Protein 3KHE (pdb70)

Structure (mmCIF, N/CA/C/O backbone):
data_3KHE
#
_entry.id   3KHE
#
_cell.length_a   45.838
_cell.length_b   101.015
_cell.length_c   107.870
_cell.angle_alpha   90.000
_cell.angle_beta   90.000
_cell.angle_gamma   90.000
#
_symmetry.space_group_name_H-M   'P 21 21 21'
#
loop_
_entity.id
_entity.type
_entity.pdbx_description
1 polymer 'Calmodulin-like domain protein kinase isoform 3'
2 non-polymer 'CALCIUM ION'
3 non-polymer 'MAGNESIUM ION'
4 non-polymer GLYCEROL
5 water water
#
loop_
_atom_site.group_PDB
_atom_site.id
_atom_site.type_symbol
_atom_site.label_atom_id
_atom_site.label_alt_id
_atom_site.label_comp_id
_atom_site.label_asym_id
_atom_site.label_entity_id
_atom_site.label_seq_id
_atom_site.pdbx_PDB_ins_code
_atom_site.Cartn_x
_atom_site.Cartn_y
_atom_site.Cartn_z
_atom_site.occupancy
_atom_site.B_iso_or_equiv
_atom_site.auth_seq_id
_atom_site.auth_comp_id
_atom_site.auth_asym_id
_atom_site.auth_atom_id
_atom_site.pdbx_PDB_model_num
ATOM 1 N N . HIS A 1 3 ? 9.623 24.689 16.592 1.00 41.64 3 HIS A N 1
ATOM 2 C CA . HIS A 1 3 ? 10.991 24.359 16.080 1.00 42.22 3 HIS A CA 1
ATOM 3 C C . HIS A 1 3 ? 11.158 22.892 15.694 1.00 41.49 3 HIS A C 1
ATOM 4 O O . HIS A 1 3 ? 11.710 22.584 14.641 1.00 41.59 3 HIS A O 1
ATOM 11 N N . ALA A 1 4 ? 10.728 21.988 16.578 1.00 40.71 4 ALA A N 1
ATOM 12 C CA . ALA A 1 4 ? 10.648 20.556 16.258 1.00 39.54 4 ALA A CA 1
ATOM 13 C C . ALA A 1 4 ? 9.733 20.368 15.058 1.00 38.59 4 ALA A C 1
ATOM 14 O O . ALA A 1 4 ? 10.045 19.595 14.154 1.00 38.07 4 ALA A O 1
ATOM 16 N N . LEU A 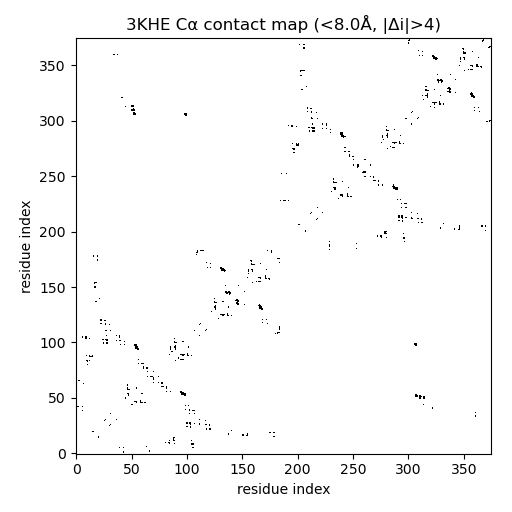1 5 ? 8.615 21.093 15.040 1.00 37.71 5 LEU A N 1
ATOM 17 C CA . LEU A 1 5 ? 7.692 21.019 13.921 1.00 37.51 5 LEU A CA 1
ATOM 18 C C . LEU A 1 5 ? 8.423 21.474 12.633 1.00 36.92 5 LEU A C 1
ATOM 19 O O . LEU A 1 5 ? 8.282 20.823 11.560 1.00 35.22 5 LEU A O 1
ATOM 24 N 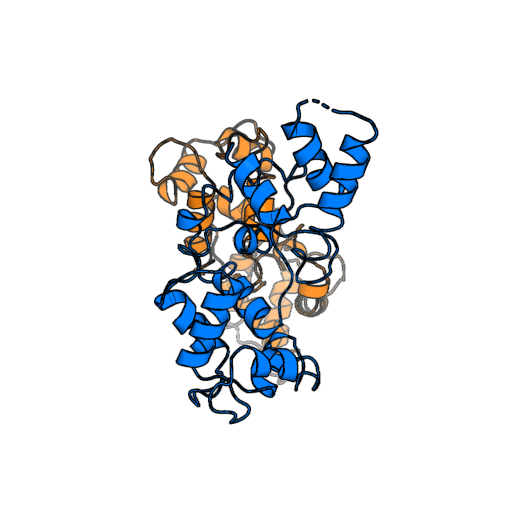N . THR A 1 6 ? 9.241 22.537 12.755 1.00 35.99 6 THR A N 1
ATOM 25 C CA . THR A 1 6 ? 10.068 23.019 11.646 1.00 35.37 6 THR A CA 1
ATOM 26 C C . THR A 1 6 ? 10.975 21.906 11.100 1.00 34.59 6 THR A C 1
ATOM 27 O O . THR A 1 6 ? 10.948 21.614 9.898 1.00 33.83 6 THR A O 1
ATOM 31 N N . GLY A 1 7 ? 11.749 21.280 11.989 1.00 33.81 7 GLY A N 1
ATOM 32 C CA . GLY A 1 7 ? 12.581 20.122 11.638 1.00 33.12 7 GLY A CA 1
ATOM 33 C C . GLY A 1 7 ? 11.837 18.997 10.902 1.00 32.78 7 GLY A C 1
ATOM 34 O O . GLY A 1 7 ? 12.305 18.544 9.860 1.00 31.93 7 GLY A O 1
ATOM 35 N N . ALA A 1 8 ? 10.681 18.542 11.405 1.00 32.12 8 ALA A N 1
ATOM 36 C CA . ALA A 1 8 ? 9.962 17.427 10.746 1.00 31.94 8 ALA A CA 1
ATOM 37 C C . ALA A 1 8 ? 9.349 17.816 9.411 1.00 31.18 8 ALA A C 1
ATOM 38 O O . ALA A 1 8 ? 9.325 17.001 8.483 1.00 31.30 8 ALA A O 1
ATOM 40 N N . LEU A 1 9 ? 8.824 19.028 9.315 1.00 30.09 9 LEU A N 1
ATOM 41 C CA . LEU A 1 9 ? 8.283 19.511 8.050 1.00 29.93 9 LEU A CA 1
ATOM 42 C C . LEU A 1 9 ? 9.437 19.668 7.039 1.00 29.08 9 LEU A C 1
ATOM 43 O O . LEU A 1 9 ? 9.317 19.257 5.903 1.00 26.97 9 LEU A O 1
ATOM 48 N N . GLY A 1 10 ? 10.559 20.199 7.508 1.00 28.66 10 GLY A N 1
ATOM 49 C CA . GLY A 1 10 ? 11.811 20.225 6.751 1.00 29.16 10 GLY A CA 1
ATOM 50 C C . GLY A 1 10 ? 12.208 18.868 6.194 1.00 29.48 10 GLY A C 1
ATOM 51 O O . GLY A 1 10 ? 12.354 18.709 4.973 1.00 28.07 10 GLY A O 1
ATOM 52 N N . ASN A 1 11 ? 12.331 17.871 7.061 1.00 29.54 11 ASN A N 1
ATOM 53 C CA . ASN A 1 11 ? 12.668 16.536 6.598 1.00 31.04 11 ASN A CA 1
ATOM 54 C C . ASN A 1 11 ? 11.659 15.887 5.637 1.00 31.62 11 ASN A C 1
ATOM 55 O O . ASN A 1 11 ? 12.066 15.158 4.717 1.00 31.22 11 ASN A O 1
ATOM 60 N N . MET A 1 12 ? 10.361 16.141 5.825 1.00 31.89 12 MET A N 1
ATOM 61 C CA . MET A 1 12 ? 9.353 15.658 4.846 1.00 32.60 12 MET A CA 1
ATOM 62 C C . MET A 1 12 ? 9.526 16.372 3.505 1.00 33.49 12 MET A C 1
ATOM 63 O O . MET A 1 12 ? 9.437 15.744 2.464 1.00 34.68 12 MET A O 1
ATOM 68 N N . LYS A 1 13 ? 9.829 17.669 3.515 1.00 34.51 13 LYS A N 1
ATOM 69 C CA . LYS A 1 13 ? 10.213 18.370 2.261 1.00 34.61 13 LYS A CA 1
ATOM 70 C C . LYS A 1 13 ? 11.365 17.709 1.485 1.00 34.34 13 LYS A C 1
ATOM 71 O O . LYS A 1 13 ? 11.245 17.457 0.297 1.00 34.60 13 LYS A O 1
ATOM 77 N N . LYS A 1 14 ? 12.493 17.510 2.164 1.00 33.47 14 LYS A N 1
ATOM 78 C CA . LYS A 1 14 ? 13.692 16.957 1.588 1.00 32.61 14 LYS A CA 1
ATOM 79 C C . LYS A 1 14 ? 13.470 15.555 1.058 1.00 30.99 14 LYS A C 1
ATOM 80 O O . LYS A 1 14 ? 14.129 15.181 0.120 1.00 31.33 14 LYS A O 1
ATOM 86 N N . PHE A 1 15 ? 12.555 14.782 1.650 1.00 29.45 15 PHE A N 1
ATOM 87 C CA . PHE A 1 15 ? 12.521 13.329 1.431 1.00 26.96 15 PHE A CA 1
ATOM 88 C C . PHE A 1 15 ? 12.144 12.937 0.005 1.00 26.50 15 PHE A C 1
ATOM 89 O O . PHE A 1 15 ? 11.132 13.412 -0.529 1.00 26.30 15 PHE A O 1
ATOM 97 N N . GLN A 1 16 ? 12.913 12.055 -0.613 1.00 24.38 16 GLN A N 1
ATOM 98 C CA . GLN A 1 16 ? 12.631 11.729 -2.000 1.00 24.31 16 GLN A CA 1
ATOM 99 C C . GLN A 1 16 ? 12.369 10.252 -2.090 1.00 23.91 16 GLN A C 1
ATOM 100 O O . GLN A 1 16 ? 12.928 9.451 -1.309 1.00 23.74 16 GLN A O 1
ATOM 106 N N . SER A 1 17 ? 11.550 9.836 -3.038 1.00 23.03 17 SER A N 1
ATOM 107 C CA . SER A 1 17 ? 11.278 8.379 -3.162 1.00 22.36 17 SER A CA 1
ATOM 108 C C . SER A 1 17 ? 12.522 7.558 -3.500 1.00 21.13 17 SER A C 1
ATOM 109 O O . SER A 1 17 ? 13.508 8.063 -4.044 1.00 22.36 17 SER A O 1
ATOM 112 N N A SER A 1 18 ? 12.465 6.273 -3.216 0.50 20.70 18 SER A N 1
ATOM 113 N N B SER A 1 18 ? 12.488 6.277 -3.187 0.50 20.07 18 SER A N 1
ATOM 114 C CA A SER A 1 18 ? 13.579 5.425 -3.574 0.50 20.78 18 SER A CA 1
ATOM 115 C CA B SER A 1 18 ? 13.601 5.422 -3.561 0.50 19.54 18 SER A CA 1
ATOM 116 C C A SER A 1 18 ? 13.112 4.071 -4.069 0.50 19.92 18 SER A C 1
ATOM 117 C C B SER A 1 18 ? 13.108 4.121 -4.167 0.50 19.31 18 SER A C 1
ATOM 118 O O A SER A 1 18 ? 11.921 3.724 -3.993 0.50 20.27 18 SER A O 1
ATOM 119 O O B SER A 1 18 ? 11.905 3.852 -4.246 0.50 19.76 18 SER A O 1
ATOM 124 N N . GLN A 1 19 ? 14.063 3.305 -4.585 1.00 18.11 19 GLN A N 1
ATOM 125 C CA . GLN A 1 19 ? 13.755 2.020 -5.028 1.00 17.06 19 GLN A CA 1
ATOM 126 C C . GLN A 1 19 ? 13.131 1.200 -3.837 1.00 15.40 19 GLN A C 1
ATOM 127 O O . GLN A 1 19 ? 13.152 1.540 -2.660 1.00 13.40 19 GLN A O 1
ATOM 133 N N . LYS A 1 20 ? 12.478 0.148 -4.223 1.00 15.17 20 LYS A N 1
ATOM 134 C CA . LYS A 1 20 ? 11.505 -0.489 -3.363 1.00 14.82 20 LYS A CA 1
ATOM 135 C C . LYS A 1 20 ? 12.148 -1.262 -2.234 1.00 12.96 20 LYS A C 1
ATOM 136 O O . LYS A 1 20 ? 11.567 -1.435 -1.195 1.00 10.49 20 LYS A O 1
ATOM 142 N N . LEU A 1 21 ? 13.349 -1.783 -2.435 1.00 14.45 21 LEU A N 1
ATOM 143 C CA . LEU A 1 21 ? 13.974 -2.553 -1.333 1.00 13.27 21 LEU A CA 1
ATOM 144 C C . LEU A 1 21 ? 14.342 -1.569 -0.202 1.00 13.35 21 LEU A C 1
ATOM 145 O O . LEU A 1 21 ? 14.052 -1.815 0.981 1.00 13.52 21 LEU A O 1
ATOM 150 N N . ALA A 1 22 ? 14.929 -0.436 -0.593 1.00 12.90 22 ALA A N 1
ATOM 151 C CA . ALA A 1 22 ? 15.229 0.613 0.364 1.00 13.24 22 ALA A CA 1
ATOM 152 C C . ALA A 1 22 ? 13.940 1.142 1.007 1.00 12.23 22 ALA A C 1
ATOM 153 O O . ALA A 1 22 ? 13.911 1.298 2.193 1.00 13.90 22 ALA A O 1
ATOM 155 N N . GLN A 1 23 ? 12.865 1.290 0.240 1.00 11.96 23 GLN A N 1
ATOM 156 C CA . GLN A 1 23 ? 11.602 1.702 0.722 1.00 11.68 23 GLN A CA 1
ATOM 157 C C . GLN A 1 23 ? 11.019 0.709 1.751 1.00 12.03 23 GLN A C 1
ATOM 158 O O . GLN A 1 23 ? 10.603 1.103 2.833 1.00 11.72 23 GLN A O 1
ATOM 164 N N . ALA A 1 24 ? 10.973 -0.579 1.399 1.00 12.12 24 ALA A N 1
ATOM 165 C CA . ALA A 1 24 ? 10.511 -1.586 2.317 1.00 10.18 24 ALA A CA 1
ATOM 166 C C . ALA A 1 24 ? 11.386 -1.639 3.589 1.00 10.50 24 ALA A C 1
ATOM 167 O O . ALA A 1 24 ? 10.884 -1.729 4.699 1.00 10.73 24 ALA A O 1
ATOM 169 N N . ALA A 1 25 ? 12.700 -1.465 3.458 1.00 11.85 25 ALA A N 1
ATOM 170 C CA . ALA A 1 25 ? 13.626 -1.479 4.615 1.00 10.42 25 ALA A CA 1
ATOM 171 C C . ALA A 1 25 ? 13.378 -0.373 5.578 1.00 11.29 25 ALA A C 1
ATOM 172 O O . ALA A 1 25 ? 13.271 -0.644 6.763 1.00 12.83 25 ALA A O 1
ATOM 174 N N . MET A 1 26 ? 13.245 0.869 5.088 1.00 12.26 26 MET A N 1
ATOM 175 C CA . MET A 1 26 ? 13.077 1.989 5.972 1.00 12.47 26 MET A CA 1
ATOM 176 C C . MET A 1 26 ? 11.813 1.903 6.672 1.00 11.78 26 MET A C 1
ATOM 177 O O . MET A 1 26 ? 11.766 2.250 7.859 1.00 9.50 26 MET A O 1
ATOM 182 N N . LEU A 1 27 ? 10.748 1.511 5.953 1.00 11.90 27 LEU A N 1
ATOM 183 C CA . LEU A 1 27 ? 9.415 1.551 6.548 1.00 10.67 27 LEU A CA 1
ATOM 184 C C . LEU A 1 27 ? 9.347 0.479 7.626 1.00 11.25 27 LEU A C 1
ATOM 185 O O . LEU A 1 27 ? 8.769 0.703 8.699 1.00 10.69 27 LEU A O 1
ATOM 190 N N . PHE A 1 28 ? 10.009 -0.654 7.409 1.00 11.71 28 PHE A N 1
ATOM 191 C CA . PHE A 1 28 ? 9.931 -1.782 8.343 1.00 11.43 28 PHE A CA 1
ATOM 192 C C . PHE A 1 28 ? 10.677 -1.408 9.586 1.00 11.56 28 PHE A C 1
ATOM 193 O O . PHE A 1 28 ? 10.201 -1.610 10.686 1.00 12.33 28 PHE A O 1
ATOM 201 N N . MET A 1 29 ? 11.842 -0.811 9.399 1.00 11.32 29 MET A N 1
ATOM 202 C CA . MET A 1 29 ? 12.621 -0.360 10.552 1.00 11.19 29 MET A CA 1
ATOM 203 C C . MET A 1 29 ? 11.850 0.694 11.300 1.00 11.86 29 MET A C 1
ATOM 204 O O . MET A 1 29 ? 11.826 0.646 12.505 1.00 12.52 29 MET A O 1
ATOM 209 N N . GLY A 1 30 ? 11.307 1.694 10.596 1.00 10.93 30 GLY A N 1
ATOM 210 C CA . GLY A 1 30 ? 10.636 2.776 11.281 1.00 12.62 30 GLY A CA 1
ATOM 211 C C . GLY A 1 30 ? 9.337 2.451 11.991 1.00 12.94 30 GLY A C 1
ATOM 212 O O . GLY A 1 30 ? 9.008 3.083 13.021 1.00 14.88 30 GLY A O 1
ATOM 213 N N A SER A 1 31 ? 8.599 1.489 11.430 0.50 12.33 31 SER A N 1
ATOM 214 N N B SER A 1 31 ? 8.618 1.470 11.457 0.50 12.71 31 SER A N 1
ATOM 215 C CA A SER A 1 31 ? 7.246 1.123 11.836 0.50 11.84 31 SER A CA 1
ATOM 216 C CA B SER A 1 31 ? 7.259 1.151 11.847 0.50 12.59 31 SER A CA 1
ATOM 217 C C A SER A 1 31 ? 7.254 0.032 12.906 0.50 12.15 31 SER A C 1
ATOM 218 C C B SER A 1 31 ? 7.222 0.008 12.871 0.50 12.47 31 SER A C 1
ATOM 219 O O A SER A 1 31 ? 6.417 0.054 13.815 0.50 11.22 31 SER A O 1
ATOM 220 O O B SER A 1 31 ? 6.337 -0.009 13.737 0.50 11.39 31 SER A O 1
ATOM 225 N N . LYS A 1 32 ? 8.175 -0.926 12.753 1.00 11.88 32 LYS A N 1
ATOM 226 C CA . LYS A 1 32 ? 8.241 -2.087 13.589 1.00 13.41 32 LYS A CA 1
ATOM 227 C C . LYS A 1 32 ? 9.422 -2.237 14.545 1.00 13.15 32 LYS A C 1
ATOM 228 O O . LYS A 1 32 ? 9.266 -2.921 15.504 1.00 14.28 32 LYS A O 1
ATOM 234 N N . LEU A 1 33 ? 10.586 -1.656 14.273 1.00 13.02 33 LEU A N 1
ATOM 235 C CA . LEU A 1 33 ? 11.788 -1.931 15.001 1.00 12.20 33 LEU A CA 1
ATOM 236 C C . LEU A 1 33 ? 12.184 -0.793 15.904 1.00 13.46 33 LEU A C 1
ATOM 237 O O . LEU A 1 33 ? 13.200 -0.893 16.613 1.00 16.33 33 LEU A O 1
ATOM 242 N N . THR A 1 34 ? 11.429 0.315 15.893 1.00 13.88 34 THR A N 1
ATOM 243 C CA . THR A 1 34 ? 11.752 1.462 16.725 1.00 12.98 34 THR A CA 1
ATOM 244 C C . THR A 1 34 ? 10.872 1.301 18.000 1.00 14.08 34 THR A C 1
ATOM 245 O O . THR A 1 34 ? 9.748 0.776 17.925 1.00 12.94 34 THR A O 1
ATOM 249 N N . THR A 1 35 ? 11.363 1.777 19.133 1.00 13.06 35 THR A N 1
ATOM 250 C CA . THR A 1 35 ? 10.564 1.785 20.332 1.00 14.81 35 THR A CA 1
ATOM 251 C C . THR A 1 35 ? 9.769 3.101 20.369 1.00 15.28 35 THR A C 1
ATOM 252 O O . THR A 1 35 ? 10.183 4.165 19.794 1.00 14.89 35 THR A O 1
ATOM 256 N N . LEU A 1 36 ? 8.624 3.063 21.049 1.00 15.74 36 LEU A N 1
ATOM 257 C CA . LEU A 1 36 ? 7.861 4.300 21.196 1.00 17.30 36 LEU A CA 1
ATOM 258 C C . LEU A 1 36 ? 8.648 5.315 22.035 1.00 17.34 36 LEU A C 1
ATOM 259 O O . LEU A 1 36 ? 8.558 6.534 21.831 1.00 17.13 36 LEU A O 1
ATOM 264 N N . GLU A 1 37 ? 9.466 4.815 22.949 1.00 17.69 37 GLU A N 1
ATOM 265 C CA . GLU A 1 37 ? 10.358 5.704 23.701 1.00 19.25 37 GLU A CA 1
ATOM 266 C C . GLU A 1 37 ? 11.284 6.530 22.788 1.00 19.14 37 GLU A C 1
ATOM 267 O O . GLU A 1 37 ? 11.347 7.746 22.923 1.00 18.96 37 GLU A O 1
ATOM 273 N N . GLU A 1 38 ? 11.988 5.855 21.869 1.00 19.44 38 GLU A N 1
ATOM 274 C CA . GLU A 1 38 ? 12.855 6.509 20.874 1.00 19.65 38 GLU A CA 1
ATOM 275 C C . GLU A 1 38 ? 12.126 7.501 20.012 1.00 18.58 38 GLU A C 1
ATOM 276 O O . GLU A 1 38 ? 12.738 8.409 19.518 1.00 19.21 38 GLU A O 1
ATOM 282 N N . THR A 1 39 ? 10.835 7.306 19.793 1.00 17.70 39 THR A N 1
ATOM 283 C CA . THR A 1 39 ? 10.094 8.136 18.869 1.00 17.69 39 THR A CA 1
ATOM 284 C C . THR A 1 39 ? 9.185 9.141 19.572 1.00 16.77 39 THR A C 1
ATOM 285 O O . THR A 1 39 ? 8.333 9.775 18.940 1.00 17.61 39 THR A O 1
ATOM 289 N N . LYS A 1 40 ? 9.351 9.319 20.876 1.00 15.55 40 LYS A N 1
ATOM 290 C CA . LYS A 1 40 ? 8.371 10.092 21.587 1.00 15.67 40 LYS A CA 1
ATOM 291 C C . LYS A 1 40 ? 8.277 11.535 21.161 1.00 15.20 40 LYS A C 1
ATOM 292 O O . LYS A 1 40 ? 7.197 12.096 21.182 1.00 14.98 40 LYS A O 1
ATOM 298 N N . GLU A 1 41 ? 9.371 12.167 20.757 1.00 14.76 41 GLU A N 1
ATOM 299 C CA A GLU A 1 41 ? 9.342 13.549 20.247 0.50 14.45 41 GLU A CA 1
ATOM 300 C CA B GLU A 1 41 ? 9.284 13.560 20.267 0.50 14.48 41 GLU A CA 1
ATOM 301 C C . GLU A 1 41 ? 8.541 13.659 18.920 1.00 14.16 41 GLU A C 1
ATOM 302 O O . GLU A 1 41 ? 7.747 14.606 18.661 1.00 14.13 41 GLU A O 1
ATOM 313 N N . LEU A 1 42 ? 8.759 12.701 18.058 1.00 12.23 42 LEU A N 1
ATOM 314 C CA . LEU A 1 42 ? 7.995 12.608 16.799 1.00 12.76 42 LEU A CA 1
ATOM 315 C C . LEU A 1 42 ? 6.506 12.373 17.074 1.00 11.86 42 LEU A C 1
ATOM 316 O O . LEU A 1 42 ? 5.665 12.962 16.437 1.00 11.31 42 LEU A O 1
ATOM 321 N N . THR A 1 43 ? 6.176 11.568 18.097 1.00 11.52 43 THR A N 1
ATOM 322 C CA . THR A 1 43 ? 4.761 11.373 18.453 1.00 11.30 43 THR A CA 1
ATOM 323 C C . THR A 1 43 ? 4.100 12.709 18.820 1.00 11.34 43 THR A C 1
ATOM 324 O O . THR A 1 43 ? 2.981 12.973 18.413 1.00 9.00 43 THR A O 1
ATOM 328 N N . GLN A 1 44 ? 4.802 13.524 19.593 1.00 12.00 44 GLN A N 1
ATOM 329 C CA A GLN A 1 44 ? 4.225 14.787 20.039 0.50 13.06 44 GLN A CA 1
ATOM 330 C CA B GLN A 1 44 ? 4.277 14.808 20.042 0.50 12.95 44 GLN A CA 1
ATOM 331 C C . GLN A 1 44 ? 3.989 15.697 18.884 1.00 13.23 44 GLN A C 1
ATOM 332 O O . GLN A 1 44 ? 2.969 16.319 18.853 1.00 13.45 44 GLN A O 1
ATOM 343 N N . ILE A 1 45 ? 4.923 15.730 17.917 1.00 14.49 45 ILE A N 1
ATOM 344 C CA . ILE A 1 45 ? 4.783 16.540 16.695 1.00 14.92 45 ILE A CA 1
ATOM 345 C C . ILE A 1 45 ? 3.642 16.057 15.844 1.00 14.55 45 ILE A C 1
ATOM 346 O O . ILE A 1 45 ? 2.852 16.883 15.367 1.00 14.16 45 ILE A O 1
ATOM 351 N N . PHE A 1 46 ? 3.593 14.740 15.623 1.00 12.15 46 PHE A N 1
ATOM 352 C CA . PHE A 1 46 ? 2.491 14.129 14.931 1.00 13.61 46 PHE A CA 1
ATOM 353 C C . PHE A 1 46 ? 1.086 14.491 15.509 1.00 13.85 46 PHE A C 1
ATOM 354 O O . PHE A 1 46 ? 0.141 14.841 14.741 1.00 13.82 46 PHE A O 1
ATOM 362 N N . ARG A 1 47 ? 0.978 14.415 16.825 1.00 13.07 47 ARG A N 1
ATOM 363 C CA . ARG A 1 47 ? -0.256 14.833 17.510 1.00 14.79 47 ARG A CA 1
ATOM 364 C C . ARG A 1 47 ? -0.586 16.310 17.252 1.00 15.90 47 ARG A C 1
ATOM 365 O O . ARG A 1 47 ? -1.734 16.642 17.185 1.00 15.60 47 ARG A O 1
ATOM 373 N N . GLN A 1 48 ? 0.403 17.196 17.115 1.00 17.67 48 GLN A N 1
ATOM 374 C CA A GLN A 1 48 ? 0.142 18.607 16.875 0.50 18.24 48 GLN A CA 1
ATOM 375 C CA B GLN A 1 48 ? 0.116 18.617 16.905 0.50 18.62 48 GLN A CA 1
ATOM 376 C C . GLN A 1 48 ? -0.432 18.784 15.470 1.00 18.79 48 GLN A C 1
ATOM 377 O O . GLN A 1 48 ? -1.343 19.619 15.244 1.00 19.04 48 GLN A O 1
ATOM 388 N N . LEU A 1 49 ? 0.031 17.941 14.528 1.00 18.12 49 LEU A N 1
ATOM 389 C CA . LEU A 1 49 ? -0.515 17.964 13.156 1.00 18.09 49 LEU A CA 1
ATOM 390 C C . LEU A 1 49 ? -1.894 17.308 13.027 1.00 17.99 49 LEU A C 1
ATOM 391 O O . LEU A 1 49 ? -2.709 17.744 12.213 1.00 16.69 49 LEU A O 1
ATOM 396 N N . ASP A 1 50 ? -2.140 16.249 13.807 1.00 19.12 50 ASP A N 1
ATOM 397 C CA . ASP A 1 50 ? -3.311 15.360 13.591 1.00 19.06 50 ASP A CA 1
ATOM 398 C C . ASP A 1 50 ? -4.542 16.010 14.252 1.00 20.00 50 ASP A C 1
ATOM 399 O O . ASP A 1 50 ? -4.967 15.662 15.356 1.00 18.34 50 ASP A O 1
ATOM 404 N N . ASN A 1 51 ? -5.100 16.993 13.543 1.00 20.93 51 ASN A N 1
ATOM 405 C CA . ASN A 1 51 ? -6.172 17.820 14.105 1.00 21.87 51 ASN A CA 1
ATOM 406 C C . ASN A 1 51 ? -7.356 16.980 14.573 1.00 20.83 51 ASN A C 1
ATOM 407 O O . ASN A 1 51 ? -7.928 17.226 15.651 1.00 22.47 51 ASN A O 1
ATOM 412 N N . ASN A 1 52 ? -7.754 16.023 13.753 1.00 19.29 52 ASN A N 1
ATOM 413 C CA . ASN A 1 52 ? -8.873 15.158 14.123 1.00 18.83 52 ASN A CA 1
ATOM 414 C C . ASN A 1 52 ? -8.494 13.918 14.925 1.00 16.38 52 ASN A C 1
ATOM 415 O O . ASN A 1 52 ? -9.305 13.121 15.166 1.00 15.83 52 ASN A O 1
ATOM 420 N N . GLY A 1 53 ? -7.262 13.773 15.335 1.00 17.04 53 GLY A N 1
ATOM 421 C CA . GLY A 1 53 ? -6.815 12.576 16.127 1.00 16.62 53 GLY A CA 1
ATOM 422 C C . GLY A 1 53 ? -7.117 11.142 15.643 1.00 17.65 53 GLY A C 1
ATOM 423 O O . GLY A 1 53 ? -7.415 10.291 16.448 1.00 18.48 53 GLY A O 1
ATOM 424 N N . ASP A 1 54 ? -6.985 10.834 14.366 1.00 16.92 54 ASP A N 1
ATOM 425 C CA . ASP A 1 54 ? -7.324 9.502 13.890 1.00 15.78 54 ASP A CA 1
ATOM 426 C C . ASP A 1 54 ? -6.151 8.659 13.433 1.00 15.42 54 ASP A C 1
ATOM 427 O O . ASP A 1 54 ? -6.366 7.598 12.817 1.00 16.95 54 ASP A O 1
ATOM 432 N N . GLY A 1 55 ? -4.908 9.070 13.666 1.00 15.85 55 GLY A N 1
ATOM 433 C CA . GLY A 1 55 ? -3.754 8.177 13.337 1.00 14.91 55 GLY A CA 1
ATOM 434 C C . GLY A 1 55 ? -3.026 8.405 12.011 1.00 15.64 55 GLY A C 1
ATOM 435 O O . GLY A 1 55 ? -2.027 7.646 11.674 1.00 15.55 55 GLY A O 1
ATOM 436 N N . GLN A 1 56 ? -3.551 9.385 11.238 1.00 15.55 56 GLN A N 1
ATOM 437 C CA . GLN A 1 56 ? -3.143 9.701 9.862 1.00 14.90 56 GLN A CA 1
ATOM 438 C C . GLN A 1 56 ? -3.333 11.235 9.549 1.00 14.80 56 GLN A C 1
ATOM 439 O O . GLN A 1 56 ? -4.227 11.861 10.110 1.00 14.52 56 GLN A O 1
ATOM 445 N N . LEU A 1 57 ? -2.435 11.819 8.733 1.00 13.29 57 LEU A N 1
ATOM 446 C CA . LEU A 1 57 ? -2.533 13.211 8.280 1.00 14.01 57 LEU A CA 1
ATOM 447 C C . LEU A 1 57 ? -3.109 13.249 6.851 1.00 14.43 57 LEU A C 1
ATOM 448 O O . LEU A 1 57 ? -2.606 12.674 5.958 1.00 14.75 57 LEU A O 1
ATOM 453 N N . ASP A 1 58 ? -4.170 13.978 6.649 1.00 16.88 58 ASP A N 1
ATOM 454 C CA . ASP A 1 58 ? -4.685 14.163 5.317 1.00 16.54 58 ASP A CA 1
ATOM 455 C C . ASP A 1 58 ? -4.198 15.525 4.886 1.00 17.20 58 ASP A C 1
ATOM 456 O O . ASP A 1 58 ? -3.479 16.237 5.646 1.00 12.58 58 ASP A O 1
ATOM 461 N N . ARG A 1 59 ? -4.595 15.837 3.655 1.00 17.82 59 ARG A N 1
ATOM 462 C CA . ARG A 1 59 ? -4.097 16.953 2.911 1.00 20.41 59 ARG A CA 1
ATOM 463 C C . ARG A 1 59 ? -4.318 18.278 3.681 1.00 20.55 59 ARG A C 1
ATOM 464 O O . ARG A 1 59 ? -3.401 19.087 3.801 1.00 19.72 59 ARG A O 1
ATOM 472 N N . LYS A 1 60 ? -5.513 18.469 4.238 1.00 21.14 60 LYS A N 1
ATOM 473 C CA . LYS A 1 60 ? -5.812 19.723 4.959 1.00 22.21 60 LYS A CA 1
ATOM 474 C C . LYS A 1 60 ? -4.925 19.877 6.199 1.00 21.47 60 LYS A C 1
ATOM 475 O O . LYS A 1 60 ? -4.408 20.978 6.498 1.00 20.29 60 LYS A O 1
ATOM 481 N N . GLU A 1 61 ? -4.709 18.751 6.879 1.00 21.13 61 GLU A N 1
ATOM 482 C CA . GLU A 1 61 ? -3.863 18.713 8.083 1.00 21.54 61 GLU A CA 1
ATOM 483 C C . GLU A 1 61 ? -2.446 19.163 7.708 1.00 22.50 61 GLU A C 1
ATOM 484 O O . GLU A 1 61 ? -1.857 19.990 8.381 1.00 22.80 61 GLU A O 1
ATOM 490 N N . LEU A 1 62 ? -1.931 18.688 6.593 1.00 23.24 62 LEU A N 1
ATOM 491 C CA . LEU A 1 62 ? -0.584 19.047 6.249 1.00 24.44 62 LEU A CA 1
ATOM 492 C C . LEU A 1 62 ? -0.513 20.504 5.817 1.00 26.14 62 LEU A C 1
ATOM 493 O O . LEU A 1 62 ? 0.436 21.224 6.207 1.00 25.39 62 LEU A O 1
ATOM 498 N N . ILE A 1 63 ? -1.495 20.944 5.025 1.00 26.90 63 ILE A N 1
ATOM 499 C CA . ILE A 1 63 ? -1.587 22.345 4.644 1.00 29.06 63 ILE A CA 1
ATOM 500 C C . ILE A 1 63 ? -1.625 23.212 5.900 1.00 30.21 63 ILE A C 1
ATOM 501 O O . ILE A 1 63 ? -0.849 24.113 6.016 1.00 29.60 63 ILE A O 1
ATOM 506 N N . GLU A 1 64 ? -2.515 22.911 6.844 1.00 32.47 64 GLU A N 1
ATOM 507 C CA . GLU A 1 64 ? -2.584 23.677 8.101 1.00 34.14 64 GLU A CA 1
ATOM 508 C C . GLU A 1 64 ? -1.271 23.709 8.903 1.00 34.81 64 GLU A C 1
ATOM 509 O O . GLU A 1 64 ? -0.964 24.707 9.519 1.00 33.48 64 GLU A O 1
ATOM 515 N N . GLY A 1 65 ? -0.493 22.631 8.876 1.00 36.31 65 GLY A N 1
ATOM 516 C CA . GLY A 1 65 ? 0.806 22.616 9.531 1.00 37.64 65 GLY A CA 1
ATOM 517 C C . GLY A 1 65 ? 1.711 23.725 9.028 1.00 38.86 65 GLY A C 1
ATOM 518 O O . GLY A 1 65 ? 2.305 24.438 9.817 1.00 37.31 65 GLY A O 1
ATOM 519 N N . TYR A 1 66 ? 1.825 23.859 7.710 1.00 40.86 66 TYR A N 1
ATOM 520 C CA . TYR A 1 66 ? 2.623 24.948 7.119 1.00 42.92 66 TYR A CA 1
ATOM 521 C C . TYR A 1 66 ? 2.022 26.321 7.416 1.00 44.49 66 TYR A C 1
ATOM 522 O O . TYR A 1 66 ? 2.725 27.240 7.852 1.00 44.48 66 TYR A O 1
ATOM 531 N N . ARG A 1 67 ? 0.715 26.445 7.211 1.00 46.24 67 ARG A N 1
ATOM 532 C CA . ARG A 1 67 ? 0.027 27.696 7.498 1.00 47.74 67 ARG A CA 1
ATOM 533 C C . ARG A 1 67 ? 0.118 28.071 8.993 1.00 48.93 67 ARG A C 1
ATOM 534 O O . ARG A 1 67 ? 0.251 29.248 9.315 1.00 48.81 67 ARG A O 1
ATOM 542 N N . LYS A 1 68 ? 0.074 27.076 9.887 1.00 50.05 68 LYS A N 1
ATOM 543 C CA . LYS A 1 68 ? 0.245 27.306 11.327 1.00 50.98 68 LYS A CA 1
ATOM 544 C C . LYS A 1 68 ? 1.674 27.760 11.648 1.00 51.52 68 LYS A C 1
ATOM 545 O O . LYS A 1 68 ? 1.855 28.674 12.449 1.00 51.71 68 LYS A O 1
ATOM 551 N N . LEU A 1 69 ? 2.678 27.153 11.015 1.00 52.03 69 LEU A N 1
ATOM 552 C CA . LEU A 1 69 ? 4.075 27.586 11.178 1.00 52.67 69 LEU A CA 1
ATOM 553 C C . LEU A 1 69 ? 4.260 29.076 10.880 1.00 53.47 69 LEU A C 1
ATOM 554 O O . LEU A 1 69 ? 4.686 29.845 11.737 1.00 53.53 69 LEU A O 1
ATOM 559 N N . MET A 1 70 ? 3.944 29.485 9.660 1.00 54.31 70 MET A N 1
ATOM 560 C CA . MET A 1 70 ? 4.142 30.875 9.275 1.00 55.08 70 MET A CA 1
ATOM 561 C C . MET A 1 70 ? 3.366 31.854 10.181 1.00 55.45 70 MET A C 1
ATOM 562 O O . MET A 1 70 ? 3.851 32.942 10.445 1.00 55.64 70 MET A O 1
ATOM 567 N N . GLN A 1 71 ? 2.192 31.453 10.672 1.00 55.89 71 GLN A N 1
ATOM 568 C CA . GLN A 1 71 ? 1.397 32.259 11.624 1.00 56.22 71 GLN A CA 1
ATOM 569 C C . GLN A 1 71 ? 1.713 31.930 13.090 1.00 56.08 71 GLN A C 1
ATOM 570 O O . GLN A 1 71 ? 2.827 32.132 13.574 1.00 55.86 71 GLN A O 1
ATOM 576 N N . VAL A 1 77 ? 0.308 35.020 5.520 1.00 51.01 77 VAL A N 1
ATOM 577 C CA . VAL A 1 77 ? 0.544 34.029 4.472 1.00 51.20 77 VAL A CA 1
ATOM 578 C C . VAL A 1 77 ? 0.011 34.459 3.112 1.00 50.75 77 VAL A C 1
ATOM 579 O O . VAL A 1 77 ? -1.182 34.351 2.834 1.00 50.52 77 VAL A O 1
ATOM 583 N N . SER A 1 78 ? 0.926 34.917 2.270 1.00 50.01 78 SER A N 1
ATOM 584 C CA . SER A 1 78 ? 0.637 35.346 0.901 1.00 49.49 78 SER A CA 1
ATOM 585 C C . SER A 1 78 ? -0.168 34.326 0.085 1.00 49.07 78 SER A C 1
ATOM 586 O O . SER A 1 78 ? -0.182 33.136 0.402 1.00 48.46 78 SER A O 1
ATOM 589 N N A ASP A 1 79 ? -0.819 34.793 -0.976 0.50 48.83 79 ASP A N 1
ATOM 590 N N B ASP A 1 79 ? -0.830 34.797 -0.966 0.50 48.91 79 ASP A N 1
ATOM 591 C CA A ASP A 1 79 ? -1.479 33.905 -1.944 0.50 48.54 79 ASP A CA 1
ATOM 592 C CA B ASP A 1 79 ? -1.481 33.924 -1.952 0.50 48.70 79 ASP A CA 1
ATOM 593 C C A ASP A 1 79 ? -0.464 32.992 -2.666 0.50 48.34 79 ASP A C 1
ATOM 594 C C B ASP A 1 79 ? -0.461 32.991 -2.641 0.50 48.41 79 ASP A C 1
ATOM 595 O O A ASP A 1 79 ? -0.778 31.852 -3.032 0.50 48.21 79 ASP A O 1
ATOM 596 O O B ASP A 1 79 ? -0.769 31.838 -2.969 0.50 48.25 79 ASP A O 1
ATOM 605 N N . LEU A 1 80 ? 0.749 33.487 -2.856 1.00 47.95 80 LEU A N 1
ATOM 606 C CA . LEU A 1 80 ? 1.870 32.733 -3.452 1.00 47.16 80 LEU A CA 1
ATOM 607 C C . LEU A 1 80 ? 2.575 31.759 -2.470 1.00 46.20 80 LEU A C 1
ATOM 608 O O . LEU A 1 80 ? 3.050 30.704 -2.881 1.00 44.96 80 LEU A O 1
ATOM 613 N N . ASP A 1 81 ? 2.686 32.142 -1.197 1.00 45.35 81 ASP A N 1
ATOM 614 C CA . ASP A 1 81 ? 3.145 31.209 -0.158 1.00 44.77 81 ASP A CA 1
ATOM 615 C C . ASP A 1 81 ? 2.168 30.041 -0.069 1.00 43.81 81 ASP A C 1
ATOM 616 O O . ASP A 1 81 ? 2.584 28.901 -0.029 1.00 42.94 81 ASP A O 1
ATOM 621 N N . SER A 1 82 ? 0.873 30.356 -0.061 1.00 43.18 82 SER A N 1
ATOM 622 C CA . SER A 1 82 ? -0.211 29.371 -0.096 1.00 42.72 82 SER A CA 1
ATOM 623 C C . SER A 1 82 ? -0.013 28.340 -1.209 1.00 42.53 82 SER A C 1
ATOM 624 O O . SER A 1 82 ? -0.015 27.132 -0.953 1.00 42.21 82 SER A O 1
ATOM 627 N N . SER A 1 83 ? 0.146 28.813 -2.450 1.00 41.84 83 SER A N 1
ATOM 628 C CA . SER A 1 83 ? 0.451 27.908 -3.569 1.00 41.27 83 SER A CA 1
ATOM 629 C C . SER A 1 83 ? 1.812 27.190 -3.393 1.00 40.26 83 SER A C 1
ATOM 630 O O . SER A 1 83 ? 1.955 26.052 -3.855 1.00 40.02 83 SER A O 1
ATOM 633 N N . GLN A 1 84 ? 2.792 27.822 -2.742 1.00 38.59 84 GLN A N 1
ATOM 634 C CA . GLN A 1 84 ? 4.039 27.116 -2.416 1.00 38.06 84 GLN A CA 1
ATOM 635 C C . GLN A 1 84 ? 3.759 25.972 -1.394 1.00 36.89 84 GLN A C 1
ATOM 636 O O . GLN A 1 84 ? 4.266 24.833 -1.535 1.00 34.63 84 GLN A O 1
ATOM 642 N N . ILE A 1 85 ? 2.926 26.279 -0.402 1.00 35.86 85 ILE A N 1
ATOM 643 C CA . ILE A 1 85 ? 2.521 25.253 0.610 1.00 36.07 85 ILE A CA 1
ATOM 644 C C . ILE A 1 85 ? 1.749 24.084 -0.078 1.00 35.12 85 ILE A C 1
ATOM 645 O O . ILE A 1 85 ? 2.020 22.920 0.199 1.00 34.16 85 ILE A O 1
ATOM 650 N N . GLU A 1 86 ? 0.822 24.426 -0.979 1.00 33.89 86 GLU A N 1
ATOM 651 C CA . GLU A 1 86 ? 0.105 23.446 -1.769 1.00 34.09 86 GLU A CA 1
ATOM 652 C C . GLU A 1 86 ? 1.119 22.531 -2.449 1.00 33.12 86 GLU A C 1
ATOM 653 O O . GLU A 1 86 ? 0.921 21.316 -2.520 1.00 32.13 86 GLU A O 1
ATOM 659 N N . ALA A 1 87 ? 2.200 23.130 -2.955 1.00 32.61 87 ALA A N 1
ATOM 660 C CA . ALA A 1 87 ? 3.257 22.385 -3.661 1.00 31.88 87 ALA A CA 1
ATOM 661 C C . ALA A 1 87 ? 4.033 21.425 -2.752 1.00 30.86 87 ALA A C 1
ATOM 662 O O . ALA A 1 87 ? 4.367 20.326 -3.163 1.00 29.04 87 ALA A O 1
ATOM 664 N N . GLU A 1 88 ? 4.344 21.865 -1.537 1.00 30.39 88 GLU A N 1
ATOM 665 C CA . GLU A 1 88 ? 5.043 21.030 -0.547 1.00 30.70 88 GLU A CA 1
ATOM 666 C C . GLU A 1 88 ? 4.239 19.774 -0.187 1.00 28.86 88 GLU A C 1
ATOM 667 O O . GLU A 1 88 ? 4.800 18.701 -0.033 1.00 28.80 88 GLU A O 1
ATOM 673 N N . VAL A 1 89 ? 2.922 19.929 -0.063 1.00 27.23 89 VAL A N 1
ATOM 674 C CA . VAL A 1 89 ? 2.053 18.838 0.402 1.00 25.42 89 VAL A CA 1
ATOM 675 C C . VAL A 1 89 ? 1.857 17.828 -0.716 1.00 26.05 89 VAL A C 1
ATOM 676 O O . VAL A 1 89 ? 1.842 16.587 -0.472 1.00 25.16 89 VAL A O 1
ATOM 680 N N . ASP A 1 90 ? 1.761 18.352 -1.963 1.00 25.33 90 ASP A N 1
ATOM 681 C CA . ASP A 1 90 ? 1.642 17.512 -3.133 1.00 25.53 90 ASP A CA 1
ATOM 682 C C . ASP A 1 90 ? 2.821 16.594 -3.169 1.00 24.19 90 ASP A C 1
ATOM 683 O O . ASP A 1 90 ? 2.674 15.408 -3.375 1.00 23.10 90 ASP A O 1
ATOM 688 N N A HIS A 1 91 ? 3.992 17.167 -2.958 0.50 23.74 91 HIS A N 1
ATOM 689 N N B HIS A 1 91 ? 4.002 17.133 -2.953 0.50 23.99 91 HIS A N 1
ATOM 690 C CA A HIS A 1 91 ? 5.257 16.414 -2.878 0.50 24.13 91 HIS A CA 1
ATOM 691 C CA B HIS A 1 91 ? 5.199 16.281 -2.946 0.50 24.51 91 HIS A CA 1
ATOM 692 C C A HIS A 1 91 ? 5.236 15.342 -1.737 0.50 23.47 91 HIS A C 1
ATOM 693 C C B HIS A 1 91 ? 5.208 15.291 -1.735 0.50 23.66 91 HIS A C 1
ATOM 694 O O A HIS A 1 91 ? 5.538 14.172 -1.933 0.50 22.85 91 HIS A O 1
ATOM 695 O O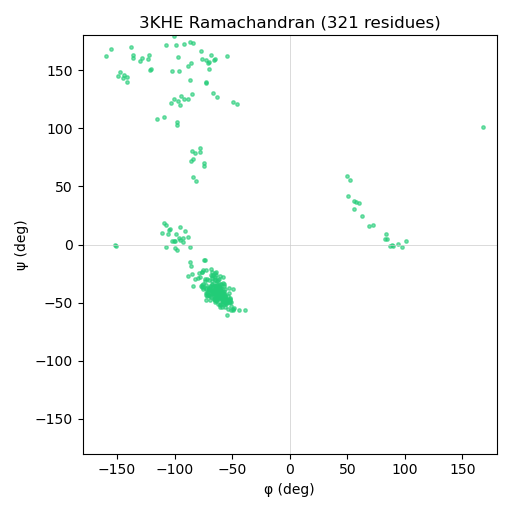 B HIS A 1 91 ? 5.518 14.115 -1.879 0.50 22.88 91 HIS A O 1
ATOM 708 N N . ILE A 1 92 ? 4.801 15.751 -0.557 1.00 23.69 92 ILE A N 1
ATOM 709 C CA . ILE A 1 92 ? 4.713 14.846 0.588 1.00 22.18 92 ILE A CA 1
ATOM 710 C C . ILE A 1 92 ? 3.844 13.685 0.257 1.00 21.40 92 ILE A C 1
ATOM 711 O O . ILE A 1 92 ? 4.210 12.511 0.534 1.00 19.21 92 ILE A O 1
ATOM 716 N N . LEU A 1 93 ? 2.697 13.985 -0.332 1.00 20.96 93 LEU A N 1
ATOM 717 C CA . LEU A 1 93 ? 1.691 12.945 -0.584 1.00 22.20 93 LEU A CA 1
ATOM 718 C C . LEU A 1 93 ? 2.122 11.928 -1.655 1.00 21.80 93 LEU A C 1
ATOM 719 O O . LEU A 1 93 ? 1.645 10.800 -1.660 1.00 23.39 93 LEU A O 1
ATOM 724 N N A GLN A 1 94 ? 3.005 12.322 -2.570 0.50 21.24 94 GLN A N 1
ATOM 725 N N B GLN A 1 94 ? 3.056 12.303 -2.507 0.50 21.51 94 GLN A N 1
ATOM 726 C CA A GLN A 1 94 ? 3.604 11.339 -3.513 0.50 20.84 94 GLN A CA 1
ATOM 727 C CA B GLN A 1 94 ? 3.578 11.354 -3.495 0.50 21.41 94 GLN A CA 1
ATOM 728 C C A GLN A 1 94 ? 4.772 10.559 -2.849 0.50 20.04 94 GLN A C 1
ATOM 729 C C B GLN A 1 94 ? 4.918 10.688 -3.062 0.50 20.55 94 GLN A C 1
ATOM 730 O O A GLN A 1 94 ? 4.922 9.369 -3.065 0.50 20.24 94 GLN A O 1
ATOM 731 O O B GLN A 1 94 ? 5.368 9.756 -3.730 0.50 20.53 94 GLN A O 1
ATOM 742 N N . SER A 1 95 ? 5.576 11.216 -2.022 1.00 19.66 95 SER A N 1
ATOM 743 C CA A SER A 1 95 ? 6.830 10.593 -1.535 0.50 19.63 95 SER A CA 1
ATOM 744 C CA B SER A 1 95 ? 6.845 10.652 -1.496 0.50 19.85 95 SER A CA 1
ATOM 745 C C . SER A 1 95 ? 6.713 9.822 -0.194 1.00 18.97 95 SER A C 1
ATOM 746 O O . SER A 1 95 ? 7.292 8.739 -0.086 1.00 20.16 95 SER A O 1
ATOM 751 N N . VAL A 1 96 ? 6.016 10.391 0.797 1.00 16.09 96 VAL A N 1
ATOM 752 C CA . VAL A 1 96 ? 5.923 9.898 2.121 1.00 14.37 96 VAL A CA 1
ATOM 753 C C . VAL A 1 96 ? 4.739 8.912 2.212 1.00 16.03 96 VAL A C 1
ATOM 754 O O . VAL A 1 96 ? 4.719 8.039 3.046 1.00 13.75 96 VAL A O 1
ATOM 758 N N . ASP A 1 97 ? 3.718 9.066 1.355 1.00 16.87 97 ASP A N 1
ATOM 759 C CA . ASP A 1 97 ? 2.598 8.147 1.403 1.00 17.43 97 ASP A CA 1
ATOM 760 C C . ASP A 1 97 ? 2.990 6.871 0.725 1.00 18.74 97 ASP A C 1
ATOM 761 O O . ASP A 1 97 ? 2.679 6.687 -0.442 1.00 18.58 97 ASP A O 1
ATOM 766 N N . PHE A 1 98 ? 3.673 5.978 1.460 1.00 19.56 98 PHE A N 1
ATOM 767 C CA . PHE A 1 98 ? 4.192 4.744 0.902 1.00 19.12 98 PHE A CA 1
ATOM 768 C C . PHE A 1 98 ? 3.135 3.793 0.415 1.00 18.92 98 PHE A C 1
ATOM 769 O O . PHE A 1 98 ? 3.348 3.116 -0.593 1.00 19.05 98 PHE A O 1
ATOM 777 N N . ASP A 1 99 ? 2.004 3.689 1.101 1.00 18.76 99 ASP A N 1
ATOM 778 C CA . ASP A 1 99 ? 0.964 2.749 0.656 1.00 18.98 99 ASP A CA 1
ATOM 779 C C . ASP A 1 99 ? -0.039 3.297 -0.392 1.00 19.30 99 ASP A C 1
ATOM 780 O O . ASP A 1 99 ? -0.877 2.557 -0.839 1.00 16.49 99 ASP A O 1
ATOM 785 N N . ARG A 1 100 ? 0.112 4.585 -0.754 1.00 20.53 100 ARG A N 1
ATOM 786 C CA A ARG A 1 100 ? -0.644 5.212 -1.837 0.50 20.68 100 ARG A CA 1
ATOM 787 C CA B ARG A 1 100 ? -0.667 5.269 -1.808 0.50 20.99 100 ARG A CA 1
ATOM 788 C C . ARG A 1 100 ? -2.135 5.368 -1.442 1.00 21.04 100 ARG A C 1
ATOM 789 O O . ARG A 1 100 ? -3.075 5.278 -2.310 1.00 21.65 100 ARG A O 1
ATOM 804 N N . ASN A 1 101 ? -2.387 5.570 -0.157 1.00 20.03 101 ASN A N 1
ATOM 805 C CA . ASN A 1 101 ? -3.813 5.606 0.303 1.00 19.38 101 ASN A CA 1
ATOM 806 C C . ASN A 1 101 ? -4.342 7.017 0.442 1.00 18.64 101 ASN A C 1
ATOM 807 O O . ASN A 1 101 ? -5.521 7.204 0.700 1.00 18.49 101 ASN A O 1
ATOM 812 N N . GLY A 1 102 ? -3.479 8.001 0.244 1.00 18.29 102 GLY A N 1
ATOM 813 C CA . GLY A 1 102 ? -3.896 9.408 0.291 1.00 18.66 102 GLY A CA 1
ATOM 814 C C . GLY A 1 102 ? -3.738 10.127 1.617 1.00 17.38 102 GLY A C 1
ATOM 815 O O . GLY A 1 102 ? -4.044 11.366 1.716 1.00 18.26 102 GLY A O 1
ATOM 816 N N . TYR A 1 103 ? -3.224 9.394 2.626 1.00 15.84 103 TYR A N 1
ATOM 817 C CA . TYR A 1 103 ? -2.893 9.978 3.955 1.00 14.30 103 TYR A CA 1
ATOM 818 C C . TYR A 1 103 ? -1.434 9.542 4.340 1.00 12.98 103 TYR A C 1
ATOM 819 O O . TYR A 1 103 ? -0.882 8.511 3.843 1.00 11.19 103 TYR A O 1
ATOM 828 N N . ILE A 1 104 ? -0.836 10.317 5.238 1.00 12.02 104 ILE A N 1
ATOM 829 C CA . ILE A 1 104 ? 0.429 9.953 5.893 1.00 11.11 104 ILE A CA 1
ATOM 830 C C . ILE A 1 104 ? 0.098 9.371 7.248 1.00 10.85 104 ILE A C 1
ATOM 831 O O . ILE A 1 104 ? -0.303 10.083 8.201 1.00 11.21 104 ILE A O 1
ATOM 836 N N . GLU A 1 105 ? 0.217 8.085 7.373 1.00 10.18 105 GLU A N 1
ATOM 837 C CA . GLU A 1 105 ? -0.005 7.433 8.664 1.00 10.61 105 GLU A CA 1
ATOM 838 C C . GLU A 1 105 ? 1.144 7.794 9.625 1.00 10.09 105 GLU A C 1
ATOM 839 O O . GLU A 1 105 ? 2.279 8.156 9.178 1.00 11.40 105 GLU A O 1
ATOM 845 N N . TYR A 1 106 ? 0.861 7.697 10.939 1.00 9.53 106 TYR A N 1
ATOM 846 C CA . TYR A 1 106 ? 1.883 7.874 11.967 1.00 9.12 106 TYR A CA 1
ATOM 847 C C . TYR A 1 106 ? 3.234 7.257 11.570 1.00 9.44 106 TYR A C 1
ATOM 848 O O . TYR A 1 106 ? 4.233 7.952 11.528 1.00 9.74 106 TYR A O 1
ATOM 857 N N . SER A 1 107 ? 3.246 5.969 11.261 1.00 9.33 107 SER A N 1
ATOM 858 C CA A SER A 1 107 ? 4.523 5.255 11.093 0.50 8.96 107 SER A CA 1
ATOM 859 C CA B SER A 1 107 ? 4.490 5.214 11.040 0.50 10.31 107 SER A CA 1
ATOM 860 C C . SER A 1 107 ? 5.170 5.596 9.724 1.00 9.69 107 SER A C 1
ATOM 861 O O . SER A 1 107 ? 6.407 5.560 9.610 1.00 10.95 107 SER A O 1
ATOM 866 N N . GLU A 1 108 ? 4.376 5.976 8.709 1.00 8.81 108 GLU A N 1
ATOM 867 C CA . GLU A 1 108 ? 4.966 6.634 7.492 1.00 6.63 108 GLU A CA 1
ATOM 868 C C . GLU A 1 108 ? 5.696 7.893 7.866 1.00 8.22 108 GLU A C 1
ATOM 869 O O . GLU A 1 108 ? 6.832 8.088 7.410 1.00 8.51 108 GLU A O 1
ATOM 875 N N . PHE A 1 109 ? 5.044 8.759 8.669 1.00 9.57 109 PHE A N 1
ATOM 876 C CA . PHE A 1 109 ? 5.618 10.029 9.272 1.00 10.41 109 PHE A CA 1
ATOM 877 C C . PHE A 1 109 ? 6.897 9.781 10.114 1.00 10.79 109 PHE A C 1
ATOM 878 O O . PHE A 1 109 ? 7.939 10.400 9.921 1.00 10.38 109 PHE A O 1
ATOM 886 N N . VAL A 1 110 ? 6.833 8.828 11.008 1.00 11.60 110 VAL A N 1
ATOM 887 C CA . VAL A 1 110 ? 8.051 8.512 11.794 1.00 11.88 110 VAL A CA 1
ATOM 888 C C . VAL A 1 110 ? 9.206 8.074 10.908 1.00 11.74 110 VAL A C 1
ATOM 889 O O . VAL A 1 110 ? 10.341 8.494 11.104 1.00 13.27 110 VAL A O 1
ATOM 893 N N . THR A 1 111 ? 8.922 7.224 9.936 1.00 11.68 111 THR A N 1
ATOM 894 C CA . THR A 1 111 ? 9.967 6.688 9.059 1.00 12.11 111 THR A CA 1
ATOM 895 C C . THR A 1 111 ? 10.700 7.812 8.366 1.00 12.28 111 THR A C 1
ATOM 896 O O . THR A 1 111 ? 11.927 7.830 8.351 1.00 12.94 111 THR A O 1
ATOM 900 N N . VAL A 1 112 ? 9.947 8.744 7.796 1.00 12.67 112 VAL A N 1
ATOM 901 C CA . VAL A 1 112 ? 10.562 9.821 7.066 1.00 13.70 112 VAL A CA 1
ATOM 902 C C . VAL A 1 112 ? 11.252 10.849 7.965 1.00 14.35 112 VAL A C 1
ATOM 903 O O . VAL A 1 112 ? 12.323 11.410 7.624 1.00 14.87 112 VAL A O 1
ATOM 907 N N . CYS A 1 113 ? 10.637 11.140 9.100 1.00 15.26 113 CYS A N 1
ATOM 908 C CA . CYS A 1 113 ? 11.086 12.229 9.941 1.00 14.51 113 CYS A CA 1
ATOM 909 C C . CYS A 1 113 ? 12.192 11.879 10.929 1.00 14.34 113 CYS A C 1
ATOM 910 O O . CYS A 1 113 ? 12.916 12.754 11.395 1.00 12.11 113 CYS A O 1
ATOM 913 N N . MET A 1 114 ? 12.379 10.614 11.210 1.00 12.82 114 MET A N 1
ATOM 914 C CA . MET A 1 114 ? 13.374 10.231 12.181 1.00 14.70 114 MET A CA 1
ATOM 915 C C . MET A 1 114 ? 14.789 10.411 11.628 1.00 14.58 114 MET A C 1
ATOM 916 O O . MET A 1 114 ? 15.040 10.040 10.469 1.00 14.43 114 MET A O 1
ATOM 921 N N . ASP A 1 115 ? 15.698 10.920 12.467 1.00 14.28 115 ASP A N 1
ATOM 922 C CA . ASP A 1 115 ? 17.159 10.953 12.178 1.00 15.09 115 ASP A CA 1
ATOM 923 C C . ASP A 1 115 ? 17.635 9.591 11.638 1.00 13.92 115 ASP A C 1
ATOM 924 O O . ASP A 1 115 ? 17.478 8.557 12.276 1.00 12.46 115 ASP A O 1
ATOM 929 N N . LYS A 1 116 ? 18.186 9.580 10.429 1.00 13.27 116 LYS A N 1
ATOM 930 C CA . LYS A 1 116 ? 18.586 8.314 9.848 1.00 14.12 116 LYS A CA 1
ATOM 931 C C . LYS A 1 116 ? 19.832 7.729 10.508 1.00 13.52 116 LYS A C 1
ATOM 932 O O . LYS A 1 116 ? 20.035 6.536 10.470 1.00 12.85 116 LYS A O 1
ATOM 938 N N . GLN A 1 117 ? 20.644 8.553 11.165 1.00 13.13 117 GLN A N 1
ATOM 939 C CA . GLN A 1 117 ? 21.755 8.025 11.941 1.00 12.79 117 GLN A CA 1
ATOM 940 C C . GLN A 1 117 ? 21.217 7.196 13.114 1.00 12.84 117 GLN A C 1
ATOM 941 O O . GLN A 1 117 ? 21.820 6.200 13.499 1.00 14.32 117 GLN A O 1
ATOM 947 N N A LEU A 1 118 ? 20.084 7.621 13.653 0.50 12.32 118 LEU A N 1
ATOM 948 N N B LEU A 1 118 ? 20.082 7.565 13.681 0.50 12.60 118 LEU A N 1
ATOM 949 C CA A LEU A 1 118 ? 19.445 6.967 14.793 0.50 12.21 118 LEU A CA 1
ATOM 950 C CA B LEU A 1 118 ? 19.538 6.786 14.798 0.50 12.73 118 LEU A CA 1
ATOM 951 C C A LEU A 1 118 ? 18.670 5.712 14.340 0.50 12.11 118 LEU A C 1
ATOM 952 C C B LEU A 1 118 ? 18.712 5.616 14.301 0.50 12.36 118 LEU A C 1
ATOM 953 O O A LEU A 1 118 ? 18.699 4.691 15.012 0.50 11.31 118 LEU A O 1
ATOM 954 O O B LEU A 1 118 ? 18.725 4.555 14.913 0.50 11.57 118 LEU A O 1
ATOM 963 N N . LEU A 1 119 ? 17.993 5.803 13.183 1.00 11.98 119 LEU A N 1
ATOM 964 C CA . LEU A 1 119 ? 17.205 4.694 12.644 1.00 12.05 119 LEU A CA 1
ATOM 965 C C . LEU A 1 119 ? 18.087 3.535 12.161 1.00 11.66 119 LEU A C 1
ATOM 966 O O . LEU A 1 119 ? 17.854 2.328 12.526 1.00 11.08 119 LEU A O 1
ATOM 971 N N . LEU A 1 120 ? 19.123 3.892 11.398 1.00 11.05 120 LEU A N 1
ATOM 972 C CA . LEU A 1 120 ? 19.969 2.871 10.724 1.00 11.68 120 LEU A CA 1
ATOM 973 C C . LEU A 1 120 ? 21.063 2.325 11.656 1.00 11.53 120 LEU A C 1
ATOM 974 O O . LEU A 1 120 ? 22.272 2.382 11.359 1.00 11.47 120 LEU A O 1
ATOM 979 N N . SER A 1 121 ? 20.655 1.770 12.779 1.00 11.82 121 SER A N 1
ATOM 980 C CA . SER A 1 121 ? 21.605 1.078 13.624 1.00 12.03 121 SER A CA 1
ATOM 981 C C . SER A 1 121 ? 21.872 -0.273 12.951 1.00 13.10 121 SER A C 1
ATOM 982 O O . SER A 1 121 ? 21.035 -0.789 12.217 1.00 13.42 121 SER A O 1
ATOM 985 N N . ARG A 1 122 ? 22.995 -0.874 13.308 1.00 13.66 122 ARG A N 1
ATOM 986 C CA . ARG A 1 122 ? 23.407 -2.122 12.773 1.00 14.31 122 ARG A CA 1
ATOM 987 C C . ARG A 1 122 ? 22.469 -3.203 13.145 1.00 13.01 122 ARG A C 1
ATOM 988 O O . ARG A 1 122 ? 22.179 -4.036 12.307 1.00 13.27 122 ARG A O 1
ATOM 996 N N . GLU A 1 123 ? 21.982 -3.168 14.395 1.00 11.27 123 GLU A N 1
ATOM 997 C CA . GLU A 1 123 ? 20.919 -4.075 14.888 1.00 11.77 123 GLU A CA 1
ATOM 998 C C . GLU A 1 123 ? 19.643 -3.956 14.039 1.00 10.96 123 GLU A C 1
ATOM 999 O O . GLU A 1 123 ? 19.098 -4.959 13.612 1.00 11.59 123 GLU A O 1
ATOM 1005 N N . ARG A 1 124 ? 19.174 -2.743 13.767 1.00 11.06 124 ARG A N 1
ATOM 1006 C CA . ARG A 1 124 ? 17.924 -2.587 12.946 1.00 11.09 124 ARG A CA 1
ATOM 1007 C C . ARG A 1 124 ? 18.133 -3.021 11.507 1.00 10.70 124 ARG A C 1
ATOM 1008 O O . ARG A 1 124 ? 17.236 -3.675 10.911 1.00 10.13 124 ARG A O 1
ATOM 1016 N N . LEU A 1 125 ? 19.309 -2.680 10.953 1.00 10.30 125 LEU A N 1
ATOM 1017 C CA . LEU A 1 125 ? 19.631 -3.096 9.605 1.00 11.07 125 LEU A CA 1
ATOM 1018 C C . LEU A 1 125 ? 19.651 -4.613 9.504 1.00 10.65 125 LEU A C 1
ATOM 1019 O O . LEU A 1 125 ? 19.046 -5.179 8.607 1.00 13.08 125 LEU A O 1
ATOM 1024 N N . LEU A 1 126 ? 20.227 -5.268 10.489 1.00 8.89 126 LEU A N 1
ATOM 1025 C CA . LEU A 1 126 ? 20.437 -6.677 10.383 1.00 9.48 126 LEU A CA 1
ATOM 1026 C C . LEU A 1 126 ? 19.108 -7.374 10.630 1.00 9.78 126 LEU A C 1
ATOM 1027 O O . LEU A 1 126 ? 18.840 -8.469 10.040 1.00 10.78 126 LEU A O 1
ATOM 1032 N N . ALA A 1 127 ? 18.290 -6.821 11.529 1.00 8.33 127 ALA A N 1
ATOM 1033 C CA . ALA A 1 127 ? 16.978 -7.417 11.772 1.00 9.93 127 ALA A CA 1
ATOM 1034 C C . ALA A 1 127 ? 16.135 -7.266 10.432 1.00 10.43 127 ALA A C 1
ATOM 1035 O O . ALA A 1 127 ? 15.539 -8.218 9.921 1.00 9.10 127 ALA A O 1
ATOM 1037 N N . ALA A 1 128 ? 16.080 -6.073 9.827 1.00 10.69 128 ALA A N 1
ATOM 1038 C CA . ALA A 1 128 ? 15.325 -5.957 8.542 1.00 11.50 128 ALA A CA 1
ATOM 1039 C C . ALA A 1 128 ? 15.835 -7.004 7.548 1.00 10.89 128 ALA A C 1
ATOM 1040 O O . ALA A 1 128 ? 15.091 -7.767 6.836 1.00 12.35 128 ALA A O 1
ATOM 1042 N N . PHE A 1 129 ? 17.154 -7.025 7.442 1.00 11.94 129 PHE A N 1
ATOM 1043 C CA . PHE A 1 129 ? 17.782 -7.943 6.495 1.00 10.55 129 PHE A CA 1
ATOM 1044 C C . PHE A 1 129 ? 17.237 -9.368 6.600 1.00 10.25 129 PHE A C 1
ATOM 1045 O O . PHE A 1 129 ? 16.830 -9.991 5.586 1.00 9.49 129 PHE A O 1
ATOM 1053 N N . GLN A 1 130 ? 17.300 -9.900 7.811 1.00 10.27 130 GLN A N 1
ATOM 1054 C CA . GLN A 1 130 ? 17.000 -11.307 8.063 1.00 10.31 130 GLN A CA 1
ATOM 1055 C C . GLN A 1 130 ? 15.511 -11.510 7.866 1.00 11.44 130 GLN A C 1
ATOM 1056 O O . GLN A 1 130 ? 15.125 -12.559 7.461 1.00 10.38 130 GLN A O 1
ATOM 1062 N N . GLN A 1 131 ? 14.692 -10.486 8.133 1.00 11.22 131 GLN A N 1
ATOM 1063 C CA . GLN A 1 131 ? 13.235 -10.619 7.894 1.00 13.69 131 GLN A CA 1
ATOM 1064 C C . GLN A 1 131 ? 12.866 -10.736 6.341 1.00 13.95 131 GLN A C 1
ATOM 1065 O O . GLN A 1 131 ? 11.977 -11.573 5.875 1.00 14.25 131 GLN A O 1
ATOM 1071 N N . PHE A 1 132 ? 13.656 -10.029 5.535 1.00 13.24 132 PHE A N 1
ATOM 1072 C CA . PHE A 1 132 ? 13.411 -10.009 4.107 1.00 13.28 132 PHE A CA 1
ATOM 1073 C C . PHE A 1 132 ? 14.061 -11.243 3.467 1.00 13.44 132 PHE A C 1
ATOM 1074 O O . PHE A 1 132 ? 13.563 -11.729 2.480 1.00 13.06 132 PHE A O 1
ATOM 1082 N N . ASP A 1 133 ? 15.224 -11.662 3.996 1.00 14.38 133 ASP A N 1
ATOM 1083 C CA . ASP A 1 133 ? 15.878 -12.893 3.579 1.00 14.74 133 ASP A CA 1
ATOM 1084 C C . ASP A 1 133 ? 15.142 -14.085 4.153 1.00 16.13 133 ASP A C 1
ATOM 1085 O O . ASP A 1 133 ? 15.684 -14.829 4.930 1.00 15.43 133 ASP A O 1
ATOM 1090 N N . SER A 1 134 ? 13.926 -14.308 3.686 1.00 17.50 134 SER A N 1
ATOM 1091 C CA . SER A 1 134 ? 13.088 -15.327 4.313 1.00 19.43 134 SER A CA 1
ATOM 1092 C C . SER A 1 134 ? 13.574 -16.804 4.246 1.00 18.44 134 SER A C 1
ATOM 1093 O O . SER A 1 134 ? 13.210 -17.593 5.138 1.00 19.96 134 SER A O 1
ATOM 1096 N N . ASP A 1 135 ? 14.406 -17.198 3.302 1.00 17.58 135 ASP A N 1
ATOM 1097 C CA . ASP A 1 135 ? 14.949 -18.596 3.334 1.00 17.51 135 ASP A CA 1
ATOM 1098 C C . ASP A 1 135 ? 16.312 -18.722 4.073 1.00 18.08 135 ASP A C 1
ATOM 1099 O O . ASP A 1 135 ? 16.968 -19.785 4.091 1.00 16.81 135 ASP A O 1
ATOM 1104 N N . GLY A 1 136 ? 16.763 -17.623 4.679 1.00 17.78 136 GLY A N 1
ATOM 1105 C CA . GLY A 1 136 ? 18.103 -17.564 5.296 1.00 18.22 136 GLY A CA 1
ATOM 1106 C C . GLY A 1 136 ? 19.297 -17.902 4.376 1.00 17.15 136 GLY A C 1
ATOM 1107 O O . GLY A 1 136 ? 20.321 -18.369 4.840 1.00 17.05 136 GLY A O 1
ATOM 1108 N N . SER A 1 137 ? 19.186 -17.622 3.079 1.00 17.54 137 SER A N 1
ATOM 1109 C CA . SER A 1 137 ? 20.281 -17.894 2.129 1.00 16.12 137 SER A CA 1
ATOM 1110 C C . SER A 1 137 ? 21.441 -16.926 2.258 1.00 15.03 137 SER A C 1
ATOM 1111 O O . SER A 1 137 ? 22.483 -17.141 1.692 1.00 14.21 137 SER A O 1
ATOM 1114 N N . GLY A 1 138 ? 21.245 -15.831 2.977 1.00 15.06 138 GLY A N 1
ATOM 1115 C CA . GLY A 1 138 ? 22.269 -14.834 3.105 1.00 14.35 138 GLY A CA 1
ATOM 1116 C C . GLY A 1 138 ? 22.203 -13.761 2.027 1.00 13.80 138 GLY A C 1
ATOM 1117 O O . GLY A 1 138 ? 22.982 -12.822 2.054 1.00 13.17 138 GLY A O 1
ATOM 1118 N N . LYS A 1 139 ? 21.251 -13.867 1.098 1.00 13.00 139 LYS A N 1
ATOM 1119 C CA . LYS A 1 139 ? 21.081 -12.872 0.073 1.00 12.12 139 LYS A CA 1
ATOM 1120 C C . LYS A 1 139 ? 19.564 -12.746 -0.223 1.00 12.03 139 LYS A C 1
ATOM 1121 O O . LYS A 1 139 ? 18.798 -13.774 -0.306 1.00 11.63 139 LYS A O 1
ATOM 1127 N N . ILE A 1 140 ? 19.174 -11.516 -0.479 1.00 11.00 140 ILE A N 1
ATOM 1128 C CA . ILE A 1 140 ? 17.783 -11.166 -0.834 1.00 11.10 140 ILE A CA 1
ATOM 1129 C C . ILE A 1 140 ? 17.617 -11.127 -2.377 1.00 12.94 140 ILE A C 1
ATOM 1130 O O . ILE A 1 140 ? 18.364 -10.430 -3.100 1.00 13.61 140 ILE A O 1
ATOM 1135 N N . THR A 1 141 ? 16.622 -11.847 -2.846 1.00 12.25 141 THR A N 1
ATOM 1136 C CA . THR A 1 141 ? 16.330 -12.046 -4.256 1.00 12.90 141 THR A CA 1
ATOM 1137 C C . THR A 1 141 ? 15.117 -11.281 -4.647 1.00 13.13 141 THR A C 1
ATOM 1138 O O . THR A 1 141 ? 14.430 -10.742 -3.781 1.00 13.20 141 THR A O 1
ATOM 1142 N N . ASN A 1 142 ? 14.871 -11.257 -5.936 1.00 12.49 142 ASN A N 1
ATOM 1143 C CA . ASN A 1 142 ? 13.691 -10.633 -6.529 1.00 13.68 142 ASN A CA 1
ATOM 1144 C C . ASN A 1 142 ? 12.415 -11.142 -5.855 1.00 13.93 142 ASN A C 1
ATOM 1145 O O . ASN A 1 142 ? 11.624 -10.337 -5.368 1.00 13.57 142 ASN A O 1
ATOM 1150 N N . GLU A 1 143 ? 12.268 -12.468 -5.726 1.00 13.31 143 GLU A N 1
ATOM 1151 C CA . GLU A 1 143 ? 11.118 -13.115 -5.146 1.00 12.94 143 GLU A CA 1
ATOM 1152 C C . GLU A 1 143 ? 10.860 -12.626 -3.740 1.00 13.62 143 GLU A C 1
ATOM 1153 O O . GLU A 1 143 ? 9.730 -12.423 -3.362 1.00 14.68 143 GLU A O 1
ATOM 1159 N N . GLU A 1 144 ? 11.930 -12.393 -2.973 1.00 12.93 144 GLU A N 1
ATOM 1160 C CA . GLU A 1 144 ? 11.819 -11.986 -1.642 1.00 12.07 144 GLU A CA 1
ATOM 1161 C C . GLU A 1 144 ? 11.423 -10.541 -1.582 1.00 12.57 144 GLU A C 1
ATOM 1162 O O . GLU A 1 144 ? 10.608 -10.178 -0.690 1.00 12.65 144 GLU A O 1
ATOM 1168 N N . LEU A 1 145 ? 11.937 -9.685 -2.482 1.00 11.83 145 LEU A N 1
ATOM 1169 C CA . LEU A 1 145 ? 11.382 -8.322 -2.492 1.00 11.90 145 LEU A CA 1
ATOM 1170 C C . LEU A 1 145 ? 9.880 -8.345 -2.790 1.00 13.72 145 LEU A C 1
ATOM 1171 O O . LEU A 1 145 ? 9.084 -7.681 -2.126 1.00 13.57 145 LEU A O 1
ATOM 1176 N N . GLY A 1 146 ? 9.512 -9.149 -3.782 1.00 14.32 146 GLY A N 1
ATOM 1177 C CA . GLY A 1 146 ? 8.147 -9.323 -4.172 1.00 15.50 146 GLY A CA 1
ATOM 1178 C C . GLY A 1 146 ? 7.232 -9.704 -3.051 1.00 14.99 146 GLY A C 1
ATOM 1179 O O . GLY A 1 146 ? 6.184 -9.114 -2.917 1.00 12.81 146 GLY A O 1
ATOM 1180 N N . ARG A 1 147 ? 7.622 -10.695 -2.254 1.00 16.44 147 ARG A N 1
ATOM 1181 C CA . ARG A 1 147 ? 6.830 -11.127 -1.089 1.00 17.81 147 ARG A CA 1
ATOM 1182 C C . ARG A 1 147 ? 6.397 -9.942 -0.201 1.00 17.78 147 ARG A C 1
ATOM 1183 O O . ARG A 1 147 ? 5.299 -9.913 0.292 1.00 16.79 147 ARG A O 1
ATOM 1191 N N . LEU A 1 148 ? 7.263 -8.956 -0.032 1.00 17.93 148 LEU A N 1
ATOM 1192 C CA . LEU A 1 148 ? 6.969 -7.783 0.798 1.00 19.06 148 LEU A CA 1
ATOM 1193 C C . LEU A 1 148 ? 5.813 -6.935 0.214 1.00 20.07 148 LEU A C 1
ATOM 1194 O O . LEU A 1 148 ? 5.150 -6.189 0.898 1.00 20.05 148 LEU A O 1
ATOM 1199 N N . PHE A 1 149 ? 5.616 -7.039 -1.085 1.00 21.66 149 PHE A N 1
ATOM 1200 C CA . PHE A 1 149 ? 4.615 -6.245 -1.793 1.00 22.67 149 PHE A CA 1
ATOM 1201 C C . PHE A 1 149 ? 3.433 -7.148 -2.237 1.00 23.05 149 PHE A C 1
ATOM 1202 O O . PHE A 1 149 ? 2.658 -6.807 -3.090 1.00 23.63 149 PHE A O 1
ATOM 1210 N N . GLY A 1 150 ? 3.338 -8.299 -1.608 1.00 24.04 150 GLY A N 1
ATOM 1211 C CA . GLY A 1 150 ? 2.284 -9.285 -1.888 1.00 25.17 150 GLY A CA 1
ATOM 1212 C C . GLY A 1 150 ? 2.341 -9.999 -3.233 1.00 25.32 150 GLY A C 1
ATOM 1213 O O . GLY A 1 150 ? 1.355 -10.596 -3.668 1.00 25.55 150 GLY A O 1
ATOM 1214 N N . VAL A 1 151 ? 3.467 -9.955 -3.923 1.00 24.49 151 VAL A N 1
ATOM 1215 C CA . VAL A 1 151 ? 3.526 -10.580 -5.241 1.00 24.10 151 VAL A CA 1
ATOM 1216 C C . VAL A 1 151 ? 4.644 -11.644 -5.281 1.00 24.14 151 VAL A C 1
ATOM 1217 O O . VAL A 1 151 ? 5.528 -11.649 -4.399 1.00 24.36 151 VAL A O 1
ATOM 1221 N N . THR A 1 152 ? 4.613 -12.530 -6.278 1.00 23.54 152 THR A N 1
ATOM 1222 C CA . THR A 1 152 ? 5.618 -13.625 -6.392 1.00 24.32 152 THR A CA 1
ATOM 1223 C C . THR A 1 152 ? 6.992 -13.132 -6.922 1.00 23.29 152 THR A C 1
ATOM 1224 O O . THR A 1 152 ? 8.023 -13.753 -6.707 1.00 22.00 152 THR A O 1
ATOM 1228 N N . GLU A 1 153 ? 6.986 -12.016 -7.630 1.00 22.43 153 GLU A N 1
ATOM 1229 C CA . GLU A 1 153 ? 8.202 -11.377 -8.047 1.00 22.03 153 GLU A CA 1
ATOM 1230 C C . GLU A 1 153 ? 7.905 -9.933 -8.374 1.00 19.87 153 GLU A C 1
ATOM 1231 O O . GLU A 1 153 ? 6.747 -9.578 -8.582 1.00 19.48 153 GLU A O 1
ATOM 1237 N N . VAL A 1 154 ? 8.952 -9.115 -8.417 1.00 17.20 154 VAL A N 1
ATOM 1238 C CA . VAL A 1 154 ? 8.835 -7.766 -8.878 1.00 15.47 154 VAL A CA 1
ATOM 1239 C C . VAL A 1 154 ? 9.258 -7.698 -10.353 1.00 15.76 154 VAL A C 1
ATOM 1240 O O . VAL A 1 154 ? 9.936 -8.583 -10.894 1.00 15.54 154 VAL A O 1
ATOM 1244 N N . ASP A 1 155 ? 8.861 -6.643 -11.020 1.00 16.00 155 ASP A N 1
ATOM 1245 C CA . ASP A 1 155 ? 9.152 -6.579 -12.422 1.00 16.31 155 ASP A CA 1
ATOM 1246 C C . ASP A 1 155 ? 10.632 -6.200 -12.616 1.00 15.47 155 ASP A C 1
ATOM 1247 O O . ASP A 1 155 ? 11.346 -5.832 -11.665 1.00 12.67 155 ASP A O 1
ATOM 1252 N N . ASP A 1 156 ? 11.108 -6.378 -13.838 1.00 16.43 156 ASP A N 1
ATOM 1253 C CA . ASP A 1 156 ? 12.539 -6.224 -14.129 1.00 15.56 156 ASP A CA 1
ATOM 1254 C C . ASP A 1 156 ? 13.047 -4.809 -13.826 1.00 14.65 156 ASP A C 1
ATOM 1255 O O . ASP A 1 156 ? 14.123 -4.693 -13.325 1.00 12.75 156 ASP A O 1
ATOM 1260 N N A GLU A 1 157 ? 12.250 -3.791 -14.114 0.50 14.78 157 GLU A N 1
ATOM 1261 N N B GLU A 1 157 ? 12.288 -3.741 -14.117 0.50 14.97 157 GLU A N 1
ATOM 1262 C CA A GLU A 1 157 ? 12.646 -2.401 -13.919 0.50 15.41 157 GLU A CA 1
ATOM 1263 C CA B GLU A 1 157 ? 12.808 -2.366 -13.870 0.50 15.71 157 GLU A CA 1
ATOM 1264 C C A GLU A 1 157 ? 12.883 -2.128 -12.434 0.50 15.22 157 GLU A C 1
ATOM 1265 C C B GLU A 1 157 ? 12.952 -2.157 -12.378 0.50 15.37 157 GLU A C 1
ATOM 1266 O O A GLU A 1 157 ? 13.853 -1.483 -12.046 0.50 15.41 157 GLU A O 1
ATOM 1267 O O B GLU A 1 157 ? 13.928 -1.562 -11.925 0.50 15.53 157 GLU A O 1
ATOM 1278 N N . THR A 1 158 ? 11.974 -2.636 -11.608 1.00 14.91 158 THR A N 1
ATOM 1279 C CA . THR A 1 158 ? 12.041 -2.508 -10.168 1.00 14.38 158 THR A CA 1
ATOM 1280 C C . THR A 1 158 ? 13.329 -3.142 -9.677 1.00 13.42 158 THR A C 1
ATOM 1281 O O . THR A 1 158 ? 14.111 -2.500 -9.015 1.00 13.31 158 THR A O 1
ATOM 1285 N N . TRP A 1 159 ? 13.550 -4.411 -10.029 1.00 12.71 159 TRP A N 1
ATOM 1286 C CA . TRP A 1 159 ? 14.729 -5.098 -9.535 1.00 12.56 159 TRP A CA 1
ATOM 1287 C C . TRP A 1 159 ? 16.042 -4.452 -10.084 1.00 12.01 159 TRP A C 1
ATOM 1288 O O . TRP A 1 159 ? 17.023 -4.350 -9.379 1.00 12.17 159 TRP A O 1
ATOM 1299 N N . HIS A 1 160 ? 16.026 -4.011 -11.337 1.00 11.21 160 HIS A N 1
ATOM 1300 C CA . HIS A 1 160 ? 17.191 -3.356 -11.930 1.00 11.82 160 HIS A CA 1
ATOM 1301 C C . HIS A 1 160 ? 17.629 -2.168 -11.117 1.00 12.49 160 HIS A C 1
ATOM 1302 O O . HIS A 1 160 ? 18.831 -1.935 -10.930 1.00 12.56 160 HIS A O 1
ATOM 1309 N N . GLN A 1 161 ? 16.654 -1.398 -10.677 1.00 13.92 161 GLN A N 1
ATOM 1310 C CA . GLN A 1 161 ? 16.895 -0.190 -9.886 1.00 15.70 161 GLN A CA 1
ATOM 1311 C C . GLN A 1 161 ? 17.630 -0.574 -8.593 1.00 14.48 161 GLN A C 1
ATOM 1312 O O . GLN A 1 161 ? 18.547 0.112 -8.151 1.00 14.39 161 GLN A O 1
ATOM 1318 N N . VAL A 1 162 ? 17.271 -1.725 -8.031 1.00 13.21 162 VAL A N 1
ATOM 1319 C CA . VAL A 1 162 ? 17.860 -2.145 -6.796 1.00 12.70 162 VAL A CA 1
ATOM 1320 C C . VAL A 1 162 ? 19.320 -2.609 -7.023 1.00 13.08 162 VAL A C 1
ATOM 1321 O O . VAL A 1 162 ? 20.262 -2.233 -6.280 1.00 11.15 162 VAL A O 1
ATOM 1325 N N . LEU A 1 163 ? 19.491 -3.451 -8.051 1.00 11.93 163 LEU A N 1
ATOM 1326 C CA . LEU A 1 163 ? 20.789 -3.999 -8.372 1.00 11.21 163 LEU A CA 1
ATOM 1327 C C . LEU A 1 163 ? 21.826 -2.939 -8.749 1.00 11.75 163 LEU A C 1
ATOM 1328 O O . LEU A 1 163 ? 23.003 -3.039 -8.391 1.00 10.63 163 LEU A O 1
ATOM 1333 N N . GLN A 1 164 ? 21.376 -1.900 -9.446 1.00 13.39 164 GLN A N 1
ATOM 1334 C CA . GLN A 1 164 ? 22.275 -0.892 -9.929 1.00 13.85 164 GLN A CA 1
ATOM 1335 C C . GLN A 1 164 ? 22.879 -0.102 -8.771 1.00 13.17 164 GLN A C 1
ATOM 1336 O O . GLN A 1 164 ? 23.993 0.339 -8.829 1.00 13.54 164 GLN A O 1
ATOM 1342 N N . GLU A 1 165 ? 22.110 0.034 -7.706 1.00 13.51 165 GLU A N 1
ATOM 1343 C CA . GLU A 1 165 ? 22.511 0.746 -6.512 1.00 13.35 165 GLU A CA 1
ATOM 1344 C C . GLU A 1 165 ? 23.431 -0.031 -5.609 1.00 13.73 165 GLU A C 1
ATOM 1345 O O . GLU A 1 165 ? 24.224 0.579 -4.897 1.00 14.29 165 GLU A O 1
ATOM 1351 N N . CYS A 1 166 ? 23.351 -1.365 -5.631 1.00 13.91 166 CYS A N 1
ATOM 1352 C CA . CYS A 1 166 ? 24.098 -2.123 -4.654 1.00 13.61 166 CYS A CA 1
ATOM 1353 C C . CYS A 1 166 ? 24.579 -3.521 -4.967 1.00 14.56 166 CYS A C 1
ATOM 1354 O O . CYS A 1 166 ? 25.284 -4.115 -4.116 1.00 13.16 166 CYS A O 1
ATOM 1357 N N . ASP A 1 167 ? 24.311 -4.075 -6.159 1.00 14.51 167 ASP A N 1
ATOM 1358 C CA . ASP A 1 167 ? 24.803 -5.425 -6.442 1.00 13.50 167 ASP A CA 1
ATOM 1359 C C . ASP A 1 167 ? 26.232 -5.355 -6.929 1.00 12.65 167 ASP A C 1
ATOM 1360 O O . ASP A 1 167 ? 26.497 -5.563 -8.099 1.00 12.32 167 ASP A O 1
ATOM 1365 N N . LYS A 1 168 ? 27.176 -5.089 -6.044 1.00 13.00 168 LYS A N 1
ATOM 1366 C CA . LYS A 1 168 ? 28.552 -4.826 -6.467 1.00 14.81 168 LYS A CA 1
ATOM 1367 C C . LYS A 1 168 ? 29.244 -6.011 -7.063 1.00 14.04 168 LYS A C 1
ATOM 1368 O O . LYS A 1 168 ? 30.164 -5.829 -7.896 1.00 14.91 168 LYS A O 1
ATOM 1374 N N . ASN A 1 169 ? 28.828 -7.213 -6.682 1.00 12.97 169 ASN A N 1
ATOM 1375 C CA . ASN A 1 169 ? 29.437 -8.385 -7.261 1.00 12.68 169 ASN A CA 1
ATOM 1376 C C . ASN A 1 169 ? 28.652 -8.931 -8.449 1.00 12.50 169 ASN A C 1
ATOM 1377 O O . ASN A 1 169 ? 28.995 -9.998 -8.950 1.00 11.35 169 ASN A O 1
ATOM 1382 N N . ASN A 1 170 ? 27.567 -8.245 -8.863 1.00 12.13 170 ASN A N 1
ATOM 1383 C CA . ASN A 1 170 ? 26.872 -8.607 -10.085 1.00 12.34 170 ASN A CA 1
ATOM 1384 C C . ASN A 1 170 ? 26.296 -10.030 -10.098 1.00 13.41 170 ASN A C 1
ATOM 1385 O O . ASN A 1 170 ? 26.239 -10.664 -11.147 1.00 14.03 170 ASN A O 1
ATOM 1390 N N . ASP A 1 171 ? 25.809 -10.508 -8.952 1.00 14.02 171 ASP A N 1
ATOM 1391 C CA . ASP A 1 171 ? 25.245 -11.872 -8.901 1.00 14.15 171 ASP A CA 1
ATOM 1392 C C . ASP A 1 171 ? 23.704 -11.879 -8.910 1.00 13.86 171 ASP A C 1
ATOM 1393 O O . ASP A 1 171 ? 23.069 -12.931 -8.805 1.00 16.23 171 ASP A O 1
ATOM 1398 N N . GLY A 1 172 ? 23.092 -10.720 -9.026 1.00 12.51 172 GLY A N 1
ATOM 1399 C CA . GLY A 1 172 ? 21.647 -10.660 -9.138 1.00 12.97 172 GLY A CA 1
ATOM 1400 C C . GLY A 1 172 ? 20.874 -10.692 -7.835 1.00 13.07 172 GLY A C 1
ATOM 1401 O O . GLY A 1 172 ? 19.644 -10.791 -7.870 1.00 14.93 172 GLY A O 1
ATOM 1402 N N . GLU A 1 173 ? 21.605 -10.677 -6.714 1.00 12.54 173 GLU A N 1
ATOM 1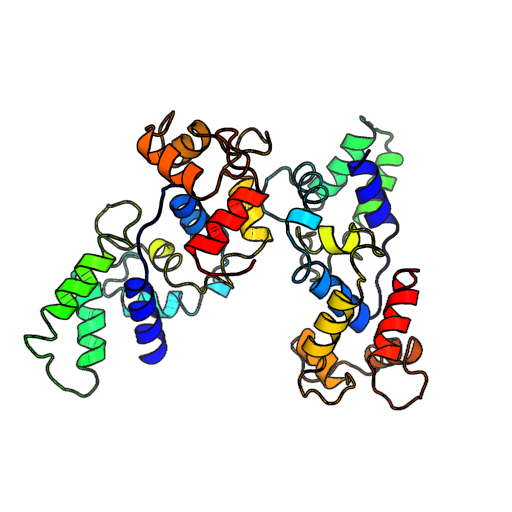403 C CA . GLU A 1 173 ? 21.066 -10.735 -5.394 1.00 13.90 173 GLU A CA 1
ATOM 1404 C C . GLU A 1 173 ? 21.761 -9.697 -4.430 1.00 13.12 173 GLU A C 1
ATOM 1405 O O . GLU A 1 173 ? 22.866 -9.187 -4.706 1.00 14.35 173 GLU A O 1
ATOM 1411 N N . VAL A 1 174 ? 21.097 -9.365 -3.318 1.00 11.50 174 VAL A N 1
ATOM 1412 C CA . VAL A 1 174 ? 21.590 -8.369 -2.391 1.00 9.97 174 VAL A CA 1
ATOM 1413 C C . VAL A 1 174 ? 22.048 -9.022 -1.100 1.00 9.47 174 VAL A C 1
ATOM 1414 O O . VAL A 1 174 ? 21.204 -9.585 -0.391 1.00 10.98 174 VAL A O 1
ATOM 1418 N N . ASP A 1 175 ? 23.368 -9.058 -0.822 1.00 9.87 175 ASP A N 1
ATOM 1419 C CA . ASP A 1 175 ? 23.846 -9.624 0.449 1.00 10.41 175 ASP A CA 1
ATOM 1420 C C . ASP A 1 175 ? 23.841 -8.536 1.531 1.00 11.54 175 ASP A C 1
ATOM 1421 O O . ASP A 1 175 ? 23.528 -7.360 1.259 1.00 12.37 175 ASP A O 1
ATOM 1426 N N . PHE A 1 176 ? 24.137 -8.896 2.773 1.00 12.05 176 PHE A N 1
ATOM 1427 C CA . PHE A 1 176 ? 23.991 -7.931 3.855 1.00 10.26 176 PHE A CA 1
ATOM 1428 C C . PHE A 1 176 ? 24.877 -6.668 3.681 1.00 11.11 176 PHE A C 1
ATOM 1429 O O . PHE A 1 176 ? 24.436 -5.540 3.930 1.00 9.61 176 PHE A O 1
ATOM 1437 N N . GLU A 1 177 ? 26.114 -6.888 3.244 1.00 11.35 177 GLU A N 1
ATOM 1438 C CA . GLU A 1 177 ? 27.108 -5.817 3.088 1.00 10.74 177 GLU A CA 1
ATOM 1439 C C . GLU A 1 177 ? 26.640 -4.852 2.004 1.00 9.10 177 GLU A C 1
ATOM 1440 O O . GLU A 1 177 ? 26.732 -3.643 2.129 1.00 8.69 177 GLU A O 1
ATOM 1446 N N . GLU A 1 178 ? 26.125 -5.437 0.936 1.00 9.43 178 GLU A N 1
ATOM 1447 C CA . GLU A 1 178 ? 25.499 -4.700 -0.139 1.00 8.86 178 GLU A CA 1
ATOM 1448 C C . GLU A 1 178 ? 24.236 -3.966 0.368 1.00 9.33 178 GLU A C 1
ATOM 1449 O O . GLU A 1 178 ? 23.965 -2.793 -0.060 1.00 9.57 178 GLU A O 1
ATOM 1455 N N . PHE A 1 179 ? 23.423 -4.653 1.192 1.00 7.53 179 PHE A N 1
ATOM 1456 C CA . PHE A 1 179 ? 22.182 -3.998 1.738 1.00 9.57 179 PHE A CA 1
ATOM 1457 C C . PHE A 1 179 ? 22.560 -2.761 2.506 1.00 11.40 179 PHE A C 1
ATOM 1458 O O . PHE A 1 179 ? 21.971 -1.746 2.327 1.00 14.47 179 PHE A O 1
ATOM 1466 N N . VAL A 1 180 ? 23.586 -2.842 3.359 1.00 12.45 180 VAL A N 1
ATOM 1467 C CA . VAL A 1 180 ? 24.014 -1.693 4.149 1.00 11.65 180 VAL A CA 1
ATOM 1468 C C . VAL A 1 180 ? 24.521 -0.560 3.296 1.00 12.03 180 VAL A C 1
ATOM 1469 O O . VAL A 1 180 ? 24.234 0.654 3.570 1.00 10.70 180 VAL A O 1
ATOM 1473 N N . GLU A 1 181 ? 25.341 -0.889 2.313 1.00 12.40 181 GLU A N 1
ATOM 1474 C CA . GLU A 1 181 ? 25.846 0.177 1.417 1.00 14.06 181 GLU A CA 1
ATOM 1475 C C . GLU A 1 181 ? 24.672 0.874 0.681 1.00 14.66 181 GLU A C 1
ATOM 1476 O O . GLU A 1 181 ? 24.626 2.105 0.592 1.00 14.99 181 GLU A O 1
ATOM 1482 N N . MET A 1 182 ? 23.680 0.093 0.242 1.00 14.68 182 MET A N 1
ATOM 1483 C CA . MET A 1 182 ? 22.500 0.669 -0.362 1.00 14.86 182 MET A CA 1
ATOM 1484 C C . MET A 1 182 ? 21.851 1.715 0.545 1.00 14.78 182 MET A C 1
ATOM 1485 O O . MET A 1 182 ? 21.502 2.807 0.073 1.00 15.75 182 MET A O 1
ATOM 1490 N N . MET A 1 183 ? 21.656 1.359 1.827 1.00 14.12 183 MET A N 1
ATOM 1491 C CA . MET A 1 183 ? 20.989 2.210 2.767 1.00 13.05 183 MET A CA 1
ATOM 1492 C C . MET A 1 183 ? 21.845 3.397 3.171 1.00 13.05 183 MET A C 1
ATOM 1493 O O . MET A 1 183 ? 21.306 4.514 3.345 1.00 13.66 183 MET A O 1
ATOM 1498 N N . GLN A 1 184 ? 23.150 3.210 3.262 1.00 13.00 184 GLN A N 1
ATOM 1499 C CA . GLN A 1 184 ? 24.071 4.361 3.484 1.00 14.17 184 GLN A CA 1
ATOM 1500 C C . GLN A 1 184 ? 23.959 5.461 2.426 1.00 15.04 184 GLN A C 1
ATOM 1501 O O . GLN A 1 184 ? 24.049 6.682 2.745 1.00 15.01 184 GLN A O 1
ATOM 1507 N N . LYS A 1 185 ? 23.856 5.045 1.170 1.00 16.41 185 LYS A N 1
ATOM 1508 C CA . LYS A 1 185 ? 23.724 5.974 0.047 1.00 17.87 185 LYS A CA 1
ATOM 1509 C C . LYS A 1 185 ? 22.357 6.651 0.000 1.00 17.64 185 LYS A C 1
ATOM 1510 O O . LYS A 1 185 ? 22.271 7.876 -0.161 1.00 18.65 185 LYS A O 1
ATOM 1516 N N . ILE A 1 186 ? 21.302 5.873 0.203 1.00 17.89 186 ILE A N 1
ATOM 1517 C CA . ILE A 1 186 ? 19.922 6.412 0.253 1.00 18.44 186 ILE A CA 1
ATOM 1518 C C . ILE A 1 186 ? 19.807 7.434 1.354 1.00 19.46 186 ILE A C 1
ATOM 1519 O O . ILE A 1 186 ? 19.201 8.494 1.155 1.00 20.69 186 ILE A O 1
ATOM 1524 N N . CYS A 1 187 ? 20.374 7.160 2.519 1.00 20.05 187 CYS A N 1
ATOM 1525 C CA . CYS A 1 187 ? 20.176 8.045 3.682 1.00 20.76 187 CYS A CA 1
ATOM 1526 C C . CYS A 1 187 ? 21.322 9.033 3.966 1.00 21.28 187 CYS A C 1
ATOM 1527 O O . CYS A 1 187 ? 21.217 9.840 4.892 1.00 21.55 187 CYS A O 1
ATOM 1530 N N . ASP A 1 188 ? 22.404 8.960 3.192 1.00 21.33 188 ASP A N 1
ATOM 1531 C CA . ASP A 1 188 ? 23.641 9.739 3.390 1.00 21.85 188 ASP A CA 1
ATOM 1532 C C . ASP A 1 188 ? 24.164 9.659 4.825 1.00 20.99 188 ASP A C 1
ATOM 1533 O O . ASP A 1 188 ? 24.384 10.679 5.516 1.00 19.85 188 ASP A O 1
ATOM 1538 N N . VAL A 1 189 ? 24.442 8.437 5.244 1.00 20.53 189 VAL A N 1
ATOM 1539 C CA . VAL A 1 189 ? 24.847 8.170 6.599 1.00 20.78 189 VAL A CA 1
ATOM 1540 C C . VAL A 1 189 ? 25.906 7.025 6.631 1.00 20.01 189 VAL A C 1
ATOM 1541 O O . VAL A 1 189 ? 25.892 6.118 5.789 1.00 18.98 189 VAL A O 1
ATOM 1545 N N . LYS A 1 190 ? 26.849 7.097 7.558 1.00 19.57 190 LYS A N 1
ATOM 1546 C CA . LYS A 1 190 ? 27.810 6.006 7.754 1.00 19.21 190 LYS A CA 1
ATOM 1547 C C . LYS A 1 190 ? 27.344 5.112 8.909 1.00 19.90 190 LYS A C 1
ATOM 1548 O O . LYS A 1 190 ? 27.106 5.573 9.989 1.00 19.59 190 LYS A O 1
ATOM 1551 N N . VAL A 1 191 ? 27.185 3.823 8.638 1.00 20.65 191 VAL A N 1
ATOM 1552 C CA . VAL A 1 191 ? 26.616 2.912 9.619 1.00 21.71 191 VAL A CA 1
ATOM 1553 C C . VAL A 1 191 ? 27.669 2.227 10.481 1.00 22.28 191 VAL A C 1
ATOM 1554 O O . VAL A 1 191 ? 27.471 2.116 11.722 1.00 23.13 191 VAL A O 1
ATOM 1559 N N . GLY B 1 1 ? -15.438 -23.701 8.470 1.00 42.65 1 GLY B N 1
ATOM 1560 C CA . GLY B 1 1 ? -16.519 -23.489 9.492 1.00 42.06 1 GLY B CA 1
ATOM 1561 C C . GLY B 1 1 ? -16.071 -23.791 10.922 1.00 41.59 1 GLY B C 1
ATOM 1562 O O . GLY B 1 1 ? -15.913 -22.869 11.746 1.00 42.37 1 GLY B O 1
ATOM 1563 N N . LYS B 1 2 ? -15.853 -25.077 11.215 1.00 40.65 2 LYS B N 1
ATOM 1564 C CA . LYS B 1 2 ? -15.598 -25.558 12.575 1.00 39.58 2 LYS B CA 1
ATOM 1565 C C . LYS B 1 2 ? -14.300 -24.982 13.220 1.00 38.91 2 LYS B C 1
ATOM 1566 O O . LYS B 1 2 ? -14.317 -24.607 14.405 1.00 39.04 2 LYS B O 1
ATOM 1568 N N . HIS B 1 3 ? -13.202 -24.892 12.454 1.00 37.59 3 HIS B N 1
ATOM 1569 C CA . HIS B 1 3 ? -11.909 -24.391 12.980 1.00 36.89 3 HIS B CA 1
ATOM 1570 C C . HIS B 1 3 ? -11.966 -22.935 13.452 1.00 35.12 3 HIS B C 1
ATOM 1571 O O . HIS B 1 3 ? -11.502 -22.618 14.537 1.00 34.84 3 HIS B O 1
ATOM 1578 N N . ALA B 1 4 ? -12.546 -22.051 12.645 1.00 33.72 4 ALA B N 1
ATOM 1579 C CA . ALA B 1 4 ? -12.612 -20.623 13.017 1.00 32.13 4 ALA B CA 1
ATOM 1580 C C . ALA B 1 4 ? -13.534 -20.425 14.234 1.00 30.90 4 ALA B C 1
ATOM 1581 O O . ALA B 1 4 ? -13.272 -19.581 15.084 1.00 30.38 4 ALA B O 1
ATOM 1583 N N . LEU B 1 5 ? -14.600 -21.214 14.322 1.00 29.41 5 LEU B N 1
ATOM 1584 C CA . LEU B 1 5 ? -15.529 -21.105 15.437 1.00 29.15 5 LEU B CA 1
ATOM 1585 C C . LEU B 1 5 ? -14.794 -21.578 16.713 1.00 28.19 5 LEU B C 1
ATOM 1586 O O . LEU B 1 5 ? -14.819 -20.909 17.765 1.00 26.08 5 LEU B O 1
ATOM 1591 N N . THR B 1 6 ? -14.085 -22.702 16.590 1.00 27.52 6 THR B N 1
ATOM 1592 C CA . THR B 1 6 ? -13.299 -23.204 17.704 1.00 26.83 6 THR B CA 1
ATOM 1593 C C . THR B 1 6 ? -12.329 -22.145 18.199 1.00 26.24 6 THR B C 1
ATOM 1594 O O . THR B 1 6 ? -12.289 -21.878 19.396 1.00 25.32 6 THR B O 1
ATOM 1598 N N . GLY B 1 7 ? -11.600 -21.494 17.296 1.00 26.38 7 GLY B N 1
ATOM 1599 C CA . GLY B 1 7 ? -10.638 -20.442 17.686 1.00 26.01 7 GLY B CA 1
ATOM 1600 C C . GLY B 1 7 ? -11.288 -19.258 18.405 1.00 26.63 7 GLY B C 1
ATOM 1601 O O . GLY B 1 7 ? -10.741 -18.706 19.365 1.00 27.18 7 GLY B O 1
ATOM 1602 N N . ALA B 1 8 ? -12.448 -18.823 17.940 1.00 26.59 8 ALA B N 1
ATOM 1603 C CA . ALA B 1 8 ? -13.113 -17.673 18.548 1.00 25.25 8 ALA B CA 1
ATOM 1604 C C . ALA B 1 8 ? -13.718 -17.978 19.906 1.00 24.82 8 ALA B C 1
ATOM 1605 O O . ALA B 1 8 ? -13.750 -17.146 20.826 1.00 23.76 8 ALA B O 1
ATOM 1607 N N . LEU B 1 9 ? -14.259 -19.174 20.039 1.00 25.23 9 LEU B N 1
ATOM 1608 C CA . LEU B 1 9 ? -14.775 -19.578 21.329 1.00 25.44 9 LEU B CA 1
ATOM 1609 C C . LEU B 1 9 ? -13.580 -19.760 22.315 1.00 25.22 9 LEU B C 1
ATOM 1610 O O . LEU B 1 9 ? -13.672 -19.348 23.466 1.00 24.94 9 LEU B O 1
ATOM 1615 N N . GLY B 1 10 ? -12.459 -20.305 21.837 1.00 23.34 10 GLY B N 1
ATOM 1616 C CA . GLY B 1 10 ? -11.239 -20.379 22.627 1.00 23.54 10 GLY B CA 1
ATOM 1617 C C . GLY B 1 10 ? -10.809 -18.990 23.101 1.00 24.14 10 GLY B C 1
ATOM 1618 O O . GLY B 1 10 ? -10.550 -18.787 24.292 1.00 22.91 10 GLY B O 1
ATOM 1619 N N . ASN B 1 11 ? -10.756 -18.023 22.192 1.00 24.43 11 ASN B N 1
ATOM 1620 C CA . ASN B 1 11 ? -10.321 -16.676 22.565 1.00 25.40 11 ASN B CA 1
ATOM 1621 C C . ASN B 1 11 ? -11.235 -15.913 23.553 1.00 26.69 11 ASN B C 1
ATOM 1622 O O . ASN B 1 11 ? -10.747 -15.134 24.417 1.00 26.57 11 ASN B O 1
ATOM 1627 N N . MET B 1 12 ? -12.550 -16.106 23.435 1.00 26.42 12 MET B N 1
ATOM 1628 C CA . MET B 1 12 ? -13.492 -15.557 24.412 1.00 26.71 12 MET B CA 1
ATOM 1629 C C . MET B 1 12 ? -13.208 -16.201 25.794 1.00 27.32 12 MET B C 1
ATOM 1630 O O . MET B 1 12 ? -13.239 -15.513 26.817 1.00 26.33 12 MET B O 1
ATOM 1635 N N . LYS B 1 13 ? -12.811 -17.467 25.809 1.00 27.86 13 LYS B N 1
ATOM 1636 C CA . LYS B 1 13 ? -12.476 -18.196 27.077 1.00 28.01 13 LYS B CA 1
ATOM 1637 C C . LYS B 1 13 ? -11.188 -17.718 27.757 1.00 28.14 13 LYS B C 1
ATOM 1638 O O . LYS B 1 13 ? -11.080 -17.713 28.990 1.00 28.05 13 LYS B O 1
ATOM 1644 N N . LYS B 1 14 ? -10.176 -17.421 26.958 1.00 28.02 14 LYS B N 1
ATOM 1645 C CA . LYS B 1 14 ? -8.968 -16.838 27.483 1.00 28.34 14 LYS B CA 1
ATOM 1646 C C . LYS B 1 14 ? -9.229 -15.437 27.981 1.00 26.27 14 LYS B C 1
ATOM 1647 O O . LYS B 1 14 ? -8.528 -14.988 28.885 1.00 26.03 14 LYS B O 1
ATOM 1653 N N . PHE B 1 15 ? -10.203 -14.739 27.402 1.00 24.29 15 PHE B N 1
ATOM 1654 C CA . PHE B 1 15 ? -10.411 -13.282 27.737 1.00 22.51 15 PHE B CA 1
ATOM 1655 C C . PHE B 1 15 ? -10.789 -13.040 29.200 1.00 21.90 15 PHE B C 1
ATOM 1656 O O . PHE B 1 15 ? -11.738 -13.616 29.725 1.00 21.72 15 PHE B O 1
ATOM 1664 N N . GLN B 1 16 ? -10.055 -12.177 29.854 1.00 20.68 16 GLN B N 1
ATOM 1665 C CA . GLN B 1 16 ? -10.343 -11.812 31.254 1.00 20.93 16 GLN B CA 1
ATOM 1666 C C . GLN B 1 16 ? -10.595 -10.325 31.323 1.00 21.48 16 GLN B C 1
ATOM 1667 O O . GLN B 1 16 ? -10.006 -9.597 30.551 1.00 22.36 16 GLN B O 1
ATOM 1673 N N . SER B 1 17 ? -11.410 -9.845 32.266 1.00 20.84 17 SER B N 1
ATOM 1674 C CA . SER B 1 17 ? -11.613 -8.404 32.351 1.00 19.88 17 SER B CA 1
ATOM 1675 C C . SER B 1 17 ? -10.346 -7.650 32.732 1.00 18.97 17 SER B C 1
ATOM 1676 O O . SER B 1 17 ? -9.396 -8.215 33.282 1.00 17.37 17 SER B O 1
ATOM 1679 N N . SER B 1 18 ? -10.350 -6.363 32.424 1.00 18.64 18 SER B N 1
ATOM 1680 C CA . SER B 1 18 ? -9.275 -5.518 32.771 1.00 18.69 18 SER B CA 1
ATOM 1681 C C . SER B 1 18 ? -9.771 -4.152 33.300 1.00 17.45 18 SER B C 1
ATOM 1682 O O . SER B 1 18 ? -10.953 -3.802 33.245 1.00 17.33 18 SER B O 1
ATOM 1685 N N . GLN B 1 19 ? -8.841 -3.390 33.841 1.00 15.71 19 GLN B N 1
ATOM 1686 C CA . GLN B 1 19 ? -9.158 -2.067 34.276 1.00 14.81 19 GLN B CA 1
ATOM 1687 C C . GLN B 1 19 ? -9.790 -1.243 33.134 1.00 14.54 19 GLN B C 1
ATOM 1688 O O . GLN B 1 19 ? -9.673 -1.578 31.939 1.00 13.51 19 GLN B O 1
ATOM 1694 N N . LYS B 1 20 ? -10.447 -0.151 33.510 1.00 14.74 20 LYS B N 1
ATOM 1695 C CA . LYS B 1 20 ? -11.411 0.519 32.610 1.00 15.68 20 LYS B CA 1
ATOM 1696 C C . LYS B 1 20 ? -10.766 1.302 31.470 1.00 14.06 20 LYS B C 1
ATOM 1697 O O . LYS B 1 20 ? -11.358 1.388 30.419 1.00 13.76 20 LYS B O 1
ATOM 1703 N N . LEU B 1 21 ? -9.571 1.880 31.655 1.00 13.05 21 LEU B N 1
ATOM 1704 C CA . LEU B 1 21 ? -8.901 2.573 30.536 1.00 12.26 21 LEU B CA 1
ATOM 1705 C C . LEU B 1 21 ? -8.545 1.565 29.445 1.00 12.26 21 LEU B C 1
ATOM 1706 O O . LEU B 1 21 ? -8.857 1.781 28.279 1.00 13.35 21 LEU B O 1
ATOM 1711 N N . ALA B 1 22 ? -7.966 0.442 29.835 1.00 10.73 22 ALA B N 1
ATOM 1712 C CA . ALA B 1 22 ? -7.720 -0.603 28.871 1.00 11.18 22 ALA B CA 1
ATOM 1713 C C . ALA B 1 22 ? -8.979 -1.140 28.227 1.00 10.31 22 ALA B C 1
ATOM 1714 O O . ALA B 1 22 ? -8.978 -1.320 27.033 1.00 11.98 22 ALA B O 1
ATOM 1716 N N . GLN B 1 23 ? -10.063 -1.309 28.958 1.00 9.84 23 GLN B N 1
ATOM 1717 C CA . GLN B 1 23 ? -11.282 -1.756 28.407 1.00 10.31 23 GLN B CA 1
ATOM 1718 C C . GLN B 1 23 ? -11.805 -0.834 27.362 1.00 9.79 23 GLN B C 1
ATOM 1719 O O . GLN B 1 23 ? -12.096 -1.221 26.247 1.00 8.51 23 GLN B O 1
ATOM 1725 N N . ALA B 1 24 ? -11.892 0.426 27.724 1.00 9.35 24 ALA B N 1
ATOM 1726 C CA . ALA B 1 24 ? -12.417 1.414 26.793 1.00 9.47 24 ALA B CA 1
ATOM 1727 C C . ALA B 1 24 ? -11.582 1.512 25.467 1.00 8.15 24 ALA B C 1
ATOM 1728 O O . ALA B 1 24 ? -12.103 1.704 24.362 1.00 7.80 24 ALA B O 1
ATOM 1730 N N . ALA B 1 25 ? -10.280 1.436 25.616 1.00 8.16 25 ALA B N 1
ATOM 1731 C CA . ALA B 1 25 ? -9.297 1.499 24.522 1.00 8.35 25 ALA B CA 1
ATOM 1732 C C . ALA B 1 25 ? -9.572 0.332 23.561 1.00 9.67 25 ALA B C 1
ATOM 1733 O O . ALA B 1 25 ? -9.756 0.569 22.337 1.00 10.37 25 ALA B O 1
ATOM 1735 N N . MET B 1 26 ? -9.616 -0.901 24.071 1.00 10.28 26 MET B N 1
ATOM 1736 C CA . MET B 1 26 ? -9.804 -2.065 23.165 1.00 10.99 26 MET B CA 1
ATOM 1737 C C . MET B 1 26 ? -11.070 -1.921 22.380 1.00 11.69 26 MET B C 1
ATOM 1738 O O . MET B 1 26 ? -11.143 -2.125 21.143 1.00 9.49 26 MET B O 1
ATOM 1743 N N . LEU B 1 27 ? -12.135 -1.602 23.114 1.00 13.10 27 LEU B N 1
ATOM 1744 C CA . LEU B 1 27 ? -13.452 -1.614 22.536 1.00 12.40 27 LEU B CA 1
ATOM 1745 C C . LEU B 1 27 ? -13.563 -0.497 21.450 1.00 13.29 27 LEU B C 1
ATOM 1746 O O . LEU B 1 27 ? -14.093 -0.733 20.370 1.00 13.11 27 LEU B O 1
ATOM 1751 N N . PHE B 1 28 ? -13.061 0.709 21.735 1.00 13.98 28 PHE B N 1
ATOM 1752 C CA . PHE B 1 28 ? -13.035 1.798 20.721 1.00 13.81 28 PHE B CA 1
ATOM 1753 C C . PHE B 1 28 ? -12.256 1.410 19.440 1.00 13.21 28 PHE B C 1
ATOM 1754 O O . PHE B 1 28 ? -12.703 1.661 18.381 1.00 13.39 28 PHE B O 1
ATOM 1762 N N . MET B 1 29 ? -11.065 0.856 19.596 1.00 12.43 29 MET B N 1
ATOM 1763 C CA . MET B 1 29 ? -10.233 0.387 18.474 1.00 13.57 29 MET B CA 1
ATOM 1764 C C . MET B 1 29 ? -10.982 -0.698 17.698 1.00 13.55 29 MET B C 1
ATOM 1765 O O . MET B 1 29 ? -11.015 -0.709 16.484 1.00 14.34 29 MET B O 1
ATOM 1770 N N . GLY B 1 30 ? -11.611 -1.602 18.447 1.00 13.23 30 GLY B N 1
ATOM 1771 C CA . GLY B 1 30 ? -12.204 -2.801 17.859 1.00 12.63 30 GLY B CA 1
ATOM 1772 C C . GLY B 1 30 ? -13.545 -2.436 17.194 1.00 12.35 30 GLY B C 1
ATOM 1773 O O . GLY B 1 30 ? -13.881 -2.977 16.167 1.00 12.84 30 GLY B O 1
ATOM 1774 N N A SER B 1 31 ? -14.271 -1.492 17.784 0.50 11.94 31 SER B N 1
ATOM 1775 N N B SER B 1 31 ? -14.272 -1.496 17.780 0.50 12.25 31 SER B N 1
ATOM 1776 C CA A SER B 1 31 ? -15.619 -1.145 17.346 0.50 11.22 31 SER B CA 1
ATOM 1777 C CA B SER B 1 31 ? -15.621 -1.184 17.342 0.50 11.90 31 SER B CA 1
ATOM 1778 C C A SER B 1 31 ? -15.647 -0.086 16.274 0.50 11.87 31 SER B C 1
ATOM 1779 C C B SER B 1 31 ? -15.664 -0.078 16.295 0.50 12.18 31 SER B C 1
ATOM 1780 O O A SER B 1 31 ? -16.517 -0.129 15.409 0.50 8.29 31 SER B O 1
ATOM 1781 O O B SER B 1 31 ? -16.551 -0.101 15.445 0.50 8.56 31 SER B O 1
ATOM 1786 N N . LYS B 1 32 ? -14.708 0.875 16.385 1.00 13.05 32 LYS B N 1
ATOM 1787 C CA . LYS B 1 32 ? -14.664 2.043 15.522 1.00 13.00 32 LYS B CA 1
ATOM 1788 C C . LYS B 1 32 ? -13.476 2.186 14.551 1.00 13.40 32 LYS B C 1
ATOM 1789 O O . LYS B 1 32 ? -13.609 2.849 13.514 1.00 11.81 32 LYS B O 1
ATOM 1795 N N A LEU B 1 33 ? -12.333 1.571 14.839 0.50 13.42 33 LEU B N 1
ATOM 1796 N N B LEU B 1 33 ? -12.327 1.582 14.862 0.50 13.56 33 LEU B N 1
ATOM 1797 C CA A LEU B 1 33 ? -11.162 1.877 14.068 0.50 12.61 33 LEU B CA 1
ATOM 1798 C CA B LEU B 1 33 ? -11.125 1.870 14.122 0.50 12.89 33 LEU B CA 1
ATOM 1799 C C A LEU B 1 33 ? -10.777 0.752 13.150 0.50 13.55 33 LEU B C 1
ATOM 1800 C C B LEU B 1 33 ? -10.678 0.685 13.303 0.50 13.80 33 LEU B C 1
ATOM 1801 O O A LEU B 1 33 ? -9.807 0.867 12.390 0.50 14.57 33 LEU B O 1
ATOM 1802 O O B LEU B 1 33 ? -9.534 0.675 12.809 0.50 15.05 33 LEU B O 1
ATOM 1811 N N . THR B 1 34 ? -11.514 -0.346 13.200 1.00 14.37 34 THR B N 1
ATOM 1812 C CA . THR B 1 34 ? -11.175 -1.536 12.412 1.00 13.13 34 THR B CA 1
ATOM 1813 C C . THR B 1 34 ? -12.017 -1.452 11.123 1.00 13.51 34 THR B C 1
ATOM 1814 O O . THR B 1 34 ? -13.178 -1.025 11.147 1.00 12.83 34 THR B O 1
ATOM 1818 N N . THR B 1 35 ? -11.479 -1.885 10.011 1.00 12.03 35 THR B N 1
ATOM 1819 C CA . THR B 1 35 ? -12.313 -1.888 8.836 1.00 13.39 35 THR B CA 1
ATOM 1820 C C . THR B 1 35 ? -13.134 -3.202 8.799 1.00 15.19 35 THR B C 1
ATOM 1821 O O . THR B 1 35 ? -12.714 -4.265 9.385 1.00 14.68 35 THR B O 1
ATOM 1825 N N . LEU B 1 36 ? -14.276 -3.175 8.098 1.00 15.48 36 LEU B N 1
ATOM 1826 C CA . LEU B 1 36 ? -15.043 -4.387 7.987 1.00 16.82 36 LEU B CA 1
ATOM 1827 C C . LEU B 1 36 ? -14.279 -5.427 7.137 1.00 17.26 36 LEU B C 1
ATOM 1828 O O . LEU B 1 36 ? -14.443 -6.630 7.341 1.00 17.21 36 LEU B O 1
ATOM 1833 N N . GLU B 1 37 ? -13.418 -4.951 6.232 1.00 17.95 37 GLU B N 1
ATOM 1834 C CA . GLU B 1 37 ? -12.530 -5.857 5.455 1.00 19.62 37 GLU B CA 1
ATOM 1835 C C . GLU B 1 37 ? -11.614 -6.654 6.395 1.00 19.24 37 GLU B C 1
ATOM 1836 O O . GLU B 1 37 ? -11.487 -7.874 6.263 1.00 18.65 37 GLU B O 1
ATOM 1842 N N . GLU B 1 38 ? -11.012 -5.963 7.367 1.00 19.22 38 GLU B N 1
ATOM 1843 C CA . GLU B 1 38 ? -10.147 -6.610 8.375 1.00 19.99 38 GLU B CA 1
ATOM 1844 C C . GLU B 1 38 ? -10.875 -7.624 9.248 1.00 19.13 38 GLU B C 1
ATOM 1845 O O . GLU B 1 38 ? -10.276 -8.572 9.750 1.00 19.65 38 GLU B O 1
ATOM 1851 N N . THR B 1 39 ? -12.158 -7.393 9.474 1.00 18.21 39 THR B N 1
ATOM 1852 C CA . THR B 1 39 ? -12.951 -8.271 10.360 1.00 17.44 39 THR B CA 1
ATOM 1853 C C . THR B 1 39 ? -13.901 -9.255 9.650 1.00 15.39 39 THR B C 1
ATOM 1854 O O . THR B 1 39 ? -14.794 -9.886 10.288 1.00 14.30 39 THR B O 1
ATOM 1858 N N . LYS B 1 40 ? -13.716 -9.413 8.344 1.00 13.82 40 LYS B N 1
ATOM 1859 C CA . LYS B 1 40 ? -14.681 -10.149 7.566 1.00 13.71 40 LYS B CA 1
ATOM 1860 C C . LYS B 1 40 ? -14.792 -11.624 8.010 1.00 14.12 40 LYS B C 1
ATOM 1861 O O . LYS B 1 40 ? -15.872 -12.151 7.956 1.00 14.85 40 LYS B O 1
ATOM 1867 N N . GLU B 1 41 ? -13.694 -12.285 8.380 1.00 12.95 41 GLU B N 1
ATOM 1868 C CA A GLU B 1 41 ? -13.730 -13.672 8.881 0.50 13.53 41 GLU B CA 1
ATOM 1869 C CA B GLU B 1 41 ? -13.782 -13.683 8.861 0.50 13.64 41 GLU B CA 1
ATOM 1870 C C . GLU B 1 41 ? -14.445 -13.727 10.238 1.00 12.74 41 GLU B C 1
ATOM 1871 O O . GLU B 1 41 ? -15.205 -14.604 10.534 1.00 12.29 41 GLU B O 1
ATOM 1882 N N . LEU B 1 42 ? -14.239 -12.730 11.039 1.00 11.42 42 LEU B N 1
ATOM 1883 C CA . LEU B 1 42 ? -14.989 -12.630 12.308 1.00 12.36 42 LEU B CA 1
ATOM 1884 C C . LEU B 1 42 ? -16.482 -12.392 12.067 1.00 11.35 42 LEU B C 1
ATOM 1885 O O . LEU B 1 42 ? -17.296 -12.860 12.825 1.00 11.62 42 LEU B O 1
ATOM 1890 N N . THR B 1 43 ? -16.834 -11.624 11.038 1.00 12.05 43 THR B N 1
ATOM 1891 C CA . THR B 1 43 ? -18.252 -11.440 10.636 1.00 11.15 43 THR B CA 1
ATOM 1892 C C . THR B 1 43 ? -18.887 -12.765 10.240 1.00 12.21 43 THR B C 1
ATOM 1893 O O . THR B 1 43 ? -20.005 -13.084 10.682 1.00 12.12 43 THR B O 1
ATOM 1897 N N . GLN B 1 44 ? -18.211 -13.566 9.447 1.00 12.29 44 GLN B N 1
ATOM 1898 C CA . GLN B 1 44 ? -18.724 -14.913 9.149 1.00 14.76 44 GLN B CA 1
ATOM 1899 C C . GLN B 1 44 ? -19.002 -15.761 10.374 1.00 14.14 44 GLN B C 1
ATOM 1900 O O . GLN B 1 44 ? -20.08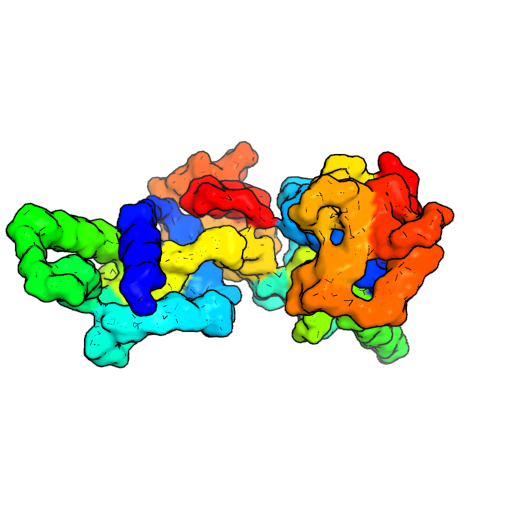8 -16.366 10.461 1.00 15.10 44 GLN B O 1
ATOM 1906 N N . ILE B 1 45 ? -18.053 -15.778 11.311 1.00 12.79 45 ILE B N 1
ATOM 1907 C CA . ILE B 1 45 ? -18.209 -16.493 12.595 1.00 14.01 45 ILE B CA 1
ATOM 1908 C C . ILE B 1 45 ? -19.365 -15.976 13.392 1.00 13.24 45 ILE B C 1
ATOM 1909 O O . ILE B 1 45 ? -20.238 -16.749 13.784 1.00 12.31 45 ILE B O 1
ATOM 1914 N N . PHE B 1 46 ? -19.429 -14.657 13.582 1.00 13.15 46 PHE B N 1
ATOM 1915 C CA . PHE B 1 46 ? -20.588 -14.111 14.263 1.00 13.22 46 PHE B CA 1
ATOM 1916 C C . PHE B 1 46 ? -22.003 -14.542 13.693 1.00 12.63 46 PHE B C 1
ATOM 1917 O O . PHE B 1 46 ? -22.916 -14.926 14.449 1.00 12.14 46 PHE B O 1
ATOM 1925 N N . ARG B 1 47 ? -22.156 -14.469 12.378 1.00 11.84 47 ARG B N 1
ATOM 1926 C CA . ARG B 1 47 ? -23.396 -14.846 11.716 1.00 12.32 47 ARG B CA 1
ATOM 1927 C C . ARG B 1 47 ? -23.724 -16.345 11.977 1.00 13.84 47 ARG B C 1
ATOM 1928 O O . ARG B 1 47 ? -24.871 -16.732 11.939 1.00 15.95 47 ARG B O 1
ATOM 1936 N N . GLN B 1 48 ? -22.740 -17.175 12.218 1.00 14.85 48 GLN B N 1
ATOM 1937 C CA . GLN B 1 48 ? -23.009 -18.588 12.365 1.00 16.64 48 GLN B CA 1
ATOM 1938 C C . GLN B 1 48 ? -23.537 -18.806 13.794 1.00 17.27 48 GLN B C 1
ATOM 1939 O O . GLN B 1 48 ? -24.400 -19.646 14.030 1.00 17.37 48 GLN B O 1
ATOM 1945 N N . LEU B 1 49 ? -23.106 -17.951 14.727 1.00 16.99 49 LEU B N 1
ATOM 1946 C CA . LEU B 1 49 ? -23.613 -17.969 16.088 1.00 16.79 49 LEU B CA 1
ATOM 1947 C C . LEU B 1 49 ? -24.937 -17.217 16.226 1.00 16.27 49 LEU B C 1
ATOM 1948 O O . LEU B 1 49 ? -25.730 -17.583 17.072 1.00 15.95 49 LEU B O 1
ATOM 1953 N N . ASP B 1 50 ? -25.183 -16.179 15.389 1.00 16.98 50 ASP B N 1
ATOM 1954 C CA . ASP B 1 50 ? -26.328 -15.219 15.563 1.00 16.09 50 ASP B CA 1
ATOM 1955 C C . ASP B 1 50 ? -27.553 -15.841 14.918 1.00 16.96 50 ASP B C 1
ATOM 1956 O O . ASP B 1 50 ? -27.914 -15.541 13.752 1.00 15.08 50 ASP B O 1
ATOM 1961 N N . ASN B 1 51 ? -28.179 -16.749 15.670 1.00 17.07 51 ASN B N 1
ATOM 1962 C CA . ASN B 1 51 ? -29.211 -17.643 15.091 1.00 18.91 51 ASN B CA 1
ATOM 1963 C C . ASN B 1 51 ? -30.443 -16.892 14.619 1.00 18.69 51 ASN B C 1
ATOM 1964 O O . ASN B 1 51 ? -31.039 -17.267 13.603 1.00 20.14 51 ASN B O 1
ATOM 1969 N N . ASN B 1 52 ? -30.815 -15.837 15.333 1.00 18.02 52 ASN B N 1
ATOM 1970 C CA . ASN B 1 52 ? -31.981 -14.996 14.951 1.00 17.80 52 ASN B CA 1
ATOM 1971 C C . ASN B 1 52 ? -31.521 -13.766 14.238 1.00 15.99 52 ASN B C 1
ATOM 1972 O O . ASN B 1 52 ? -32.294 -12.912 13.982 1.00 15.96 52 ASN B O 1
ATOM 1977 N N . GLY B 1 53 ? -30.273 -13.677 13.894 1.00 15.19 53 GLY B N 1
ATOM 1978 C CA . GLY B 1 53 ? -29.803 -12.537 13.028 1.00 15.87 53 GLY B CA 1
ATOM 1979 C C . GLY B 1 53 ? -30.097 -11.122 13.521 1.00 15.82 53 GLY B C 1
ATOM 1980 O O . GLY B 1 53 ? -30.463 -10.238 12.713 1.00 18.63 53 GLY B O 1
ATOM 1981 N N . ASP B 1 54 ? -30.022 -10.863 14.818 1.00 14.72 54 ASP B N 1
ATOM 1982 C CA . ASP B 1 54 ? -30.328 -9.506 15.312 1.00 13.24 54 ASP B CA 1
ATOM 1983 C C . ASP B 1 54 ? -29.048 -8.759 15.717 1.00 12.79 54 ASP B C 1
ATOM 1984 O O . ASP B 1 54 ? -29.113 -7.647 16.335 1.00 10.58 54 ASP B O 1
ATOM 1989 N N . GLY B 1 55 ? -27.867 -9.290 15.422 1.00 11.99 55 GLY B N 1
ATOM 1990 C CA . GLY B 1 55 ? -26.670 -8.452 15.763 1.00 13.60 55 GLY B CA 1
ATOM 1991 C C . GLY B 1 55 ? -26.067 -8.452 17.199 1.00 12.34 55 GLY B C 1
ATOM 1992 O O . GLY B 1 55 ? -25.098 -7.678 17.546 1.00 12.76 55 GLY B O 1
ATOM 1993 N N . GLN B 1 56 ? -26.584 -9.373 18.002 1.00 12.23 56 GLN B N 1
ATOM 1994 C CA . GLN B 1 56 ? -26.130 -9.615 19.376 1.00 10.40 56 GLN B CA 1
ATOM 1995 C C . GLN B 1 56 ? -26.322 -11.110 19.633 1.00 11.83 56 GLN B C 1
ATOM 1996 O O . GLN B 1 56 ? -27.201 -11.703 19.001 1.00 11.33 56 GLN B O 1
ATOM 2002 N N . LEU B 1 57 ? -25.443 -11.692 20.481 1.00 11.62 57 LEU B N 1
ATOM 2003 C CA . LEU B 1 57 ? -25.573 -13.081 20.887 1.00 11.86 57 LEU B CA 1
ATOM 2004 C C . LEU B 1 57 ? -26.135 -13.166 22.305 1.00 12.80 57 LEU B C 1
ATOM 2005 O O . LEU B 1 57 ? -25.589 -12.586 23.242 1.00 13.22 57 LEU B O 1
ATOM 2010 N N . ASP B 1 58 ? -27.251 -13.838 22.460 1.00 13.86 58 ASP B N 1
ATOM 2011 C CA . ASP B 1 58 ? -27.839 -14.088 23.769 1.00 14.45 58 ASP B CA 1
ATOM 2012 C C . ASP B 1 58 ? -27.328 -15.422 24.326 1.00 15.45 58 ASP B C 1
ATOM 2013 O O . ASP B 1 58 ? -26.545 -16.154 23.673 1.00 14.50 58 ASP B O 1
ATOM 2018 N N . ARG B 1 59 ? -27.678 -15.675 25.577 1.00 16.44 59 ARG B N 1
ATOM 2019 C CA . ARG B 1 59 ? -27.149 -16.860 26.271 1.00 18.38 59 ARG B CA 1
ATOM 2020 C C . ARG B 1 59 ? -27.389 -18.160 25.459 1.00 18.81 59 ARG B C 1
ATOM 2021 O O . ARG B 1 59 ? -26.464 -18.990 25.299 1.00 18.22 59 ARG B O 1
ATOM 2029 N N . LYS B 1 60 ? -28.625 -18.372 25.003 1.00 19.17 60 LYS B N 1
ATOM 2030 C CA . LYS B 1 60 ? -28.968 -19.603 24.281 1.00 19.62 60 LYS B CA 1
ATOM 2031 C C . LYS B 1 60 ? -28.101 -19.764 23.042 1.00 18.43 60 LYS B C 1
ATOM 2032 O O . LYS B 1 60 ? -27.640 -20.870 22.750 1.00 18.38 60 LYS B O 1
ATOM 2038 N N . GLU B 1 61 ? -27.879 -18.663 22.315 1.00 17.14 61 GLU B N 1
ATOM 2039 C CA . GLU B 1 61 ? -27.053 -18.697 21.103 1.00 16.63 61 GLU B CA 1
ATOM 2040 C C . GLU B 1 61 ? -25.632 -19.148 21.418 1.00 17.24 61 GLU B C 1
ATOM 2041 O O . GLU B 1 61 ? -25.030 -19.885 20.652 1.00 17.02 61 GLU B O 1
ATOM 2047 N N . LEU B 1 62 ? -25.088 -18.681 22.538 1.00 17.81 62 LEU B N 1
ATOM 2048 C CA . LEU B 1 62 ? -23.721 -19.023 22.878 1.00 18.23 62 LEU B CA 1
ATOM 2049 C C . LEU B 1 62 ? -23.674 -20.482 23.312 1.00 19.68 62 LEU B C 1
ATOM 2050 O O . LEU B 1 62 ? -22.778 -21.238 22.886 1.00 19.48 62 LEU B O 1
ATOM 2055 N N . ILE B 1 63 ? -24.636 -20.894 24.132 1.00 20.03 63 ILE B N 1
ATOM 2056 C CA . ILE B 1 63 ? -24.739 -22.305 24.543 1.00 21.56 63 ILE B CA 1
ATOM 2057 C C . ILE B 1 63 ? -24.823 -23.225 23.297 1.00 22.78 63 ILE B C 1
ATOM 2058 O O . ILE B 1 63 ? -24.076 -24.199 23.162 1.00 21.53 63 ILE B O 1
ATOM 2063 N N . GLU B 1 64 ? -25.731 -22.883 22.388 1.00 24.27 64 GLU B N 1
ATOM 2064 C CA . GLU B 1 64 ? -25.882 -23.634 21.145 1.00 26.07 64 GLU B CA 1
ATOM 2065 C C . GLU B 1 64 ? -24.617 -23.649 20.280 1.00 26.53 64 GLU B C 1
ATOM 2066 O O . GLU B 1 64 ? -24.323 -24.635 19.651 1.00 25.77 64 GLU B O 1
ATOM 2072 N N . GLY B 1 65 ? -23.833 -22.578 20.275 1.00 27.85 65 GLY B N 1
ATOM 2073 C CA . GLY B 1 65 ? -22.567 -22.604 19.521 1.00 28.56 65 GLY B CA 1
ATOM 2074 C C . GLY B 1 65 ? -21.662 -23.729 20.001 1.00 29.16 65 GLY B C 1
ATOM 2075 O O . GLY B 1 65 ? -21.094 -24.479 19.205 1.00 28.44 65 GLY B O 1
ATOM 2076 N N . TYR B 1 66 ? -21.546 -23.851 21.312 1.00 29.57 66 TYR B N 1
ATOM 2077 C CA . TYR B 1 66 ? -20.756 -24.921 21.902 1.00 31.16 66 TYR B CA 1
ATOM 2078 C C . TYR B 1 66 ? -21.343 -26.329 21.631 1.00 32.56 66 TYR B C 1
ATOM 2079 O O . TYR B 1 66 ? -20.622 -27.247 21.234 1.00 31.81 66 TYR B O 1
ATOM 2088 N N . ARG B 1 67 ? -22.657 -26.458 21.845 1.00 33.93 67 ARG B N 1
ATOM 2089 C CA . ARG B 1 67 ? -23.367 -27.716 21.622 1.00 35.44 67 ARG B CA 1
ATOM 2090 C C . ARG B 1 67 ? -23.306 -28.152 20.152 1.00 36.32 67 ARG B C 1
ATOM 2091 O O . ARG B 1 67 ? -23.045 -29.330 19.874 1.00 34.65 67 ARG B O 1
ATOM 2099 N N . LYS B 1 68 ? -23.527 -27.195 19.233 1.00 37.87 68 LYS B N 1
ATOM 2100 C CA . LYS B 1 68 ? -23.346 -27.396 17.781 1.00 39.81 68 LYS B CA 1
ATOM 2101 C C . LYS B 1 68 ? -21.980 -28.044 17.519 1.00 40.65 68 LYS B C 1
ATOM 2102 O O . LYS B 1 68 ? -21.921 -29.142 16.928 1.00 40.56 68 LYS B O 1
ATOM 2108 N N . LEU B 1 69 ? -20.905 -27.398 17.998 1.00 41.46 69 LEU B N 1
ATOM 2109 C CA . LEU B 1 69 ? -19.537 -27.900 17.812 1.00 42.00 69 LEU B CA 1
ATOM 2110 C C . LEU B 1 69 ? -19.387 -29.354 18.237 1.00 42.82 69 LEU B C 1
ATOM 2111 O O . LEU B 1 69 ? -18.886 -30.186 17.479 1.00 42.89 69 LEU B O 1
ATOM 2116 N N . MET B 1 70 ? -19.805 -29.655 19.460 1.00 43.58 70 MET B N 1
ATOM 2117 C CA . MET B 1 70 ? -19.568 -30.989 20.020 1.00 44.50 70 MET B CA 1
ATOM 2118 C C . MET B 1 70 ? -20.435 -32.070 19.369 1.00 44.32 70 MET B C 1
ATOM 2119 O O . MET B 1 70 ? -20.030 -33.218 19.270 1.00 44.64 70 MET B O 1
ATOM 2124 N N . GLN B 1 71 ? -21.612 -31.686 18.903 1.00 44.04 71 GLN B N 1
ATOM 2125 C CA . GLN B 1 71 ? -22.551 -32.628 18.321 1.00 44.23 71 GLN B CA 1
ATOM 2126 C C . GLN B 1 71 ? -22.379 -32.794 16.816 1.00 44.60 71 GLN B C 1
ATOM 2127 O O . GLN B 1 71 ? -23.238 -33.390 16.170 1.00 43.63 71 GLN B O 1
ATOM 2133 N N . TRP B 1 72 ? -21.276 -32.269 16.263 1.00 45.33 72 TRP B N 1
ATOM 2134 C CA . TRP B 1 72 ? -21.081 -32.229 14.810 1.00 45.79 72 TRP B CA 1
ATOM 2135 C C . TRP B 1 72 ? -20.965 -33.652 14.233 1.00 46.24 72 TRP B C 1
ATOM 2136 O O . TRP B 1 72 ? -21.339 -33.876 13.079 1.00 46.77 72 TRP B O 1
ATOM 2147 N N . LYS B 1 73 ? -20.480 -34.611 15.034 1.00 46.35 73 LYS B N 1
ATOM 2148 C CA . LYS B 1 73 ? -20.314 -35.992 14.573 1.00 46.15 73 LYS B CA 1
ATOM 2149 C C . LYS B 1 73 ? -21.522 -36.833 14.957 1.00 46.06 73 LYS B C 1
ATOM 2150 O O . LYS B 1 73 ? -21.468 -38.057 14.896 1.00 46.42 73 LYS B O 1
ATOM 2152 N N . GLY B 1 74 ? -22.619 -36.180 15.342 1.00 45.73 74 GLY B N 1
ATOM 2153 C CA . GLY B 1 74 ? -23.853 -36.883 15.735 1.00 45.10 74 GLY B CA 1
ATOM 2154 C C . GLY B 1 74 ? -23.854 -37.373 17.173 1.00 44.54 74 GLY B C 1
ATOM 2155 O O . GLY B 1 74 ? -24.785 -38.042 17.606 1.00 44.49 74 GLY B O 1
ATOM 2156 N N . ASP B 1 75 ? -22.816 -37.030 17.919 1.00 44.04 75 ASP B N 1
ATOM 2157 C CA . ASP B 1 75 ? -22.691 -37.458 19.296 1.00 43.91 75 ASP B CA 1
ATOM 2158 C C . ASP B 1 75 ? -23.414 -36.487 20.215 1.00 42.83 75 ASP B C 1
ATOM 2159 O O . ASP B 1 75 ? -23.372 -35.270 20.032 1.00 41.96 75 ASP B O 1
ATOM 2164 N N . THR B 1 76 ? -24.052 -37.055 21.225 1.00 41.57 76 THR B N 1
ATOM 2165 C CA . THR B 1 76 ? -24.723 -36.292 22.258 1.00 41.27 76 THR B CA 1
ATOM 2166 C C . THR B 1 76 ? -23.648 -35.594 23.140 1.00 40.27 76 THR B C 1
ATOM 2167 O O . THR B 1 76 ? -22.517 -36.068 23.236 1.00 39.60 76 THR B O 1
ATOM 2171 N N . VAL B 1 77 ? -23.975 -34.448 23.724 1.00 39.10 77 VAL B N 1
ATOM 2172 C CA . VAL B 1 77 ? -23.098 -33.805 24.709 1.00 38.47 77 VAL B CA 1
ATOM 2173 C C . VAL B 1 77 ? -23.353 -34.392 26.101 1.00 37.98 77 VAL B C 1
ATOM 2174 O O . VAL B 1 77 ? -24.503 -34.428 26.540 1.00 37.43 77 VAL B O 1
ATOM 2178 N N . SER B 1 78 ? -22.303 -34.806 26.813 1.00 37.30 78 SER B N 1
ATOM 2179 C CA . SER B 1 78 ? -22.487 -35.440 28.124 1.00 37.26 78 SER B CA 1
ATOM 2180 C C . SER B 1 78 ? -22.995 -34.420 29.137 1.00 36.77 78 SER B C 1
ATOM 2181 O O . SER B 1 78 ? -22.862 -33.221 28.914 1.00 34.71 78 SER B O 1
ATOM 2184 N N . ASP B 1 79 ? -23.544 -34.893 30.259 1.00 36.74 79 ASP B N 1
ATOM 2185 C CA . ASP B 1 79 ? -24.033 -33.970 31.302 1.00 37.16 79 ASP B CA 1
ATOM 2186 C C . ASP B 1 79 ? -22.870 -33.143 31.868 1.00 36.44 79 ASP B C 1
ATOM 2187 O O . ASP B 1 79 ? -22.997 -31.917 32.063 1.00 35.88 79 ASP B O 1
ATOM 2192 N N . LEU B 1 80 ? -21.728 -33.799 32.092 1.00 35.48 80 LEU B N 1
ATOM 2193 C CA . LEU B 1 80 ? -20.533 -33.089 32.571 1.00 34.94 80 LEU B CA 1
ATOM 2194 C C . LEU B 1 80 ? -20.107 -31.969 31.587 1.00 33.67 80 LEU B C 1
ATOM 2195 O O . LEU B 1 80 ? -19.933 -30.841 31.984 1.00 31.56 80 LEU B O 1
ATOM 2200 N N . ASP B 1 81 ? -19.970 -32.304 30.310 1.00 33.21 81 ASP B N 1
ATOM 2201 C CA . ASP B 1 81 ? -19.648 -31.313 29.295 1.00 33.23 81 ASP B CA 1
ATOM 2202 C C . ASP B 1 81 ? -20.715 -30.194 29.221 1.00 32.46 81 ASP B C 1
ATOM 2203 O O . ASP B 1 81 ? -20.368 -29.021 29.058 1.00 31.67 81 ASP B O 1
ATOM 2208 N N A SER B 1 82 ? -21.988 -30.556 29.376 0.50 31.83 82 SER B N 1
ATOM 2209 N N B SER B 1 82 ? -21.989 -30.555 29.382 0.50 31.62 82 SER B N 1
ATOM 2210 C CA A SER B 1 82 ? -23.066 -29.581 29.337 0.50 31.55 82 SER B CA 1
ATOM 2211 C CA B SER B 1 82 ? -23.074 -29.586 29.330 0.50 31.14 82 SER B CA 1
ATOM 2212 C C A SER B 1 82 ? -22.919 -28.534 30.449 0.50 31.46 82 SER B C 1
ATOM 2213 C C B SER B 1 82 ? -22.940 -28.539 30.449 0.50 31.24 82 SER B C 1
ATOM 2214 O O A SER B 1 82 ? -23.038 -27.334 30.197 0.50 31.22 82 SER B O 1
ATOM 2215 O O B SER B 1 82 ? -23.085 -27.341 30.202 0.50 31.02 82 SER B O 1
ATOM 2220 N N . SER B 1 83 ? -22.653 -28.983 31.673 1.00 30.96 83 SER B N 1
ATOM 2221 C CA . SER B 1 83 ? -22.445 -28.049 32.783 1.00 30.90 83 SER B CA 1
ATOM 2222 C C . SER B 1 83 ? -21.148 -27.220 32.567 1.00 30.19 83 SER B C 1
ATOM 2223 O O . SER B 1 83 ? -21.112 -26.026 32.915 1.00 29.79 83 SER B O 1
ATOM 2226 N N . GLN B 1 84 ? -20.114 -27.796 31.938 1.00 28.53 84 GLN B N 1
ATOM 2227 C CA . GLN B 1 84 ? -18.943 -26.988 31.615 1.00 27.93 84 GLN B CA 1
ATOM 2228 C C . GLN B 1 84 ? -19.272 -25.906 30.568 1.00 26.66 84 GLN B C 1
ATOM 2229 O O . GLN B 1 84 ? -18.779 -24.793 30.675 1.00 24.50 84 GLN B O 1
ATOM 2235 N N . ILE B 1 85 ? -20.096 -26.240 29.579 1.00 25.83 85 ILE B N 1
ATOM 2236 C CA . ILE B 1 85 ? -20.550 -25.259 28.592 1.00 25.99 85 ILE B CA 1
ATOM 2237 C C . ILE B 1 85 ? -21.296 -24.108 29.261 1.00 25.88 85 ILE B C 1
ATOM 2238 O O . ILE B 1 85 ? -21.036 -22.943 28.957 1.00 24.89 85 ILE B O 1
ATOM 2243 N N . GLU B 1 86 ? -22.199 -24.440 30.182 1.00 25.62 86 GLU B N 1
ATOM 2244 C CA . GLU B 1 86 ? -22.891 -23.431 30.945 1.00 26.78 86 GLU B CA 1
ATOM 2245 C C . GLU B 1 86 ? -21.852 -22.510 31.592 1.00 26.59 86 GLU B C 1
ATOM 2246 O O . GLU B 1 86 ? -21.990 -21.281 31.537 1.00 26.53 86 GLU B O 1
ATOM 2252 N N . ALA B 1 87 ? -20.805 -23.103 32.162 1.00 25.71 87 ALA B N 1
ATOM 2253 C CA . ALA B 1 87 ? -19.738 -22.342 32.815 1.00 25.32 87 ALA B CA 1
ATOM 2254 C C . ALA B 1 87 ? -19.000 -21.406 31.873 1.00 25.00 87 ALA B C 1
ATOM 2255 O O . ALA B 1 87 ? -18.729 -20.252 32.218 1.00 22.96 87 ALA B O 1
ATOM 2257 N N . GLU B 1 88 ? -18.628 -21.927 30.704 1.00 24.50 88 GLU B N 1
ATOM 2258 C CA . GLU B 1 88 ? -17.981 -21.115 29.669 1.00 24.94 88 GLU B CA 1
ATOM 2259 C C . GLU B 1 88 ? -18.844 -19.905 29.259 1.00 23.64 88 GLU B C 1
ATOM 2260 O O . GLU B 1 88 ? -18.355 -18.796 29.071 1.00 23.61 88 GLU B O 1
ATOM 2266 N N . VAL B 1 89 ? -20.135 -20.115 29.152 1.00 21.96 89 VAL B N 1
ATOM 2267 C CA . VAL B 1 89 ? -20.986 -19.069 28.709 1.00 21.07 89 VAL B CA 1
ATOM 2268 C C . VAL B 1 89 ? -21.192 -18.040 29.827 1.00 21.59 89 VAL B C 1
ATOM 2269 O O . VAL B 1 89 ? -21.229 -16.820 29.550 1.00 20.43 89 VAL B O 1
ATOM 2273 N N . ASP B 1 90 ? -21.273 -18.511 31.080 1.00 21.35 90 ASP B N 1
ATOM 2274 C CA . ASP B 1 90 ? -21.279 -17.598 32.219 1.00 22.40 90 ASP B CA 1
ATOM 2275 C C . ASP B 1 90 ? -20.031 -16.726 32.183 1.00 21.90 90 ASP B C 1
ATOM 2276 O O . ASP B 1 90 ? -20.126 -15.520 32.306 1.00 20.12 90 ASP B O 1
ATOM 2281 N N . HIS B 1 91 ? -18.861 -17.332 31.997 1.00 21.69 91 HIS B N 1
ATOM 2282 C CA . HIS B 1 91 ? -17.647 -16.522 31.859 1.00 22.19 91 HIS B CA 1
ATOM 2283 C C . HIS B 1 91 ? -17.739 -15.468 30.717 1.00 22.38 91 HIS B C 1
ATOM 2284 O O . HIS B 1 91 ? -17.358 -14.294 30.884 1.00 22.37 91 HIS B O 1
ATOM 2291 N N . ILE B 1 92 ? -18.209 -15.881 29.540 1.00 21.71 92 ILE B N 1
ATOM 2292 C CA . ILE B 1 92 ? -18.299 -14.944 28.444 1.00 21.00 92 ILE B CA 1
ATOM 2293 C C . ILE B 1 92 ? -19.212 -13.784 28.805 1.00 20.93 92 ILE B C 1
ATOM 2294 O O . ILE B 1 92 ? -18.863 -12.643 28.493 1.00 20.36 92 ILE B O 1
ATOM 2299 N N . LEU B 1 93 ? -20.371 -14.055 29.434 1.00 20.57 93 LEU B N 1
ATOM 2300 C CA . LEU B 1 93 ? -21.329 -12.958 29.694 1.00 20.69 93 LEU B CA 1
ATOM 2301 C C . LEU B 1 93 ? -20.822 -11.989 30.801 1.00 20.60 93 LEU B C 1
ATOM 2302 O O . LEU B 1 93 ? -21.309 -10.859 30.934 1.00 19.08 93 LEU B O 1
ATOM 2307 N N A GLN B 1 94 ? -19.829 -12.422 31.575 0.50 20.72 94 GLN B N 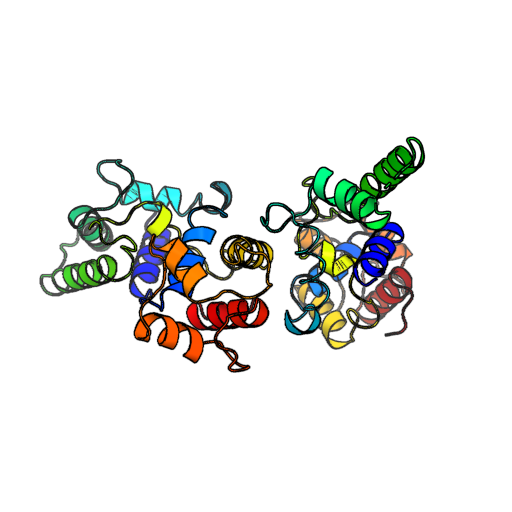1
ATOM 2308 N N B GLN B 1 94 ? -19.868 -12.456 31.598 0.50 20.30 94 GLN B N 1
ATOM 2309 C CA A GLN B 1 94 ? -19.223 -11.570 32.616 0.50 21.26 94 GLN B CA 1
ATOM 2310 C CA B GLN B 1 94 ? -19.221 -11.595 32.580 0.50 20.48 94 GLN B CA 1
ATOM 2311 C C A GLN B 1 94 ? -18.009 -10.766 32.097 0.50 21.22 94 GLN B C 1
ATOM 2312 C C B GLN B 1 94 ? -18.195 -10.718 31.865 0.50 20.56 94 GLN B C 1
ATOM 2313 O O A GLN B 1 94 ? -17.698 -9.653 32.610 0.50 21.47 94 GLN B O 1
ATOM 2314 O O B GLN B 1 94 ? -18.253 -9.494 31.941 0.50 21.30 94 GLN B O 1
ATOM 2325 N N . SER B 1 95 ? -17.267 -11.333 31.144 1.00 20.10 95 SER B N 1
ATOM 2326 C CA A SER B 1 95 ? -16.059 -10.640 30.653 0.50 19.08 95 SER B CA 1
ATOM 2327 C CA B SER B 1 95 ? -16.077 -10.599 30.683 0.50 18.55 95 SER B CA 1
ATOM 2328 C C . SER B 1 95 ? -16.227 -9.908 29.323 1.00 18.69 95 SER B C 1
ATOM 2329 O O . SER B 1 95 ? -15.700 -8.815 29.157 1.00 18.84 95 SER B O 1
ATOM 2334 N N . VAL B 1 96 ? -16.919 -10.546 28.370 1.00 17.83 96 VAL B N 1
ATOM 2335 C CA . VAL B 1 96 ? -17.071 -10.017 27.011 1.00 16.22 96 VAL B CA 1
ATOM 2336 C C . VAL B 1 96 ? -18.245 -9.020 26.910 1.00 16.09 96 VAL B C 1
ATOM 2337 O O . VAL B 1 96 ? -18.280 -8.146 26.032 1.00 12.86 96 VAL B O 1
ATOM 2341 N N . ASP B 1 97 ? -19.220 -9.145 27.794 1.00 15.29 97 ASP B N 1
ATOM 2342 C CA . ASP B 1 97 ? -20.357 -8.219 27.733 1.00 15.37 97 ASP B CA 1
ATOM 2343 C C . ASP B 1 97 ? -19.951 -6.864 28.343 1.00 15.46 97 ASP B C 1
ATOM 2344 O O . ASP B 1 97 ? -20.275 -6.573 29.470 1.00 15.31 97 ASP B O 1
ATOM 2349 N N . PHE B 1 98 ? -19.249 -6.036 27.594 1.00 15.37 98 PHE B N 1
ATOM 2350 C CA . PHE B 1 98 ? -18.722 -4.776 28.116 1.00 16.61 98 PHE B CA 1
ATOM 2351 C C . PHE B 1 98 ? -19.772 -3.814 28.692 1.00 16.50 98 PHE B C 1
ATOM 2352 O O . PHE B 1 98 ? -19.484 -3.198 29.768 1.00 17.64 98 PHE B O 1
ATOM 2360 N N . ASP B 1 99 ? -20.938 -3.685 28.043 1.00 14.66 99 ASP B N 1
ATOM 2361 C CA . ASP B 1 99 ? -21.942 -2.731 28.493 1.00 15.14 99 ASP B CA 1
ATOM 2362 C C . ASP B 1 99 ? -22.945 -3.306 29.502 1.00 15.83 99 ASP B C 1
ATOM 2363 O O . ASP B 1 99 ? -23.869 -2.595 29.923 1.00 13.92 99 ASP B O 1
ATOM 2368 N N A ARG B 1 100 ? -22.753 -4.580 29.849 0.50 16.01 100 ARG B N 1
ATOM 2369 N N B ARG B 1 100 ? -22.714 -4.551 29.922 0.50 15.91 100 ARG B N 1
ATOM 2370 C CA A ARG B 1 100 ? -23.565 -5.302 30.849 0.50 16.94 100 ARG B CA 1
ATOM 2371 C CA B ARG B 1 100 ? -23.565 -5.286 30.893 0.50 16.70 100 ARG B CA 1
ATOM 2372 C C A ARG B 1 100 ? -25.043 -5.289 30.537 0.50 16.85 100 ARG B C 1
ATOM 2373 C C B ARG B 1 100 ? -25.048 -5.270 30.546 0.50 16.73 100 ARG B C 1
ATOM 2374 O O A ARG B 1 100 ? -25.907 -5.342 31.436 0.50 15.55 100 ARG B O 1
ATOM 2375 O O B ARG B 1 100 ? -25.924 -5.315 31.435 0.50 15.40 100 ARG B O 1
ATOM 2390 N N . ASN B 1 101 ? -25.345 -5.244 29.239 1.00 16.87 101 ASN B N 1
ATOM 2391 C CA . ASN B 1 101 ? -26.765 -5.286 28.806 1.00 16.28 101 ASN B CA 1
ATOM 2392 C C . ASN B 1 101 ? -27.263 -6.712 28.761 1.00 14.38 101 ASN B C 1
ATOM 2393 O O . ASN B 1 101 ? -28.414 -6.934 28.516 1.00 15.16 101 ASN B O 1
ATOM 2398 N N . GLY B 1 102 ? -26.377 -7.658 28.851 1.00 14.03 102 GLY B N 1
ATOM 2399 C CA . GLY B 1 102 ? -26.711 -9.081 28.946 1.00 14.39 102 GLY B CA 1
ATOM 2400 C C . GLY B 1 102 ? -26.570 -9.905 27.640 1.00 14.24 102 GLY B C 1
ATOM 2401 O O . GLY B 1 102 ? -26.879 -11.108 27.584 1.00 13.96 102 GLY B O 1
ATOM 2402 N N . TYR B 1 103 ? -26.098 -9.243 26.592 1.00 13.13 103 TYR B N 1
ATOM 2403 C CA . TYR B 1 103 ? -25.822 -9.860 25.294 1.00 12.96 103 TYR B CA 1
ATOM 2404 C C . TYR B 1 103 ? -24.357 -9.464 24.900 1.00 10.59 103 TYR B C 1
ATOM 2405 O O . TYR B 1 103 ? -23.769 -8.411 25.328 1.00 9.09 103 TYR B O 1
ATOM 2414 N N . ILE B 1 104 ? -23.854 -10.252 24.000 1.00 8.53 104 ILE B N 1
ATOM 2415 C CA . ILE B 1 104 ? -22.620 -9.938 23.250 1.00 9.40 104 ILE B CA 1
ATOM 2416 C C . ILE B 1 104 ? -22.961 -9.350 21.879 1.00 9.53 104 ILE B C 1
ATOM 2417 O O . ILE B 1 104 ? -23.404 -10.049 20.948 1.00 11.38 104 ILE B O 1
ATOM 2422 N N . GLU B 1 105 ? -22.832 -8.049 21.762 1.00 8.70 105 GLU B N 1
ATOM 2423 C CA . GLU B 1 105 ? -23.024 -7.392 20.493 1.00 8.48 105 GLU B CA 1
ATOM 2424 C C . GLU B 1 105 ? -21.857 -7.682 19.556 1.00 8.04 105 GLU B C 1
ATOM 2425 O O . GLU B 1 105 ? -20.702 -8.070 19.996 1.00 9.57 105 GLU B O 1
ATOM 2431 N N . TYR B 1 106 ? -22.140 -7.510 18.264 1.00 7.35 106 TYR B N 1
ATOM 2432 C CA . TYR B 1 106 ? -21.117 -7.753 17.248 1.00 8.53 106 TYR B CA 1
ATOM 2433 C C . TYR B 1 106 ? -19.746 -7.156 17.649 1.00 8.81 106 TYR B C 1
ATOM 2434 O O . TYR B 1 106 ? -18.700 -7.824 17.648 1.00 7.71 106 TYR B O 1
ATOM 2443 N N . SER B 1 107 ? -19.754 -5.858 17.923 1.00 9.26 107 SER B N 1
ATOM 2444 C CA . SER B 1 107 ? -18.462 -5.147 18.141 1.00 10.17 107 SER B CA 1
ATOM 2445 C C . SER B 1 107 ? -17.721 -5.602 19.442 1.00 10.79 107 SER B C 1
ATOM 2446 O O . SER B 1 107 ? -16.444 -5.571 19.498 1.00 9.83 107 SER B O 1
ATOM 2449 N N . GLU B 1 108 ? -18.472 -6.139 20.423 1.00 10.36 108 GLU B N 1
ATOM 2450 C CA . GLU B 1 108 ? -17.860 -6.737 21.631 1.00 9.39 108 GLU B CA 1
ATOM 2451 C C . GLU B 1 108 ? -17.154 -8.023 21.275 1.00 9.12 108 GLU B C 1
ATOM 2452 O O . GLU B 1 108 ? -16.035 -8.239 21.748 1.00 8.85 108 GLU B O 1
ATOM 2458 N N . PHE B 1 109 ? -17.811 -8.849 20.432 1.00 9.33 109 PHE B N 1
ATOM 2459 C CA . PHE B 1 109 ? -17.274 -10.115 19.872 1.00 9.12 109 PHE B CA 1
ATOM 2460 C C . PHE B 1 109 ? -16.061 -9.846 19.055 1.00 9.83 109 PHE B C 1
ATOM 2461 O O . PHE B 1 109 ? -15.011 -10.452 19.297 1.00 11.88 109 PHE B O 1
ATOM 2469 N N A VAL B 1 110 ? -16.141 -8.860 18.158 0.50 10.59 110 VAL B N 1
ATOM 2470 N N B VAL B 1 110 ? -16.115 -8.875 18.158 0.50 11.84 110 VAL B N 1
ATOM 2471 C CA A VAL B 1 110 ? -14.967 -8.447 17.360 0.50 9.29 110 VAL B CA 1
ATOM 2472 C CA B VAL B 1 110 ? -14.931 -8.561 17.353 0.50 11.66 110 VAL B CA 1
ATOM 2473 C C A VAL B 1 110 ? -13.793 -8.109 18.252 0.50 10.78 110 VAL B C 1
ATOM 2474 C C B VAL B 1 110 ? -13.754 -8.054 18.196 0.50 12.14 110 VAL B C 1
ATOM 2475 O O A VAL B 1 110 ? -12.694 -8.687 18.132 0.50 11.49 110 VAL B O 1
ATOM 2476 O O B VAL B 1 110 ? -12.597 -8.477 17.977 0.50 12.82 110 VAL B O 1
ATOM 2483 N N . THR B 1 111 ? -14.021 -7.173 19.156 1.00 12.46 111 THR B N 1
ATOM 2484 C CA . THR B 1 111 ? -12.986 -6.671 20.060 1.00 11.83 111 THR B CA 1
ATOM 2485 C C . THR B 1 111 ? -12.280 -7.786 20.746 1.00 12.03 111 THR B C 1
ATOM 2486 O O . THR B 1 111 ? -11.027 -7.831 20.770 1.00 13.94 111 THR B O 1
ATOM 2490 N N . VAL B 1 112 ? -13.039 -8.718 21.298 1.00 12.03 112 VAL B N 1
ATOM 2491 C CA . VAL B 1 112 ? -12.407 -9.816 22.017 1.00 12.85 112 VAL B CA 1
ATOM 2492 C C . VAL B 1 112 ? -11.681 -10.820 21.160 1.00 13.33 112 VAL B C 1
ATOM 2493 O O . VAL B 1 112 ? -10.553 -11.332 21.546 1.00 12.31 112 VAL B O 1
ATOM 2497 N N . CYS B 1 113 ? -12.308 -11.145 20.020 1.00 13.70 113 CYS B N 1
ATOM 2498 C CA . CYS B 1 113 ? -11.809 -12.216 19.208 1.00 13.81 113 CYS B CA 1
ATOM 2499 C C . CYS B 1 113 ? -10.758 -11.836 18.238 1.00 13.24 113 CYS B C 1
ATOM 2500 O O . CYS B 1 113 ? -10.090 -12.725 17.711 1.00 13.51 113 CYS B O 1
ATOM 2503 N N . MET B 1 114 ? -10.574 -10.558 17.970 1.00 12.75 114 MET B N 1
ATOM 2504 C CA . MET B 1 114 ? -9.570 -10.186 16.961 1.00 14.07 114 MET B CA 1
ATOM 2505 C C . MET B 1 114 ? -8.153 -10.388 17.513 1.00 13.48 114 MET B C 1
ATOM 2506 O O . MET B 1 114 ? -7.917 -10.081 18.676 1.00 11.96 114 MET B O 1
ATOM 2511 N N . ASP B 1 115 ? -7.236 -10.903 16.657 1.00 13.55 115 ASP B N 1
ATOM 2512 C CA . ASP B 1 115 ? -5.783 -10.973 16.951 1.00 13.96 115 ASP B CA 1
ATOM 2513 C C . ASP B 1 115 ? -5.294 -9.624 17.449 1.00 13.40 115 ASP B C 1
ATOM 2514 O O . ASP B 1 115 ? -5.476 -8.593 16.790 1.00 11.09 115 ASP B O 1
ATOM 2519 N N . LYS B 1 116 ? -4.705 -9.601 18.647 1.00 13.29 116 LYS B N 1
ATOM 2520 C CA . LYS B 1 116 ? -4.330 -8.306 19.252 1.00 13.84 116 LYS B CA 1
ATOM 2521 C C . LYS B 1 116 ? -3.093 -7.713 18.611 1.00 13.36 116 LYS B C 1
ATOM 2522 O O . LYS B 1 116 ? -2.900 -6.498 18.633 1.00 12.94 116 LYS B O 1
ATOM 2528 N N . GLN B 1 117 ? -2.292 -8.549 17.971 1.00 13.33 117 GLN B N 1
ATOM 2529 C CA . GLN B 1 117 ? -1.196 -8.022 17.153 1.00 14.33 117 GLN B CA 1
ATOM 2530 C C . GLN B 1 117 ? -1.737 -7.197 15.980 1.00 13.77 117 GLN B C 1
ATOM 2531 O O . GLN B 1 117 ? -1.139 -6.220 15.593 1.00 14.22 117 GLN B O 1
ATOM 2537 N N A LEU B 1 118 ? -2.869 -7.607 15.425 0.50 13.27 118 LEU B N 1
ATOM 2538 N N B LEU B 1 118 ? -2.874 -7.580 15.417 0.50 13.62 118 LEU B N 1
ATOM 2539 C CA A LEU B 1 118 ? -3.468 -6.921 14.296 0.50 13.20 118 LEU B CA 1
ATOM 2540 C CA B LEU B 1 118 ? -3.437 -6.826 14.311 0.50 13.85 118 LEU B CA 1
ATOM 2541 C C A LEU B 1 118 ? -4.239 -5.696 14.784 0.50 13.15 118 LEU B C 1
ATOM 2542 C C B LEU B 1 118 ? -4.207 -5.637 14.820 0.50 13.46 118 LEU B C 1
ATOM 2543 O O A LEU B 1 118 ? -4.213 -4.631 14.135 0.50 13.68 118 LEU B O 1
ATOM 2544 O O B LEU B 1 118 ? -4.169 -4.542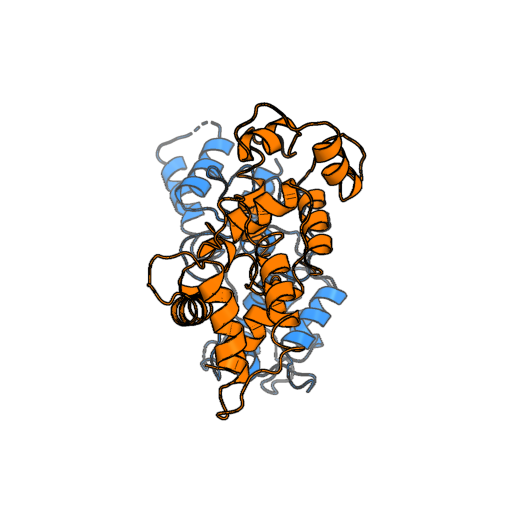 14.218 0.50 13.87 118 LEU B O 1
ATOM 2553 N N . LEU B 1 119 ? -4.933 -5.836 15.921 1.00 12.32 119 LEU B N 1
ATOM 2554 C CA . LEU B 1 119 ? -5.722 -4.732 16.474 1.00 12.06 119 LEU B CA 1
ATOM 2555 C C . LEU B 1 119 ? -4.837 -3.557 16.969 1.00 11.90 119 LEU B C 1
ATOM 2556 O O . LEU B 1 119 ? -5.077 -2.367 16.628 1.00 10.82 119 LEU B O 1
ATOM 2561 N N . LEU B 1 120 ? -3.817 -3.906 17.750 1.00 11.43 120 LEU B N 1
ATOM 2562 C CA . LEU B 1 120 ? -2.962 -2.917 18.402 1.00 12.17 120 LEU B CA 1
ATOM 2563 C C . LEU B 1 120 ? -1.872 -2.373 17.441 1.00 11.84 120 LEU B C 1
ATOM 2564 O O . LEU B 1 120 ? -0.707 -2.382 17.754 1.00 12.62 120 LEU B O 1
ATOM 2569 N N . SER B 1 121 ? -2.273 -1.860 16.292 1.00 10.95 121 SER B N 1
ATOM 2570 C CA . SER B 1 121 ? -1.320 -1.151 15.438 1.00 11.45 121 SER B CA 1
ATOM 2571 C C . SER B 1 121 ? -1.009 0.177 16.146 1.00 11.22 121 SER B C 1
ATOM 2572 O O . SER B 1 121 ? -1.831 0.654 16.923 1.00 9.86 121 SER B O 1
ATOM 2575 N N . ARG B 1 122 ? 0.151 0.764 15.858 1.00 11.78 122 ARG B N 1
ATOM 2576 C CA . ARG B 1 122 ? 0.514 2.051 16.406 1.00 12.20 122 ARG B CA 1
ATOM 2577 C C . ARG B 1 122 ? -0.441 3.117 15.984 1.00 12.58 122 ARG B C 1
ATOM 2578 O O . ARG B 1 122 ? -0.701 4.042 16.768 1.00 13.07 122 ARG B O 1
ATOM 2586 N N . GLU B 1 123 ? -0.937 3.056 14.741 1.00 12.17 123 GLU B N 1
ATOM 2587 C CA . GLU B 1 123 ? -1.878 4.067 14.269 1.00 12.56 123 GLU B CA 1
ATOM 2588 C C . GLU B 1 123 ? -3.215 3.965 15.118 1.00 11.72 123 GLU B C 1
ATOM 2589 O O . GLU B 1 123 ? -3.810 4.985 15.582 1.00 11.30 123 GLU B O 1
ATOM 2595 N N . ARG B 1 124 ? -3.694 2.739 15.340 1.00 10.58 124 ARG B N 1
ATOM 2596 C CA . ARG B 1 124 ? -4.936 2.607 16.114 1.00 10.61 124 ARG B CA 1
ATOM 2597 C C . ARG B 1 124 ? -4.749 3.030 17.585 1.00 10.43 124 ARG B C 1
ATOM 2598 O O . ARG B 1 124 ? -5.644 3.643 18.169 1.00 8.66 124 ARG B O 1
ATOM 2606 N N . LEU B 1 125 ? -3.596 2.662 18.184 1.00 9.74 125 LEU B N 1
ATOM 2607 C CA . LEU B 1 125 ? -3.315 3.081 19.551 1.00 8.84 125 LEU B CA 1
ATOM 2608 C C . LEU B 1 125 ? -3.266 4.613 19.639 1.00 9.56 125 LEU B C 1
ATOM 2609 O O . LEU B 1 125 ? -3.833 5.156 20.559 1.00 9.63 125 LEU B O 1
ATOM 2614 N N . LEU B 1 126 ? -2.647 5.286 18.674 1.00 8.08 126 LEU B N 1
ATOM 2615 C CA . LEU B 1 126 ? -2.461 6.718 18.775 1.00 9.15 126 LEU B CA 1
ATOM 2616 C C . LEU B 1 126 ? -3.819 7.358 18.483 1.00 8.84 126 LEU B C 1
ATOM 2617 O O . LEU B 1 126 ? -4.136 8.374 19.110 1.00 9.37 126 LEU B O 1
ATOM 2622 N N . ALA B 1 127 ? -4.652 6.798 17.595 1.00 8.99 127 ALA B N 1
ATOM 2623 C CA . ALA B 1 127 ? -5.978 7.420 17.360 1.00 9.65 127 ALA B CA 1
ATOM 2624 C C . ALA B 1 127 ? -6.781 7.310 18.714 1.00 11.15 127 ALA B C 1
ATOM 2625 O O . ALA B 1 127 ? -7.348 8.268 19.186 1.00 12.25 127 ALA B O 1
ATOM 2627 N N . ALA B 1 128 ? -6.792 6.127 19.343 1.00 10.29 128 ALA B N 1
ATOM 2628 C CA . ALA B 1 128 ? -7.449 5.924 20.637 1.00 11.08 128 ALA B CA 1
ATOM 2629 C C . ALA B 1 128 ? -6.970 6.937 21.651 1.00 10.59 128 ALA B C 1
ATOM 2630 O O . ALA B 1 128 ? -7.782 7.641 22.317 1.00 11.21 128 ALA B O 1
ATOM 2632 N N . PHE B 1 129 ? -5.649 7.078 21.765 1.00 11.48 129 PHE B N 1
ATOM 2633 C CA . PHE B 1 129 ? -5.074 7.989 22.750 1.00 9.47 129 PHE B CA 1
ATOM 2634 C C . PHE B 1 129 ? -5.559 9.409 22.578 1.00 9.20 129 PHE B C 1
ATOM 2635 O O . PHE B 1 129 ? -6.015 10.086 23.511 1.00 7.53 129 PHE B O 1
ATOM 2643 N N . GLN B 1 130 ? -5.520 9.846 21.343 1.00 9.91 130 GLN B N 1
ATOM 2644 C CA . GLN B 1 130 ? -5.877 11.211 21.057 1.00 10.76 130 GLN B CA 1
ATOM 2645 C C . GLN B 1 130 ? -7.353 11.463 21.297 1.00 12.22 130 GLN B C 1
ATOM 2646 O O . GLN B 1 130 ? -7.703 12.503 21.744 1.00 11.03 130 GLN B O 1
ATOM 2652 N N A GLN B 1 131 ? -8.198 10.491 20.985 0.50 12.76 131 GLN B N 1
ATOM 2653 N N B GLN B 1 131 ? -8.226 10.504 20.984 0.50 13.28 131 GLN B N 1
ATOM 2654 C CA A GLN B 1 131 ? -9.626 10.653 21.179 0.50 13.04 131 GLN B CA 1
ATOM 2655 C CA B GLN B 1 131 ? -9.657 10.691 21.251 0.50 14.01 131 GLN B CA 1
ATOM 2656 C C A GLN B 1 131 ? -10.032 10.659 22.699 0.50 12.79 131 GLN B C 1
ATOM 2657 C C B GLN B 1 131 ? -9.935 10.810 22.764 0.50 13.30 131 GLN B C 1
ATOM 2658 O O A GLN B 1 131 ? -11.047 11.270 23.077 0.50 12.71 131 GLN B O 1
ATOM 2659 O O B GLN B 1 131 ? -10.765 11.628 23.212 0.50 13.03 131 GLN B O 1
ATOM 2670 N N . PHE B 1 132 ? -9.242 9.985 23.546 1.00 12.35 132 PHE B N 1
ATOM 2671 C CA . PHE B 1 132 ? -9.422 9.991 24.999 1.00 11.96 132 PHE B CA 1
ATOM 2672 C C . PHE B 1 132 ? -8.778 11.221 25.664 1.00 11.91 132 PHE B C 1
ATOM 2673 O O . PHE B 1 132 ? -9.297 11.733 26.632 1.00 11.94 132 PHE B O 1
ATOM 2681 N N . ASP B 1 133 ? -7.621 11.629 25.167 1.00 11.55 133 ASP B N 1
ATOM 2682 C CA . ASP B 1 133 ? -6.947 12.863 25.607 1.00 12.87 133 ASP B CA 1
ATOM 2683 C C . ASP B 1 133 ? -7.682 14.059 25.020 1.00 14.00 133 ASP B C 1
ATOM 2684 O O . ASP B 1 133 ? -7.156 14.771 24.195 1.00 14.66 133 ASP B O 1
ATOM 2689 N N . SER B 1 134 ? -8.874 14.322 25.490 1.00 15.50 134 SER B N 1
ATOM 2690 C CA . SER B 1 134 ? -9.738 15.267 24.820 1.00 17.61 134 SER B CA 1
ATOM 2691 C C . SER B 1 134 ? -9.304 16.753 24.852 1.00 18.03 134 SER B C 1
ATOM 2692 O O . SER B 1 134 ? -9.710 17.489 23.979 1.00 18.47 134 SER B O 1
ATOM 2695 N N . ASP B 1 135 ? -8.454 17.175 25.793 1.00 18.24 135 ASP B N 1
ATOM 2696 C CA . ASP B 1 135 ? -7.868 18.539 25.772 1.00 17.66 135 ASP B CA 1
ATOM 2697 C C . ASP B 1 135 ? -6.498 18.666 25.061 1.00 18.41 135 ASP B C 1
ATOM 2698 O O . ASP B 1 135 ? -5.874 19.723 25.012 1.00 18.23 135 ASP B O 1
ATOM 2703 N N . GLY B 1 136 ? -6.002 17.576 24.499 1.00 18.69 136 GLY B N 1
ATOM 2704 C CA . GLY B 1 136 ? -4.694 17.604 23.856 1.00 19.09 136 GLY B CA 1
ATOM 2705 C C . GLY B 1 136 ? -3.520 17.920 24.774 1.00 18.45 136 GLY B C 1
ATOM 2706 O O . GLY B 1 136 ? -2.511 18.354 24.302 1.00 17.81 136 GLY B O 1
ATOM 2707 N N . SER B 1 137 ? -3.645 17.649 26.084 1.00 18.59 137 SER B N 1
ATOM 2708 C CA . SER B 1 137 ? -2.572 17.923 27.023 1.00 17.03 137 SER B CA 1
ATOM 2709 C C . SER B 1 137 ? -1.458 16.912 26.879 1.00 16.87 137 SER B C 1
ATOM 2710 O O . SER B 1 137 ? -0.372 17.102 27.448 1.00 15.95 137 SER B O 1
ATOM 2713 N N . GLY B 1 138 ? -1.699 15.802 26.168 1.00 15.66 138 GLY B N 1
ATOM 2714 C CA . GLY B 1 138 ? -0.663 14.764 26.025 1.00 14.69 138 GLY B CA 1
ATOM 2715 C C . GLY B 1 138 ? -0.711 13.720 27.142 1.00 14.36 138 GLY B C 1
ATOM 2716 O O . GLY B 1 138 ? 0.058 12.755 27.142 1.00 12.76 138 GLY B O 1
ATOM 2717 N N . LYS B 1 139 ? -1.645 13.881 28.080 1.00 13.09 139 LYS B N 1
ATOM 2718 C CA . LYS B 1 139 ? -1.844 12.873 29.117 1.00 13.21 139 LYS B CA 1
ATOM 2719 C C . LYS B 1 139 ? -3.339 12.696 29.433 1.00 12.12 139 LYS B C 1
ATOM 2720 O O . LYS B 1 139 ? -4.117 13.670 29.512 1.00 11.16 139 LYS B O 1
ATOM 2726 N N . ILE B 1 140 ? -3.716 11.444 29.623 1.00 10.83 140 ILE B N 1
ATOM 2727 C CA . ILE B 1 140 ? -5.076 11.092 29.995 1.00 10.78 140 ILE B CA 1
ATOM 2728 C C . ILE B 1 140 ? -5.226 11.118 31.547 1.00 11.72 140 ILE B C 1
ATOM 2729 O O . ILE B 1 140 ? -4.465 10.427 32.293 1.00 10.98 140 ILE B O 1
ATOM 2734 N N . THR B 1 141 ? -6.209 11.904 31.994 1.00 11.36 141 THR B N 1
ATOM 2735 C CA . THR B 1 141 ? -6.569 12.073 33.394 1.00 11.67 141 THR B CA 1
ATOM 2736 C C . THR B 1 141 ? -7.777 11.193 33.758 1.00 12.17 141 THR B C 1
ATOM 2737 O O . THR B 1 141 ? -8.418 10.588 32.895 1.00 11.55 141 THR B O 1
ATOM 2741 N N . ASN B 1 142 ? -8.063 11.162 35.055 1.00 12.25 142 ASN B N 1
ATOM 2742 C CA . ASN B 1 142 ? -9.214 10.503 35.647 1.00 12.79 142 ASN B CA 1
ATOM 2743 C C . ASN B 1 142 ? -10.492 11.020 34.982 1.00 12.54 142 ASN B C 1
ATOM 2744 O O . ASN B 1 142 ? -11.302 10.231 34.455 1.00 11.45 142 ASN B O 1
ATOM 2749 N N . GLU B 1 143 ? -10.633 12.336 34.895 1.00 11.39 143 GLU B N 1
ATOM 2750 C CA . GLU B 1 143 ? -11.803 12.927 34.289 1.00 12.47 143 GLU B CA 1
ATOM 2751 C C . GLU B 1 143 ? -12.030 12.530 32.833 1.00 12.16 143 GLU B C 1
ATOM 2752 O O . GLU B 1 143 ? -13.158 12.357 32.394 1.00 12.53 143 GLU B O 1
ATOM 2758 N N . GLU B 1 144 ? -10.941 12.402 32.073 1.00 11.38 144 GLU B N 1
ATOM 2759 C CA . GLU B 1 144 ? -11.030 11.984 30.719 1.00 11.55 144 GLU B CA 1
ATOM 2760 C C . GLU B 1 144 ? -11.436 10.548 30.633 1.00 11.50 144 GLU B C 1
ATOM 2761 O O . GLU B 1 144 ? -12.211 10.185 29.713 1.00 12.97 144 GLU B O 1
ATOM 2767 N N . LEU B 1 145 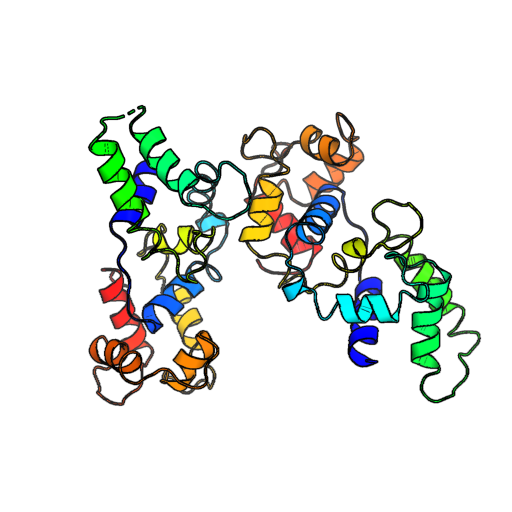? -10.969 9.699 31.548 1.00 12.34 145 LEU B N 1
ATOM 2768 C CA . LEU B 1 145 ? -11.510 8.351 31.588 1.00 11.89 145 LEU B CA 1
ATOM 2769 C C . LEU B 1 145 ? -13.031 8.321 31.891 1.00 13.18 145 LEU B C 1
ATOM 2770 O O . LEU B 1 145 ? -13.804 7.600 31.235 1.00 12.11 145 LEU B O 1
ATOM 2775 N N . GLY B 1 146 ? -13.415 9.137 32.876 1.00 13.96 146 GLY B N 1
ATOM 2776 C CA . GLY B 1 146 ? -14.798 9.325 33.281 1.00 14.59 146 GLY B CA 1
ATOM 2777 C C . GLY B 1 146 ? -15.691 9.665 32.112 1.00 14.60 146 GLY B C 1
ATOM 2778 O O . GLY B 1 146 ? -16.765 9.106 31.975 1.00 13.42 146 GLY B O 1
ATOM 2779 N N . ARG B 1 147 ? -15.258 10.619 31.292 1.00 16.10 147 ARG B N 1
ATOM 2780 C CA . ARG B 1 147 ? -16.017 11.036 30.124 1.00 17.16 147 ARG B CA 1
ATOM 2781 C C . ARG B 1 147 ? -16.386 9.850 29.252 1.00 16.77 147 ARG B C 1
ATOM 2782 O O . ARG B 1 147 ? -17.487 9.780 28.754 1.00 15.78 147 ARG B O 1
ATOM 2790 N N . LEU B 1 148 ? -15.498 8.878 29.127 1.00 17.04 148 LEU B N 1
ATOM 2791 C CA . LEU B 1 148 ? -15.823 7.687 28.295 1.00 17.97 148 LEU B CA 1
ATOM 2792 C C . LEU B 1 148 ? -16.992 6.871 28.845 1.00 18.92 148 LEU B C 1
ATOM 2793 O O . LEU B 1 148 ? -17.643 6.156 28.105 1.00 19.94 148 LEU B O 1
ATOM 2798 N N . PHE B 1 149 ? -17.211 6.952 30.158 1.00 19.76 149 PHE B N 1
ATOM 2799 C CA . PHE B 1 149 ? -18.272 6.219 30.841 1.00 19.73 149 PHE B CA 1
ATOM 2800 C C . PHE B 1 149 ? -19.411 7.154 31.265 1.00 20.38 149 PHE B C 1
ATOM 2801 O O . PHE B 1 149 ? -20.245 6.809 32.071 1.00 20.57 149 PHE B O 1
ATOM 2809 N N . GLY B 1 150 ? -19.442 8.335 30.671 1.00 20.30 150 GLY B N 1
ATOM 2810 C CA . GLY B 1 150 ? -20.517 9.313 30.899 1.00 21.10 150 GLY B CA 1
ATOM 2811 C C . GLY B 1 150 ? -20.512 10.009 32.254 1.00 20.99 150 GLY B C 1
ATOM 2812 O O . GLY B 1 150 ? -21.545 10.588 32.675 1.00 20.17 150 GLY B O 1
ATOM 2813 N N . VAL B 1 151 ? -19.393 9.957 32.961 1.00 19.27 151 VAL B N 1
ATOM 2814 C CA . VAL B 1 151 ? -19.354 10.552 34.302 1.00 19.24 151 VAL B CA 1
ATOM 2815 C C . VAL B 1 151 ? -18.236 11.603 34.368 1.00 19.26 151 VAL B C 1
ATOM 2816 O O . VAL B 1 151 ? -17.319 11.574 33.534 1.00 19.21 151 VAL B O 1
ATOM 2820 N N . THR B 1 152 ? -18.313 12.520 35.327 1.00 18.72 152 THR B N 1
ATOM 2821 C CA . THR B 1 152 ? -17.351 13.625 35.434 1.00 19.80 152 THR B CA 1
ATOM 2822 C C . THR B 1 152 ? -15.994 13.181 36.011 1.00 19.57 152 THR B C 1
ATOM 2823 O O . THR B 1 152 ? -14.967 13.802 35.764 1.00 17.13 152 THR B O 1
ATOM 2827 N N . GLU B 1 153 ? -16.012 12.086 36.760 1.00 19.82 153 GLU B N 1
ATOM 2828 C CA . GLU B 1 153 ? -14.816 11.405 37.191 1.00 20.84 153 GLU B CA 1
ATOM 2829 C C . GLU B 1 153 ? -15.076 9.952 37.476 1.00 19.14 153 GLU B C 1
ATOM 2830 O O . GLU B 1 153 ? -16.210 9.531 37.625 1.00 18.03 153 GLU B O 1
ATOM 2836 N N . VAL B 1 154 ? -13.990 9.226 37.627 1.00 17.67 154 VAL B N 1
ATOM 2837 C CA . VAL B 1 154 ? -13.993 7.837 38.017 1.00 17.29 154 VAL B CA 1
ATOM 2838 C C . VAL B 1 154 ? -13.627 7.760 39.508 1.00 16.89 154 VAL B C 1
ATOM 2839 O O . VAL B 1 154 ? -12.916 8.617 40.020 1.00 17.32 154 VAL B O 1
ATOM 2843 N N . ASP B 1 155 ? -14.142 6.764 40.218 1.00 16.38 155 ASP B N 1
ATOM 2844 C CA . ASP B 1 155 ? -13.792 6.606 41.642 1.00 16.62 155 ASP B CA 1
ATOM 2845 C C . ASP B 1 155 ? -12.286 6.247 41.812 1.00 15.14 155 ASP B C 1
ATOM 2846 O O . ASP B 1 155 ? -11.599 5.790 40.879 1.00 13.63 155 ASP B O 1
ATOM 2851 N N . ASP B 1 156 ? -11.769 6.510 43.000 1.00 15.27 156 ASP B N 1
ATOM 2852 C CA . ASP B 1 156 ? -10.330 6.329 43.267 1.00 14.26 156 ASP B CA 1
ATOM 2853 C C . ASP B 1 156 ? -9.849 4.883 42.976 1.00 13.23 156 ASP B C 1
ATOM 2854 O O . ASP B 1 156 ? -8.788 4.714 42.458 1.00 12.20 156 ASP B O 1
ATOM 2859 N N . GLU B 1 157 ? -10.661 3.868 43.242 1.00 13.29 157 GLU B N 1
ATOM 2860 C CA . GLU B 1 157 ? -10.240 2.513 43.051 1.00 14.39 157 GLU B CA 1
ATOM 2861 C C . GLU B 1 157 ? -10.074 2.219 41.568 1.00 14.26 157 GLU B C 1
ATOM 2862 O O . GLU B 1 157 ? -9.117 1.587 41.165 1.00 14.92 157 GLU B O 1
ATOM 2868 N N . THR B 1 158 ? -11.006 2.703 40.749 1.00 12.62 158 THR B N 1
ATOM 2869 C CA . THR B 1 158 ? -10.923 2.552 39.314 1.00 12.86 158 THR B CA 1
ATOM 2870 C C . THR B 1 158 ? -9.637 3.197 38.833 1.00 11.83 158 THR B C 1
ATOM 2871 O O . THR B 1 158 ? -8.841 2.555 38.198 1.00 11.96 158 THR B O 1
ATOM 2875 N N . TRP B 1 159 ? -9.414 4.460 39.170 1.00 11.17 159 TRP B N 1
ATOM 2876 C CA . TRP B 1 159 ? -8.217 5.145 38.702 1.00 11.41 159 TRP B CA 1
ATOM 2877 C C . TRP B 1 159 ? -6.904 4.497 39.254 1.00 11.65 159 TRP B C 1
ATOM 2878 O O . TRP B 1 159 ? -5.927 4.401 38.564 1.00 12.11 159 TRP B O 1
ATOM 2889 N N . HIS B 1 160 ? -6.926 4.024 40.483 1.00 11.37 160 HIS B N 1
ATOM 2890 C CA . HIS B 1 160 ? -5.775 3.390 41.076 1.00 11.96 160 HIS B CA 1
ATOM 2891 C C . HIS B 1 160 ? -5.349 2.176 40.273 1.00 13.04 160 HIS B C 1
ATOM 2892 O O . HIS B 1 160 ? -4.149 1.930 40.099 1.00 12.18 160 HIS B O 1
ATOM 2899 N N . GLN B 1 161 ? -6.335 1.391 39.855 1.00 14.70 161 GLN B N 1
ATOM 2900 C CA . GLN B 1 161 ? -6.096 0.188 39.035 1.00 15.92 161 GLN B CA 1
ATOM 2901 C C . GLN B 1 161 ? -5.379 0.565 37.733 1.00 14.70 161 GLN B C 1
ATOM 2902 O O . GLN B 1 161 ? -4.438 -0.116 37.330 1.00 15.14 161 GLN B O 1
ATOM 2908 N N . VAL B 1 162 ? -5.772 1.681 37.112 1.00 12.43 162 VAL B N 1
ATOM 2909 C CA . VAL B 1 162 ? -5.125 2.106 35.874 1.00 11.45 162 VAL B CA 1
ATOM 2910 C C . VAL B 1 162 ? -3.682 2.567 36.153 1.00 11.89 162 VAL B C 1
ATOM 2911 O O . VAL B 1 162 ? -2.725 2.183 35.450 1.00 10.69 162 VAL B O 1
ATOM 2915 N N . LEU B 1 163 ? -3.527 3.414 37.180 1.00 10.76 163 LEU B N 1
ATOM 2916 C CA . LEU B 1 163 ? -2.191 3.956 37.475 1.00 11.41 163 LEU B CA 1
ATOM 2917 C C . LEU B 1 163 ? -1.151 2.880 37.904 1.00 12.00 163 LEU B C 1
ATOM 2918 O O . LEU B 1 163 ? 0.045 2.936 37.537 1.00 10.89 163 LEU B O 1
ATOM 2923 N N . GLN B 1 164 ? -1.583 1.890 38.669 1.00 13.92 164 GLN B N 1
ATOM 2924 C CA . GLN B 1 164 ? -0.634 0.884 39.126 1.00 14.30 164 GLN B CA 1
ATOM 2925 C C . GLN B 1 164 ? -0.080 0.082 37.953 1.00 14.20 164 GLN B C 1
ATOM 2926 O O . GLN B 1 164 ? 1.056 -0.330 37.975 1.00 14.54 164 GLN B O 1
ATOM 2932 N N . GLU B 1 165 ? -0.861 -0.082 36.904 1.00 13.16 165 GLU B N 1
ATOM 2933 C CA . GLU B 1 165 ? -0.427 -0.818 35.733 1.00 14.47 165 GLU B CA 1
ATOM 2934 C C . GLU B 1 165 ? 0.485 -0.020 34.802 1.00 15.34 165 GLU B C 1
ATOM 2935 O O . GLU B 1 165 ? 1.298 -0.598 34.111 1.00 16.43 165 GLU B O 1
ATOM 2941 N N . CYS B 1 166 ? 0.416 1.309 34.818 1.00 15.19 166 CYS B N 1
ATOM 2942 C CA . CYS B 1 166 ? 1.166 2.026 33.797 1.00 15.27 166 CYS B CA 1
ATOM 2943 C C . CYS B 1 166 ? 1.688 3.411 34.088 1.00 15.13 166 CYS B C 1
ATOM 2944 O O . CYS B 1 166 ? 2.346 4.004 33.214 1.00 15.41 166 CYS B O 1
ATOM 2947 N N . ASP B 1 167 ? 1.430 3.959 35.277 1.00 15.26 167 ASP B N 1
ATOM 2948 C CA . ASP B 1 167 ? 1.852 5.336 35.564 1.00 14.48 167 ASP B CA 1
ATOM 2949 C C . ASP B 1 167 ? 3.286 5.331 36.063 1.00 14.83 167 ASP B C 1
ATOM 2950 O O . ASP B 1 167 ? 3.534 5.546 37.247 1.00 15.11 167 ASP B O 1
ATOM 2955 N N . LYS B 1 168 ? 4.247 5.074 35.178 1.00 15.25 168 LYS B N 1
ATOM 2956 C CA . LYS B 1 168 ? 5.618 4.771 35.603 1.00 16.22 168 LYS B CA 1
ATOM 2957 C C . LYS B 1 168 ? 6.318 5.975 36.215 1.00 16.07 168 LYS B C 1
ATOM 2958 O O . LYS B 1 168 ? 7.203 5.804 37.033 1.00 16.75 168 LYS B O 1
ATOM 2964 N N . ASN B 1 169 ? 5.912 7.191 35.843 1.00 15.02 169 ASN B N 1
ATOM 2965 C CA . ASN B 1 169 ? 6.535 8.354 36.433 1.00 14.59 169 ASN B CA 1
ATOM 2966 C C . ASN B 1 169 ? 5.753 8.922 37.604 1.00 14.02 169 ASN B C 1
ATOM 2967 O O . ASN B 1 169 ? 6.105 9.990 38.075 1.00 13.48 169 ASN B O 1
ATOM 2972 N N . ASN B 1 170 ? 4.669 8.237 38.033 1.00 13.81 170 ASN B N 1
ATOM 2973 C CA . ASN B 1 170 ? 3.923 8.614 39.224 1.00 13.80 170 ASN B CA 1
ATOM 2974 C C . ASN B 1 170 ? 3.347 10.034 39.248 1.00 14.89 170 ASN B C 1
ATOM 2975 O O . ASN B 1 170 ? 3.288 10.694 40.326 1.00 15.72 170 ASN B O 1
ATOM 2980 N N . ASP B 1 171 ? 2.890 10.518 38.097 1.00 13.77 171 ASP B N 1
ATOM 2981 C CA . ASP B 1 171 ? 2.317 11.844 38.045 1.00 14.75 171 ASP B CA 1
ATOM 2982 C C . ASP B 1 171 ? 0.783 11.844 38.072 1.00 14.94 171 ASP B C 1
ATOM 2983 O O . ASP B 1 171 ? 0.149 12.887 37.994 1.00 16.00 171 ASP B O 1
ATOM 2988 N N . GLY B 1 172 ? 0.157 10.680 38.206 1.00 14.05 172 GLY B N 1
ATOM 2989 C CA . GLY B 1 172 ? -1.317 10.671 38.343 1.00 13.75 172 GLY B CA 1
ATOM 2990 C C . GLY B 1 172 ? -2.048 10.648 37.000 1.00 12.93 172 GLY B C 1
ATOM 2991 O O . GLY B 1 172 ? -3.254 10.638 36.982 1.00 13.86 172 GLY B O 1
ATOM 2992 N N . GLU B 1 173 ? -1.309 10.660 35.893 1.00 12.56 173 GLU B N 1
ATOM 2993 C CA . GLU B 1 173 ? -1.864 10.713 34.525 1.00 13.41 173 GLU B CA 1
ATOM 2994 C C . GLU B 1 173 ? -1.136 9.709 33.570 1.00 12.47 173 GLU B C 1
ATOM 2995 O O . GLU B 1 173 ? -0.052 9.229 33.875 1.00 11.75 173 GLU B O 1
ATOM 3001 N N . VAL B 1 174 ? -1.754 9.398 32.422 1.00 11.77 174 VAL B N 1
ATOM 3002 C CA . VAL B 1 174 ? -1.280 8.344 31.528 1.00 10.65 174 VAL B CA 1
ATOM 3003 C C . VAL B 1 174 ? -0.852 8.996 30.229 1.00 9.79 174 VAL B C 1
ATOM 3004 O O . VAL B 1 174 ? -1.698 9.517 29.483 1.00 9.03 174 VAL B O 1
ATOM 3008 N N . ASP B 1 175 ? 0.445 9.051 29.992 1.00 9.15 175 ASP B N 1
ATOM 3009 C CA . ASP B 1 175 ? 0.964 9.590 28.694 1.00 11.24 175 ASP B CA 1
ATOM 3010 C C . ASP B 1 175 ? 0.944 8.486 27.643 1.00 11.13 175 ASP B C 1
ATOM 3011 O O . ASP B 1 175 ? 0.664 7.309 27.939 1.00 9.91 175 ASP B O 1
ATOM 3016 N N . PHE B 1 176 ? 1.245 8.827 26.414 1.00 12.18 176 PHE B N 1
ATOM 3017 C CA . PHE B 1 176 ? 1.080 7.830 25.337 1.00 10.71 176 PHE B CA 1
ATOM 3018 C C . PHE B 1 176 ? 2.009 6.587 25.484 1.00 11.83 176 PHE B C 1
ATOM 3019 O O . PHE B 1 176 ? 1.636 5.434 25.245 1.00 10.59 176 PHE B O 1
ATOM 3027 N N . GLU B 1 177 ? 3.230 6.835 25.903 1.00 12.96 177 GLU B N 1
ATOM 3028 C CA . GLU B 1 177 ? 4.187 5.754 26.087 1.00 12.36 177 GLU B CA 1
ATOM 3029 C C . GLU B 1 177 ? 3.682 4.853 27.164 1.00 11.35 177 GLU B C 1
ATOM 3030 O O . GLU B 1 177 ? 3.752 3.651 27.019 1.00 11.82 177 GLU B O 1
ATOM 3036 N N . GLU B 1 178 ? 3.182 5.427 28.246 1.00 10.30 178 GLU B N 1
ATOM 3037 C CA . GLU B 1 178 ? 2.549 4.637 29.291 1.00 11.44 178 GLU B CA 1
ATOM 3038 C C . GLU B 1 178 ? 1.263 3.898 28.819 1.00 11.55 178 GLU B C 1
ATOM 3039 O O . GLU B 1 178 ? 1.061 2.739 29.186 1.00 11.53 178 GLU B O 1
ATOM 3045 N N . PHE B 1 179 ? 0.450 4.548 27.972 1.00 9.98 179 PHE B N 1
ATOM 3046 C CA . PHE B 1 179 ? -0.750 3.919 27.430 1.00 11.68 179 PHE B CA 1
ATOM 3047 C C . PHE B 1 179 ? -0.372 2.695 26.620 1.00 13.05 179 PHE B C 1
ATOM 3048 O O . PHE B 1 179 ? -1.000 1.636 26.782 1.00 12.73 179 PHE B O 1
ATOM 3056 N N . VAL B 1 180 ? 0.657 2.833 25.768 1.00 11.58 180 VAL B N 1
ATOM 3057 C CA . VAL B 1 180 ? 1.107 1.707 25.014 1.00 13.72 180 VAL B CA 1
ATOM 3058 C C . VAL B 1 180 ? 1.602 0.513 25.854 1.00 13.29 180 VAL B C 1
ATOM 3059 O O . VAL B 1 180 ? 1.307 -0.664 25.540 1.00 12.25 180 VAL B O 1
ATOM 3063 N N . GLU B 1 181 ? 2.411 0.797 26.878 1.00 14.37 181 GLU B N 1
ATOM 3064 C CA . GLU B 1 181 ? 2.902 -0.260 27.774 1.00 15.88 181 GLU B CA 1
ATOM 3065 C C . GLU B 1 181 ? 1.745 -0.934 28.487 1.00 15.84 181 GLU B C 1
ATOM 3066 O O . GLU B 1 181 ? 1.698 -2.189 28.577 1.00 15.67 181 GLU B O 1
ATOM 3072 N N . MET B 1 182 ? 0.776 -0.137 28.927 1.00 15.37 182 MET B N 1
ATOM 3073 C CA . MET B 1 182 ? -0.430 -0.702 29.536 1.00 15.98 182 MET B CA 1
ATOM 3074 C C . MET B 1 182 ? -1.055 -1.740 28.586 1.00 15.24 182 MET B C 1
ATOM 3075 O O . MET B 1 182 ? -1.365 -2.893 29.005 1.00 15.35 182 MET B O 1
ATOM 3080 N N . MET B 1 183 ? -1.210 -1.354 27.306 1.00 14.12 183 MET B N 1
ATOM 3081 C CA . MET B 1 183 ? -1.875 -2.218 26.330 1.00 13.18 183 MET B CA 1
ATOM 3082 C C . MET B 1 183 ? -1.047 -3.464 25.946 1.00 13.32 183 MET B C 1
ATOM 3083 O O . MET B 1 183 ? -1.627 -4.587 25.834 1.00 12.37 183 MET B O 1
ATOM 3088 N N . GLN B 1 184 ? 0.266 -3.291 25.846 1.00 13.15 184 GLN B N 1
ATOM 3089 C CA . GLN B 1 184 ? 1.188 -4.393 25.653 1.00 15.00 184 GLN B CA 1
ATOM 3090 C C . GLN B 1 184 ? 1.076 -5.480 26.746 1.00 15.55 184 GLN B C 1
ATOM 3091 O O . GLN B 1 184 ? 1.118 -6.675 26.425 1.00 17.02 184 GLN B O 1
ATOM 3097 N N . LYS B 1 185 ? 0.982 -5.077 28.000 1.00 16.16 185 LYS B N 1
ATOM 3098 C CA . LYS B 1 185 ? 0.795 -6.028 29.083 1.00 17.81 185 LYS B CA 1
ATOM 3099 C C . LYS B 1 185 ? -0.614 -6.609 29.100 1.00 17.61 185 LYS B C 1
ATOM 3100 O O . LYS B 1 185 ? -0.740 -7.774 29.280 1.00 18.24 185 LYS B O 1
ATOM 3106 N N . ILE B 1 186 ? -1.662 -5.813 28.882 1.00 17.98 186 ILE B N 1
ATOM 3107 C CA . ILE B 1 186 ? -3.036 -6.360 28.864 1.00 18.25 186 ILE B CA 1
ATOM 3108 C C . ILE B 1 186 ? -3.181 -7.400 27.753 1.00 19.05 186 ILE B C 1
ATOM 3109 O O . ILE B 1 186 ? -3.770 -8.454 27.942 1.00 20.45 186 ILE B O 1
ATOM 3114 N N . CYS B 1 187 ? -2.673 -7.134 26.580 1.00 19.13 187 CYS B N 1
ATOM 3115 C CA . CYS B 1 187 ? -2.892 -8.090 25.480 1.00 20.35 187 CYS B CA 1
ATOM 3116 C C . CYS B 1 187 ? -1.691 -9.025 25.184 1.00 21.31 187 CYS B C 1
ATOM 3117 O O . CYS B 1 187 ? -1.750 -9.787 24.213 1.00 23.43 187 CYS B O 1
ATOM 3120 N N . ASP B 1 188 ? -0.611 -8.946 25.965 1.00 21.98 188 ASP B N 1
ATOM 3121 C CA . ASP B 1 188 ? 0.625 -9.777 25.795 1.00 23.02 188 ASP B CA 1
ATOM 3122 C C . ASP B 1 188 ? 1.181 -9.711 24.363 1.00 22.33 188 ASP B C 1
ATOM 3123 O O . ASP B 1 188 ? 1.379 -10.720 23.684 1.00 21.55 188 ASP B O 1
ATOM 3128 N N . VAL B 1 189 ? 1.427 -8.484 23.922 1.00 21.47 189 VAL B N 1
ATOM 3129 C CA . VAL B 1 189 ? 1.843 -8.217 22.577 1.00 21.80 189 VAL B CA 1
ATOM 3130 C C . VAL B 1 189 ? 2.909 -7.088 22.588 1.00 21.28 189 VAL B C 1
ATOM 3131 O O . VAL B 1 189 ? 2.845 -6.187 23.446 1.00 21.42 189 VAL B O 1
ATOM 3135 N N . LYS B 1 190 ? 3.899 -7.162 21.703 1.00 19.73 190 LYS B N 1
ATOM 3136 C CA . LYS B 1 190 ? 4.841 -6.049 21.500 1.00 20.47 190 LYS B CA 1
ATOM 3137 C C . LYS B 1 190 ? 4.411 -5.144 20.306 1.00 19.91 190 LYS B C 1
ATOM 3138 O O . LYS B 1 190 ? 4.267 -5.553 19.204 1.00 20.03 190 LYS B O 1
ATOM 3141 N N . VAL B 1 191 ? 4.176 -3.878 20.567 1.00 21.12 191 VAL B N 1
ATOM 3142 C CA . VAL B 1 191 ? 3.579 -3.010 19.560 1.00 22.11 191 VAL B CA 1
ATOM 3143 C C . VAL B 1 191 ? 4.612 -2.318 18.692 1.00 23.02 191 VAL B C 1
ATOM 3144 O O . VAL B 1 191 ? 4.397 -2.136 17.477 1.00 23.26 191 VAL B O 1
#

Foldseek 3Di:
DLLCLLLVLLQPFAAAFQLLVLLLLCLQQPVDDCVLCVSLVVSVVVLCVPPDQWHALVSQLVSQVVVVCADPVRSVVSNVSSVRSQVHLVVVNPRIRGSSSSRSRRPQVQVSPDVVSLVVSVCVLVPVPPQWHAQQSSQVSVVHRGDDPVSLVRLCVQFVVVPPRTAGSVSSSSSNCVSNVHDD/DLVLLVLLLVLLQVFDAAFQLLVLLLLCLQQPVADCVLCVVVVVNVVVLPPVPPQWHALVSQLVSQQCNVCVVVDHQDPVNSVVSNVSSVSSQVHLVVVNPRIRGSSSSRSRRPDVQVSPDVVSLVVSVPVLVPVPPQWHAQQSSQVSVPHRGDDPVSLVRLCVQFVVVPPRTAGSVSSQSSNCVSNVHDD

CATH classification: 1.10.238.10 (+1 more: 1.10.238.10)

Organism: Toxoplasma gondii (NCBI:txid5811)

InterPro domains:
  IPR000719 Protein kinase domain [PF00069] (76-333)
  IPR000719 Protein kinase domain [PS50011] (76-333)
  IPR000719 Protein kinase domain [SM00220] (76-333)
  IPR002048 EF-hand domain [PF13499] (384-457)
  IPR002048 EF-hand domain [PF13499] (467-528)
  IPR002048 EF-hand domain [PS50222] (381-416)
  IPR002048 EF-hand domain [PS50222] (428-463)
  IPR002048 EF-hand domain [PS50222] (464-493)
  IPR002048 EF-hand domain [PS50222] (498-533)
  IPR002048 EF-hand domain [SM00054] (385-413)
  IPR002048 EF-hand domain [SM00054] (432-460)
  IPR002048 EF-hand domain [SM00054] (468-496)
  IPR002048 EF-hand domain [SM00054] (502-530)
  IPR002048 EF-hand domain [cd00051] (468-528)
  IPR008271 Serine/threonine-protein kinase, active site [PS00108] (195-207)
  IPR011009 Protein kinase-like domain superfamily [SSF56112] (55-338)
  IPR011992 EF-hand domain pair [SSF47473] (380-529)
  IPR017441 Protein kinase, ATP binding site [PS00107] (82-109)
  IPR018247 EF-Hand 1, calcium-binding site [PS00018] (394-406)
  IPR018247 EF-Hand 1, calcium-binding site [PS00018] (441-453)

Secondary structure (DSSP, 8-state):
-HHHHHHHHHHH-----HHHHHHHHHHHHHSS-TTTTHHHHHHHHHH-TT-SSEE-HHHHHHHHHHHH---HHHHHHHHHHHHHHHHHT-TT-SSSEEHHHHHHHHS-HHHH--HHHHHHHHHHH-TT-SSEE-HHHHHHHTTSS---HHHHHHHHHHH-TT-SSSEEHHHHHHHHHHHHT---/-HHHHHHHHHHHHH-----HHHHHHHHHHHHHSS-TTTTHHHHHHHHHH-TT-SSEE-HHHHHHHHHHHHGGGSPPPPHHHHHHHHHHHHHHHHHT-TT-SSSEEHHHHHHHHS-HHHH--HHHHHHHHHHHSTT-SSEE-HHHHHHHTTSS---HHHHHHHHHHH-TT-SSSEEHHHHHHHHHHHHT---

Nearest PDB structures (foldseek):
  3khe-assembly2_B  TM=1.005E+00  e=8.084E-32  Toxoplasma gondii
  4yzb-assembly2_B  TM=9.271E-01  e=1.563E-18  Eimeria tenella
  4yuq-assembly2_B  TM=9.175E-01  e=1.264E-18  Eimeria tenella
  4yzb-assembly1_A  TM=9.249E-01  e=2.953E-18  Eimeria tenella
  4yuq-assembly1_A  TM=9.113E-01  e=3.462E-18  Eimeria tenella

B-factor: mean 21.55, std 11.47, range [3.14, 111.25]

Radius of gyration: 24.36 Å; Cα contacts (8 Å, |Δi|>4): 471; chains: 2; bounding box: 61×73×57 Å

Sequence (375 aa):
HALTGALGNMKKFQSSSQKLAQAAMLFMGSSKLTTLEETKEELTQQIFRQQLDNNGDGQLDRKELIEGYRKLMQVSDDLDSSQIEAEVDHHILQQSSVDFDRRNGYIEYSSEFVTVCMDKQLLLLSRERLLAAFQQFDSDGSGKITNEELGRLFGVTEVDDEETWHQVLQECDKNNDGEVDFEEFVEMMQKICDVKVGKHALTGALGNMKKFQSSQKLAQAAMLFMGSSKLLTTLEETKEELTQIFRQLDNNGDGQLDRKELIEGYRKLMQWKGDTVSDLDSSSQIEAEVDHILQQSSVDFDRRNGYIEYSEFVVTVCMDKQLLLLSRERLLAAFQQQFDSDGSGKITNEELGRLFGVTEVDDETWHQVLQECDKNNDGEVDFEEFVEMMQKICDVKV

Solvent-accessible surface area: 19289 Å² total; per-residue (Å²): 190,50,37,70,37,5,1,22,60,0,90,161,34,118,71,35,10,53,0,0,24,13,0,8,55,56,0,0,14,130,52,3,76,16,89,76,0,84,108,23,3,106,17,0,32,117,9,5,138,78,5,57,0,47,0,42,88,168,14,0,28,90,5,14,69,131,67,122,140,74,50,120,135,53,31,63,96,6,64,46,22,0,81,45,0,37,158,6,0,7,18,89,168,66,38,82,0,24,0,8,10,0,1,0,5,7,12,80,30,94,114,0,3,37,156,138,25,0,80,32,0,10,107,100,6,9,68,107,62,67,36,78,0,26,24,100,14,0,0,123,55,73,72,73,117,104,16,94,125,131,24,22,114,67,0,40,124,53,9,13,154,83,128,56,28,55,0,31,52,112,3,0,23,75,1,0,45,119,52,21,134,22,105,46,103,60,164,43,12,75,37,4,4,30,58,0,109,161,31,118,75,27,9,68,0,0,36,13,0,6,53,54,0,2,35,148,49,21,75,130,118,75,1,94,99,22,46,95,17,8,138,93,2,14,135,92,62,82,34,46,0,39,85,172,13,0,25,93,0,31,64,101,36,86,72,198,60,72,87,123,14,53,130,151,62,24,69,95,7,69,44,18,0,77,45,0,39,122,6,0,4,23,92,176,67,39,85,0,42,51,33,8,0,2,0,5,8,10,85,31,96,114,0,3,36,12,38,27,0,0,1,0,0,23,73,6,5,68,106,48,64,10,75,0,30,24,99,15,0,0,120,53,87,73,76,113,102,17,97,125,127,19,21,112,55,0,39,122,56,9,12,146,83,129,56,29,56,0,31,6,29,2,0,5,76,0,0,40,117,55,20,134,24,107,29